Protein 8SY2 (pdb70)

B-factor: mean 122.2, std 37.91, range [64.63, 251.86]

Structure (mmCIF, N/CA/C/O backbone):
data_8SY2
#
_entry.id   8SY2
#
_cell.length_a   104.627
_cell.length_b   104.627
_cell.length_c   221.541
_cell.angle_alpha   90.00
_cell.angle_beta   90.00
_cell.angle_gamma   120.00
#
_symmetry.space_group_name_H-M   'P 61 2 2'
#
loop_
_entity.id
_entity.type
_entity.pdbx_description
1 polymer 'BURP domain-containing protein'
2 water water
#
loop_
_atom_site.group_PDB
_atom_site.id
_atom_site.type_symbol
_atom_site.label_atom_id
_atom_site.label_alt_id
_atom_site.label_comp_id
_atom_site.label_asym_id
_atom_site.label_entity_id
_atom_site.label_seq_id
_atom_site.pdbx_PDB_ins_code
_atom_site.Cartn_x
_atom_site.Cartn_y
_atom_site.Cartn_z
_atom_site.occupancy
_atom_site.B_iso_or_equiv
_atom_site.auth_seq_id
_atom_site.auth_comp_id
_atom_site.auth_asym_id
_atom_site.auth_atom_id
_atom_site.pdbx_PDB_model_num
ATOM 1 N N . PRO A 1 9 ? -25.681 8.060 -10.181 1.00 183.94 9 PRO A N 1
ATOM 2 C CA . PRO A 1 9 ? -25.466 9.409 -10.708 1.00 189.09 9 PRO A CA 1
ATOM 3 C C . PRO A 1 9 ? -24.206 10.035 -10.117 1.00 203.72 9 PRO A C 1
ATOM 4 O O . PRO A 1 9 ? -23.370 9.328 -9.571 1.00 225.87 9 PRO A O 1
ATOM 8 N N . ASP A 1 10 ? -24.102 11.364 -10.147 1.00 195.51 10 ASP A N 1
ATOM 9 C CA . ASP A 1 10 ? -23.198 12.059 -9.248 1.00 179.50 10 ASP A CA 1
ATOM 10 C C . ASP A 1 10 ? -21.765 11.554 -9.446 1.00 172.98 10 ASP A C 1
ATOM 11 O O . ASP A 1 10 ? -21.274 11.563 -10.561 1.00 178.51 10 ASP A O 1
ATOM 16 N N . GLU A 1 11 ? -21.100 11.080 -8.387 1.00 167.62 11 GLU A N 1
ATOM 17 C CA . GLU A 1 11 ? -19.714 10.656 -8.494 1.00 167.45 11 GLU A CA 1
ATOM 18 C C . GLU A 1 11 ? -19.534 9.529 -9.521 1.00 169.78 11 GLU A C 1
ATOM 19 O O . GLU A 1 11 ? -18.420 9.307 -9.988 1.00 160.81 11 GLU A O 1
ATOM 25 N N . ASP A 1 12 ? -20.598 8.781 -9.856 1.00 166.40 12 ASP A N 1
ATOM 26 C CA . ASP A 1 12 ? -20.530 7.808 -10.939 1.00 156.88 12 ASP A CA 1
ATOM 27 C C . ASP A 1 12 ? -20.109 8.486 -12.235 1.00 153.40 12 ASP A C 1
ATOM 28 O O . ASP A 1 12 ? -19.217 8.003 -12.923 1.00 154.91 12 ASP A O 1
ATOM 33 N N . TYR A 1 13 ? -20.756 9.609 -12.543 1.00 146.02 13 TYR A N 1
ATOM 34 C CA . TYR A 1 13 ? -20.373 10.420 -13.682 1.00 128.02 13 TYR A CA 1
ATOM 35 C C . TYR A 1 13 ? -18.867 10.698 -13.670 1.00 118.37 13 TYR A C 1
ATOM 36 O O . TYR A 1 13 ? -18.206 10.521 -14.684 1.00 113.32 13 TYR A O 1
ATOM 45 N N . TRP A 1 14 ? -18.343 11.129 -12.518 1.00 106.72 14 TRP A N 1
ATOM 46 C CA . TRP A 1 14 ? -16.940 11.473 -12.378 1.00 100.89 14 TRP A CA 1
ATOM 47 C C . TRP A 1 14 ? -16.051 10.235 -12.522 1.00 112.82 14 TRP A C 1
ATOM 48 O O . TRP A 1 14 ? -15.097 10.224 -13.299 1.00 103.59 14 TRP A O 1
ATOM 59 N N . GLN A 1 15 ? -16.349 9.191 -11.740 1.00 130.03 15 GLN A N 1
ATOM 60 C CA . GLN A 1 15 ? -15.467 8.040 -11.611 1.00 130.12 15 GLN A CA 1
ATOM 61 C C . GLN A 1 15 ? -15.434 7.243 -12.908 1.00 119.11 15 GLN A C 1
ATOM 62 O O . GLN A 1 15 ? -14.461 6.577 -13.209 1.00 122.74 15 GLN A O 1
ATOM 68 N N . ALA A 1 16 ? -16.508 7.334 -13.683 1.00 112.34 16 ALA A N 1
ATOM 69 C CA . ALA A 1 16 ? -16.514 6.801 -15.031 1.00 107.60 16 ALA A CA 1
ATOM 70 C C . ALA A 1 16 ? -15.358 7.378 -15.845 1.00 102.54 16 ALA A C 1
ATOM 71 O O . ALA A 1 16 ? -14.744 6.666 -16.620 1.00 104.74 16 ALA A O 1
ATOM 73 N N . VAL A 1 17 ? -15.047 8.660 -15.668 1.00 97.35 17 VAL A N 1
ATOM 74 C CA . VAL A 1 17 ? -14.007 9.292 -16.455 1.00 95.29 17 VAL A CA 1
ATOM 75 C C . VAL A 1 17 ? -12.663 9.142 -15.762 1.00 100.01 17 VAL A C 1
ATOM 76 O O . VAL A 1 17 ? -11.693 8.768 -16.394 1.00 110.08 17 VAL A O 1
ATOM 80 N N . TRP A 1 18 ? -12.616 9.465 -14.471 1.00 112.97 18 TRP A N 1
ATOM 81 C CA . TRP A 1 18 ? -11.374 9.410 -13.728 1.00 113.08 18 TRP A CA 1
ATOM 82 C C . TRP A 1 18 ? -11.515 8.415 -12.591 1.00 120.36 18 TRP A C 1
ATOM 83 O O . TRP A 1 18 ? -11.634 8.813 -11.438 1.00 114.55 18 TRP A O 1
ATOM 94 N N . PRO A 1 19 ? -11.478 7.100 -12.893 1.00 137.71 19 PRO A N 1
ATOM 95 C CA . PRO A 1 19 ? -11.704 6.067 -11.890 1.00 139.78 19 PRO A CA 1
ATOM 96 C C . PRO A 1 19 ? -10.528 6.078 -10.930 1.00 145.95 19 PRO A C 1
ATOM 97 O O . PRO A 1 19 ? -9.413 6.389 -11.334 1.00 140.01 19 PRO A O 1
ATOM 101 N N . ASN A 1 20 ? -10.818 5.771 -9.663 1.00 158.81 20 ASN A N 1
ATOM 102 C CA . ASN A 1 20 ? -9.847 5.850 -8.584 1.00 159.31 20 ASN A CA 1
ATOM 103 C C . ASN A 1 20 ? -9.299 7.270 -8.465 1.00 153.18 20 ASN A C 1
ATOM 104 O O . ASN A 1 20 ? -8.122 7.461 -8.157 1.00 144.56 20 ASN A O 1
ATOM 109 N N . THR A 1 21 ? -10.173 8.258 -8.672 1.00 149.27 21 THR A N 1
ATOM 110 C CA . THR A 1 21 ? -9.935 9.593 -8.176 1.00 148.32 21 THR A CA 1
ATOM 111 C C . THR A 1 21 ? -11.251 10.075 -7.598 1.00 149.77 21 THR A C 1
ATOM 112 O O . THR A 1 21 ? -12.309 9.826 -8.160 1.00 157.89 21 THR A O 1
ATOM 116 N N . PRO A 1 22 ? -11.235 10.778 -6.459 1.00 149.93 22 PRO A N 1
ATOM 117 C CA . PRO A 1 22 ? -12.449 11.416 -5.972 1.00 140.58 22 PRO A CA 1
ATOM 118 C C . PRO A 1 22 ? -12.655 12.741 -6.686 1.00 112.60 22 PRO A C 1
ATOM 119 O O . PRO A 1 22 ? -11.719 13.283 -7.275 1.00 102.70 22 PRO A O 1
ATOM 123 N N . ILE A 1 23 ? -13.862 13.281 -6.565 1.00 108.89 23 ILE A N 1
ATOM 124 C CA . ILE A 1 23 ? -14.027 14.704 -6.777 1.00 108.66 23 ILE A CA 1
ATOM 125 C C . ILE A 1 23 ? -13.177 15.380 -5.713 1.00 112.82 23 ILE A C 1
ATOM 126 O O . ILE A 1 23 ? -13.306 15.033 -4.547 1.00 124.45 23 ILE A O 1
ATOM 131 N N . PRO A 1 24 ? -12.287 16.338 -6.041 1.00 119.59 24 PRO A N 1
ATOM 132 C CA . PRO A 1 24 ? -11.562 17.072 -4.997 1.00 128.71 24 PRO A CA 1
ATOM 133 C C . PRO A 1 24 ? -12.518 17.959 -4.196 1.00 134.77 24 PRO A C 1
ATOM 134 O O . PRO A 1 24 ? -13.510 18.447 -4.733 1.00 136.80 24 PRO A O 1
ATOM 138 N N . ASN A 1 25 ? -12.216 18.150 -2.906 1.00 139.50 25 ASN A N 1
ATOM 139 C CA . ASN A 1 25 ? -13.168 18.731 -1.972 1.00 134.30 25 ASN A CA 1
ATOM 140 C C . ASN A 1 25 ? -13.589 20.138 -2.388 1.00 129.31 25 ASN A C 1
ATOM 141 O O . ASN A 1 25 ? -14.756 20.473 -2.199 1.00 125.23 25 ASN A O 1
ATOM 146 N N . THR A 1 26 ? -12.682 20.934 -2.966 1.00 121.24 26 THR A N 1
ATOM 147 C CA . THR A 1 26 ? -13.079 22.236 -3.489 1.00 120.88 26 THR A CA 1
ATOM 148 C C . THR A 1 26 ? -14.204 22.077 -4.519 1.00 127.75 26 THR A C 1
ATOM 149 O O . THR A 1 26 ? -15.261 22.709 -4.408 1.00 116.00 26 THR A O 1
ATOM 153 N N . LEU A 1 27 ? -13.991 21.227 -5.531 1.00 129.49 27 LEU A N 1
ATOM 154 C CA . LEU A 1 27 ? -14.985 21.079 -6.579 1.00 116.72 27 LEU A CA 1
ATOM 155 C C . LEU A 1 27 ? -16.259 20.494 -5.981 1.00 108.32 27 LEU A C 1
ATOM 156 O O . LEU A 1 27 ? -17.352 20.983 -6.240 1.00 104.14 27 LEU A O 1
ATOM 161 N N . LYS A 1 28 ? -16.099 19.442 -5.187 1.00 105.47 28 LYS A N 1
ATOM 162 C CA . LYS A 1 28 ? -17.219 18.819 -4.512 1.00 126.65 28 LYS A CA 1
ATOM 163 C C . LYS A 1 28 ? -18.078 19.870 -3.808 1.00 132.71 28 LYS A C 1
ATOM 164 O O . LYS A 1 28 ? -19.311 19.777 -3.826 1.00 135.24 28 LYS A O 1
ATOM 170 N N . GLU A 1 29 ? -17.418 20.873 -3.219 1.00 119.08 29 GLU A N 1
ATOM 171 C CA . GLU A 1 29 ? -18.114 21.958 -2.553 1.00 125.39 29 GLU A CA 1
ATOM 172 C C . GLU A 1 29 ? -18.913 22.767 -3.574 1.00 119.85 29 GLU A C 1
ATOM 173 O O . GLU A 1 29 ? -20.090 23.048 -3.359 1.00 123.21 29 GLU A O 1
ATOM 179 N N . LEU A 1 30 ? -18.281 23.124 -4.694 1.00 110.77 30 LEU A N 1
ATOM 180 C CA . LEU A 1 30 ? -18.929 24.012 -5.637 1.00 105.68 30 LEU A CA 1
ATOM 181 C C . LEU A 1 30 ? -20.113 23.368 -6.328 1.00 117.01 30 LEU A C 1
ATOM 182 O O . LEU A 1 30 ? -20.977 24.088 -6.806 1.00 141.66 30 LEU A O 1
ATOM 187 N N . LEU A 1 31 ? -20.152 22.041 -6.365 1.00 124.94 31 LEU A N 1
ATOM 188 C CA . LEU A 1 31 ? -21.232 21.341 -7.036 1.00 131.67 31 LEU A CA 1
ATOM 189 C C . LEU A 1 31 ? -22.491 21.205 -6.190 1.00 132.72 31 LEU A C 1
ATOM 190 O O . LEU A 1 31 ? -23.508 20.773 -6.725 1.00 129.77 31 LEU A O 1
ATOM 195 N N . LYS A 1 32 ? -22.437 21.579 -4.907 1.00 142.95 32 LYS A N 1
ATOM 196 C CA . LYS A 1 32 ? -23.636 21.593 -4.078 1.00 163.68 32 LYS A CA 1
ATOM 197 C C . LYS A 1 32 ? -24.657 22.587 -4.629 1.00 176.42 32 LYS A C 1
ATOM 198 O O . LYS A 1 32 ? -24.266 23.589 -5.224 1.00 176.37 32 LYS A O 1
ATOM 204 N N . PRO A 1 33 ? -25.987 22.347 -4.477 1.00 181.69 33 PRO A N 1
ATOM 205 C CA . PRO A 1 33 ? -26.999 23.293 -4.954 1.00 178.06 33 PRO A CA 1
ATOM 206 C C . PRO A 1 33 ? -27.100 24.531 -4.045 1.00 166.42 33 PRO A C 1
ATOM 207 O O . PRO A 1 33 ? -27.016 24.378 -2.837 1.00 147.23 33 PRO A O 1
ATOM 211 N N . ASP A 1 49 ? -24.222 35.219 -1.465 1.00 198.22 49 ASP A N 1
ATOM 212 C CA . ASP A 1 49 ? -23.111 36.112 -1.897 1.00 194.61 49 ASP A CA 1
ATOM 213 C C . ASP A 1 49 ? -21.777 35.476 -1.509 1.00 191.12 49 ASP A C 1
ATOM 214 O O . ASP A 1 49 ? -21.739 34.451 -0.832 1.00 196.93 49 ASP A O 1
ATOM 219 N N . THR A 1 50 ? -20.687 36.107 -1.947 1.00 182.72 50 THR A N 1
ATOM 220 C CA . THR A 1 50 ? -19.396 35.446 -2.039 1.00 173.98 50 THR A CA 1
ATOM 221 C C . THR A 1 50 ? -18.318 36.408 -1.548 1.00 179.94 50 THR A C 1
ATOM 222 O O . THR A 1 50 ? -18.632 37.359 -0.836 1.00 195.65 50 THR A O 1
ATOM 226 N N . GLN A 1 51 ? -17.058 36.173 -1.935 1.00 161.66 51 GLN A N 1
ATOM 227 C CA . GLN A 1 51 ? -16.119 37.275 -2.031 1.00 150.62 51 GLN A CA 1
ATOM 228 C C . GLN A 1 51 ? -15.377 37.208 -3.356 1.00 130.87 51 GLN A C 1
ATOM 229 O O . GLN A 1 51 ? -14.975 36.145 -3.798 1.00 122.77 51 GLN A O 1
ATOM 235 N N . TYR A 1 52 ? -15.192 38.379 -3.945 1.00 126.25 52 TYR A N 1
ATOM 236 C CA . TYR A 1 52 ? -14.320 38.531 -5.083 1.00 116.93 52 TYR A CA 1
ATOM 237 C C . TYR A 1 52 ? -13.092 39.275 -4.607 1.00 109.36 52 TYR A C 1
ATOM 238 O O . TYR A 1 52 ? -13.214 40.326 -3.991 1.00 121.78 52 TYR A O 1
ATOM 247 N N . PRO A 1 53 ? -11.883 38.743 -4.827 1.00 100.86 53 PRO A N 1
ATOM 248 C CA . PRO A 1 53 ? -10.678 39.504 -4.541 1.00 105.59 53 PRO A CA 1
ATOM 249 C C . PRO A 1 53 ? -10.550 40.600 -5.587 1.00 101.10 53 PRO A C 1
ATOM 250 O O . PRO A 1 53 ? -10.819 40.358 -6.755 1.00 100.76 53 PRO A O 1
ATOM 254 N N . LYS A 1 54 ? -10.203 41.796 -5.120 1.00 112.90 54 LYS A N 1
ATOM 255 C CA . LYS A 1 54 ? -10.131 42.976 -5.959 1.00 115.51 54 LYS A CA 1
ATOM 256 C C . LYS A 1 54 ? -8.696 43.367 -6.272 1.00 119.51 54 LYS A C 1
ATOM 257 O O . LYS A 1 54 ? -8.471 44.245 -7.097 1.00 122.76 54 LYS A O 1
ATOM 263 N N . THR A 1 55 ? -7.734 42.763 -5.577 1.00 121.09 55 THR A N 1
ATOM 264 C CA . THR A 1 55 ? -6.339 43.134 -5.723 1.00 123.97 55 THR A CA 1
ATOM 265 C C . THR A 1 55 ? -5.867 42.863 -7.151 1.00 121.24 55 THR A C 1
ATOM 266 O O . THR A 1 55 ? -6.296 41.900 -7.756 1.00 135.58 55 THR A O 1
ATOM 270 N N . PHE A 1 56 ? -5.001 43.723 -7.690 1.00 111.55 56 PHE A N 1
ATOM 271 C CA . PHE A 1 56 ? -4.345 43.475 -8.962 1.00 104.32 56 PHE A CA 1
ATOM 272 C C . PHE A 1 56 ? -2.851 43.663 -8.784 1.00 111.94 56 PHE A C 1
ATOM 273 O O . PHE A 1 56 ? -2.432 44.352 -7.863 1.00 126.85 56 PHE A O 1
ATOM 281 N N . PHE A 1 57 ? -2.050 43.087 -9.682 1.00 109.99 57 PHE A N 1
ATOM 282 C CA . PHE A 1 57 ? -0.610 43.161 -9.520 1.00 109.63 57 PHE A CA 1
ATOM 283 C C . PHE A 1 57 ? 0.091 42.849 -10.834 1.00 109.68 57 PHE A C 1
ATOM 284 O O . PHE A 1 57 ? -0.529 42.406 -11.793 1.00 106.98 57 PHE A O 1
ATOM 292 N N . PHE A 1 58 ? 1.398 43.104 -10.849 1.00 110.98 58 PHE A N 1
ATOM 293 C CA . PHE A 1 58 ? 2.232 42.730 -11.972 1.00 114.12 58 PHE A CA 1
ATOM 294 C C . PHE A 1 58 ? 2.887 41.381 -11.710 1.00 98.57 58 PHE A C 1
ATOM 295 O O . PHE A 1 58 ? 3.170 41.042 -10.568 1.00 90.59 58 PHE A O 1
ATOM 303 N N . GLU A 1 59 ? 3.245 40.692 -12.792 1.00 96.98 59 GLU A N 1
ATOM 304 C CA . GLU A 1 59 ? 3.899 39.405 -12.706 1.00 97.22 59 GLU A CA 1
ATOM 305 C C . GLU A 1 59 ? 5.117 39.454 -11.809 1.00 90.96 59 GLU A C 1
ATOM 306 O O . GLU A 1 59 ? 5.415 38.486 -11.126 1.00 103.27 59 GLU A O 1
ATOM 312 N N . HIS A 1 60 ? 5.834 40.570 -11.809 1.00 88.83 60 HIS A N 1
ATOM 313 C CA . HIS A 1 60 ? 7.076 40.580 -11.051 1.00 96.51 60 HIS A CA 1
ATOM 314 C C . HIS A 1 60 ? 6.809 40.697 -9.554 1.00 98.08 60 HIS A C 1
ATOM 315 O O . HIS A 1 60 ? 7.758 40.723 -8.771 1.00 105.04 60 HIS A O 1
ATOM 322 N N . GLU A 1 61 ? 5.530 40.711 -9.155 1.00 94.19 61 GLU A N 1
ATOM 323 C CA . GLU A 1 61 ? 5.175 40.752 -7.744 1.00 95.82 61 GLU A CA 1
ATOM 324 C C . GLU A 1 61 ? 4.840 39.354 -7.227 1.00 100.15 61 GLU A C 1
ATOM 325 O O . GLU A 1 61 ? 4.655 39.163 -6.027 1.00 92.91 61 GLU A O 1
ATOM 331 N N . LEU A 1 62 ? 4.776 38.365 -8.120 1.00 92.17 62 LEU A N 1
ATOM 332 C CA . LEU A 1 62 ? 4.653 36.983 -7.690 1.00 82.39 62 LEU A CA 1
ATOM 333 C C . LEU A 1 62 ? 6.029 36.433 -7.358 1.00 78.84 62 LEU A C 1
ATOM 334 O O . LEU A 1 62 ? 6.711 35.924 -8.236 1.00 74.75 62 LEU A O 1
ATOM 339 N N . PHE A 1 63 ? 6.445 36.539 -6.098 1.00 83.84 63 PHE A N 1
ATOM 340 C CA . PHE A 1 63 ? 7.734 35.992 -5.727 1.00 83.00 63 PHE A CA 1
ATOM 341 C C . PHE A 1 63 ? 7.722 35.518 -4.283 1.00 85.40 63 PHE A C 1
ATOM 342 O O . PHE A 1 63 ? 6.894 35.929 -3.478 1.00 85.02 63 PHE A O 1
ATOM 350 N N . PRO A 1 64 ? 8.654 34.633 -3.899 1.00 75.99 64 PRO A N 1
ATOM 351 C CA . PRO A 1 64 ? 8.652 34.087 -2.556 1.00 77.80 64 PRO A CA 1
ATOM 352 C C . PRO A 1 64 ? 8.898 35.197 -1.557 1.00 82.12 64 PRO A C 1
ATOM 353 O O . PRO A 1 64 ? 9.912 35.880 -1.619 1.00 94.19 64 PRO A O 1
ATOM 357 N N . GLY A 1 65 ? 7.960 35.343 -0.628 1.00 89.69 65 GLY A N 1
ATOM 358 C CA . GLY A 1 65 ? 8.098 36.309 0.443 1.00 96.26 65 GLY A CA 1
ATOM 359 C C . GLY A 1 65 ? 7.319 37.598 0.179 1.00 91.16 65 GLY A C 1
ATOM 360 O O . GLY A 1 65 ? 7.267 38.474 1.034 1.00 88.45 65 GLY A O 1
ATOM 361 N N . LYS A 1 66 ? 6.699 37.726 -0.990 1.00 86.85 66 LYS A N 1
ATOM 362 C CA . LYS A 1 66 ? 5.823 38.855 -1.222 1.00 81.56 66 LYS A CA 1
ATOM 363 C C . LYS A 1 66 ? 4.736 38.832 -0.172 1.00 82.47 66 LYS A C 1
ATOM 364 O O . LYS A 1 66 ? 4.112 37.800 0.045 1.00 97.58 66 LYS A O 1
ATOM 370 N N . LYS A 1 67 ? 4.525 39.995 0.443 1.00 99.50 67 LYS A N 1
ATOM 371 C CA . LYS A 1 67 ? 3.415 40.234 1.339 1.00 101.29 67 LYS A CA 1
ATOM 372 C C . LYS A 1 67 ? 2.237 40.781 0.547 1.00 98.22 67 LYS A C 1
ATOM 373 O O . LYS A 1 67 ? 2.350 41.810 -0.114 1.00 107.04 67 LYS A O 1
ATOM 379 N N . MET A 1 68 ? 1.133 40.053 0.576 1.00 98.91 68 MET A N 1
ATOM 380 C CA . MET A 1 68 ? -0.056 40.446 -0.150 1.00 105.36 68 MET A CA 1
ATOM 381 C C . MET A 1 68 ? -1.102 40.797 0.884 1.00 109.52 68 MET A C 1
ATOM 382 O O . MET A 1 68 ? -1.314 40.025 1.807 1.00 124.57 68 MET A O 1
ATOM 387 N N . ASN A 1 69 ? -1.705 41.975 0.764 1.00 116.06 69 ASN A N 1
ATOM 388 C CA . ASN A 1 69 ? -2.867 42.278 1.564 1.00 114.50 69 ASN A CA 1
ATOM 389 C C . ASN A 1 69 ? -4.038 42.218 0.608 1.00 108.73 69 ASN A C 1
ATOM 390 O O . ASN A 1 69 ? -4.060 42.894 -0.405 1.00 117.16 69 ASN A O 1
ATOM 395 N N . MET A 1 70 ? -4.968 41.346 0.920 1.00 119.16 70 MET A N 1
ATOM 396 C CA . MET A 1 70 ? -5.962 40.947 -0.043 1.00 118.31 70 MET A CA 1
ATOM 397 C C . MET A 1 70 ? -7.188 41.808 0.214 1.00 109.47 70 MET A C 1
ATOM 398 O O . MET A 1 70 ? -7.604 41.966 1.351 1.00 117.87 70 MET A O 1
ATOM 403 N N . LYS A 1 71 ? -7.748 42.382 -0.840 1.00 104.03 71 LYS A N 1
ATOM 404 C CA . LYS A 1 71 ? -8.927 43.207 -0.694 1.00 121.57 71 LYS A CA 1
ATOM 405 C C . LYS A 1 71 ? -10.087 42.399 -1.237 1.00 115.61 71 LYS A C 1
ATOM 406 O O . LYS A 1 71 ? -10.010 41.925 -2.360 1.00 125.97 71 LYS A O 1
ATOM 412 N N . PHE A 1 72 ? -11.139 42.242 -0.445 1.00 111.16 72 PHE A N 1
ATOM 413 C CA . PHE A 1 72 ? -12.259 41.445 -0.887 1.00 113.14 72 PHE A CA 1
ATOM 414 C C . PHE A 1 72 ? -13.523 42.274 -0.945 1.00 120.88 72 PHE A C 1
ATOM 415 O O . PHE A 1 72 ? -13.832 43.013 -0.018 1.00 116.24 72 PHE A O 1
ATOM 423 N N . SER A 1 73 ? -14.301 41.998 -1.982 1.00 123.44 73 SER A N 1
ATOM 424 C CA . SER A 1 73 ? -15.519 42.716 -2.259 1.00 130.46 73 SER A CA 1
ATOM 425 C C . SER A 1 73 ? -16.698 41.764 -2.210 1.00 132.04 73 SER A C 1
ATOM 426 O O . SER A 1 73 ? -16.596 40.618 -2.627 1.00 127.91 73 SER A O 1
ATOM 429 N N . LYS A 1 74 ? -17.839 42.307 -1.797 1.00 142.81 74 LYS A N 1
ATOM 430 C CA . LYS A 1 74 ? -19.081 41.559 -1.802 1.00 153.70 74 LYS A CA 1
ATOM 431 C C . LYS A 1 74 ? -19.707 41.536 -3.195 1.00 151.09 74 LYS A C 1
ATOM 432 O O . LYS A 1 74 ? -20.701 40.845 -3.408 1.00 141.49 74 LYS A O 1
ATOM 438 N N . ILE A 1 75 ? -19.138 42.300 -4.138 1.00 157.50 75 ILE A N 1
ATOM 439 C CA . ILE A 1 75 ? -19.697 42.463 -5.473 1.00 164.83 75 ILE A CA 1
ATOM 440 C C . ILE A 1 75 ? -18.578 42.469 -6.517 1.00 167.88 75 ILE A C 1
ATOM 441 O O . ILE A 1 75 ? -17.507 43.040 -6.298 1.00 158.81 75 ILE A O 1
ATOM 446 N N . PRO A 1 76 ? -18.804 41.902 -7.722 1.00 174.26 76 PRO A N 1
ATOM 447 C CA . PRO A 1 76 ? -17.787 41.935 -8.768 1.00 174.57 76 PRO A CA 1
ATOM 448 C C . PRO A 1 76 ? -17.706 43.362 -9.291 1.00 177.89 76 PRO A C 1
ATOM 449 O O . PRO A 1 76 ? -18.590 44.166 -9.005 1.00 181.70 76 PRO A O 1
ATOM 453 N N . PHE A 1 77 ? -16.655 43.651 -10.050 1.00 177.74 77 PHE A N 1
ATOM 454 C CA . PHE A 1 77 ? -16.623 44.856 -10.861 1.00 182.58 77 PHE A CA 1
ATOM 455 C C . PHE A 1 77 ? -17.730 44.792 -11.911 1.00 189.35 77 PHE A C 1
ATOM 456 O O . PHE A 1 77 ? -18.368 43.754 -12.090 1.00 197.76 77 PHE A O 1
ATOM 464 N N . ALA A 1 78 ? -17.940 45.907 -12.616 1.00 189.70 78 ALA A N 1
ATOM 465 C CA . ALA A 1 78 ? -18.887 45.958 -13.722 1.00 195.49 78 ALA A CA 1
ATOM 466 C C . ALA A 1 78 ? -18.640 44.796 -14.685 1.00 206.65 78 ALA A C 1
ATOM 467 O O . ALA A 1 78 ? -19.583 44.211 -15.213 1.00 220.06 78 ALA A O 1
ATOM 469 N N . GLN A 1 79 ? -17.365 44.491 -14.925 1.00 212.97 79 GLN A N 1
ATOM 470 C CA . GLN A 1 79 ? -16.990 43.298 -15.662 1.00 219.37 79 GLN A CA 1
ATOM 471 C C . GLN A 1 79 ? -16.646 42.302 -14.560 1.00 231.56 79 GLN A C 1
ATOM 472 O O . GLN A 1 79 ? -16.466 42.731 -13.426 1.00 251.86 79 GLN A O 1
ATOM 478 N N . PRO A 1 80 ? -16.888 40.989 -14.749 1.00 225.20 80 PRO A N 1
ATOM 479 C CA . PRO A 1 80 ? -16.350 39.963 -13.865 1.00 211.05 80 PRO A CA 1
ATOM 480 C C . PRO A 1 80 ? -14.890 40.007 -14.291 1.00 204.74 80 PRO A C 1
ATOM 481 O O . PRO A 1 80 ? -14.550 39.427 -15.323 1.00 223.22 80 PRO A O 1
ATOM 485 N N . TYR A 1 81 ? -14.091 40.704 -13.460 1.00 188.47 81 TYR A N 1
ATOM 486 C CA . TYR A 1 81 ? -12.848 41.316 -13.885 1.00 181.08 81 TYR A CA 1
ATOM 487 C C . TYR A 1 81 ? -13.256 41.671 -15.318 1.00 200.61 81 TYR A C 1
ATOM 488 O O . TYR A 1 81 ? -14.212 42.398 -15.499 1.00 218.47 81 TYR A O 1
ATOM 497 N N . GLY A 1 82 ? -12.547 41.250 -16.328 1.00 200.11 82 GLY A N 1
ATOM 498 C CA . GLY A 1 82 ? -13.079 41.133 -17.660 1.00 190.83 82 GLY A CA 1
ATOM 499 C C . GLY A 1 82 ? -12.992 39.640 -17.653 1.00 187.13 82 GLY A C 1
ATOM 500 O O . GLY A 1 82 ? -12.159 39.181 -16.899 1.00 209.94 82 GLY A O 1
ATOM 501 N N . VAL A 1 83 ? -14.006 38.970 -18.135 1.00 178.66 83 VAL A N 1
ATOM 502 C CA . VAL A 1 83 ? -14.074 37.513 -18.147 1.00 168.07 83 VAL A CA 1
ATOM 503 C C . VAL A 1 83 ? -12.708 36.828 -17.904 1.00 145.44 83 VAL A C 1
ATOM 504 O O . VAL A 1 83 ? -12.315 36.630 -16.703 1.00 115.79 83 VAL A O 1
ATOM 508 N N . GLU A 1 112 ? -18.492 29.977 -29.935 1.00 162.45 112 GLU A N 1
ATOM 509 C CA . GLU A 1 112 ? -18.737 28.644 -29.318 1.00 162.77 112 GLU A CA 1
ATOM 510 C C . GLU A 1 112 ? -17.646 28.309 -28.305 1.00 169.50 112 GLU A C 1
ATOM 511 O O . GLU A 1 112 ? -17.626 27.197 -27.785 1.00 172.89 112 GLU A O 1
ATOM 517 N N . ASP A 1 113 ? -16.757 29.269 -28.016 1.00 177.19 113 ASP A N 1
ATOM 518 C CA . ASP A 1 113 ? -15.682 29.078 -27.049 1.00 169.58 113 ASP A CA 1
ATOM 519 C C . ASP A 1 113 ? -16.170 29.371 -25.624 1.00 153.38 113 ASP A C 1
ATOM 520 O O . ASP A 1 113 ? -15.368 29.487 -24.696 1.00 130.49 113 ASP A O 1
ATOM 525 N N . LYS A 1 114 ? -17.501 29.449 -25.470 1.00 145.19 114 LYS A N 1
ATOM 526 C CA . LYS A 1 114 ? -18.166 29.782 -24.220 1.00 134.57 114 LYS A CA 1
ATOM 527 C C . LYS A 1 114 ? -19.361 28.854 -24.069 1.00 121.12 114 LYS A C 1
ATOM 528 O O . LYS A 1 114 ? -19.962 28.472 -25.064 1.00 127.98 114 LYS A O 1
ATOM 534 N N . TYR A 1 115 ? -19.706 28.492 -22.835 1.00 110.78 115 TYR A N 1
ATOM 535 C CA . TYR A 1 115 ? -20.715 27.475 -22.599 1.00 109.32 115 TYR A CA 1
ATOM 536 C C . TYR A 1 115 ? -21.261 27.639 -21.191 1.00 115.08 115 TYR A C 1
ATOM 537 O O . TYR A 1 115 ? -20.596 28.222 -20.345 1.00 125.68 115 TYR A O 1
ATOM 546 N N . CYS A 1 116 ? -22.448 27.083 -20.944 1.00 115.05 116 CYS A N 1
ATOM 547 C CA . CYS A 1 116 ? -23.143 27.342 -19.700 1.00 120.16 116 CYS A CA 1
ATOM 548 C C . CYS A 1 116 ? -23.607 26.013 -19.109 1.00 119.61 116 CYS A C 1
ATOM 549 O O . CYS A 1 116 ? -24.635 25.474 -19.506 1.00 121.17 116 CYS A O 1
ATOM 552 N N . ALA A 1 117 ? -22.809 25.479 -18.178 1.00 113.41 117 ALA A N 1
ATOM 553 C CA . ALA A 1 117 ? -22.956 24.111 -17.706 1.00 114.05 117 ALA A CA 1
ATOM 554 C C . ALA A 1 117 ? -23.915 24.037 -16.525 1.00 126.12 117 ALA A C 1
ATOM 555 O O . ALA A 1 117 ? -23.821 24.859 -15.622 1.00 126.46 117 ALA A O 1
ATOM 557 N N . LYS A 1 118 ? -24.787 23.021 -16.534 1.00 132.25 118 LYS A N 1
ATOM 558 C CA . LYS A 1 118 ? -25.838 22.884 -15.538 1.00 133.24 118 LYS A CA 1
ATOM 559 C C . LYS A 1 118 ? -25.734 21.579 -14.760 1.00 128.72 118 LYS A C 1
ATOM 560 O O . LYS A 1 118 ? -26.507 21.333 -13.842 1.00 135.64 118 LYS A O 1
ATOM 566 N N . SER A 1 119 ? -24.783 20.729 -15.118 1.00 119.06 119 SER A N 1
ATOM 567 C CA . SER A 1 119 ? -24.617 19.463 -14.434 1.00 119.03 119 SER A CA 1
ATOM 568 C C . SER A 1 119 ? -23.156 19.064 -14.528 1.00 110.44 119 SER A C 1
ATOM 569 O O . SER A 1 119 ? -22.464 19.453 -15.460 1.00 112.81 119 SER A O 1
ATOM 572 N N . LEU A 1 120 ? -22.702 18.214 -13.619 1.00 110.72 120 LEU A N 1
ATOM 573 C CA . LEU A 1 120 ? -21.305 17.826 -13.641 1.00 107.35 120 LEU A CA 1
ATOM 574 C C . LEU A 1 120 ? -20.980 17.156 -14.977 1.00 105.19 120 LEU A C 1
ATOM 575 O O . LEU A 1 120 ? -19.880 17.324 -15.496 1.00 102.53 120 LEU A O 1
ATOM 580 N N . SER A 1 121 ? -21.940 16.421 -15.548 1.00 110.32 121 SER A N 1
ATOM 581 C CA . SER A 1 121 ? -21.705 15.753 -16.820 1.00 111.03 121 SER A CA 1
ATOM 582 C C . SER A 1 121 ? -21.410 16.778 -17.910 1.00 105.41 121 SER A C 1
ATOM 583 O O . SER A 1 121 ? -20.402 16.678 -18.602 1.00 103.99 121 SER A O 1
ATOM 586 N N . THR A 1 122 ? -22.281 17.774 -18.046 1.00 106.01 122 THR A N 1
ATOM 587 C CA . THR A 1 122 ? -22.066 18.791 -19.056 1.00 109.91 122 THR A CA 1
ATOM 588 C C . THR A 1 122 ? -20.757 19.533 -18.797 1.00 104.58 122 THR A C 1
ATOM 589 O O . THR A 1 122 ? -20.044 19.867 -19.732 1.00 109.38 122 THR A O 1
ATOM 593 N N . LEU A 1 123 ? -20.448 19.800 -17.534 1.00 101.52 123 LEU A N 1
ATOM 594 C CA . LEU A 1 123 ? -19.225 20.500 -17.205 1.00 100.99 123 LEU A CA 1
ATOM 595 C C . LEU A 1 123 ? -18.021 19.710 -17.694 1.00 101.00 123 LEU A C 1
ATOM 596 O O . LEU A 1 123 ? -17.134 20.250 -18.337 1.00 106.56 123 LEU A O 1
ATOM 601 N N . ILE A 1 124 ? -17.988 18.424 -17.378 1.00 102.56 124 ILE A N 1
ATOM 602 C CA . ILE A 1 124 ? -16.858 17.617 -17.788 1.00 97.80 124 ILE A CA 1
ATOM 603 C C . ILE A 1 124 ? -16.805 17.546 -19.305 1.00 97.18 124 ILE A C 1
ATOM 604 O O . ILE A 1 124 ? -15.730 17.632 -19.888 1.00 89.64 124 ILE A O 1
ATOM 609 N N . GLY A 1 125 ? -17.972 17.356 -19.923 1.00 97.87 125 GLY A N 1
ATOM 610 C CA . GLY A 1 125 ? -18.045 17.239 -21.368 1.00 97.93 125 GLY A CA 1
ATOM 611 C C . GLY A 1 125 ? -17.367 18.425 -22.044 1.00 97.93 125 GLY A C 1
ATOM 612 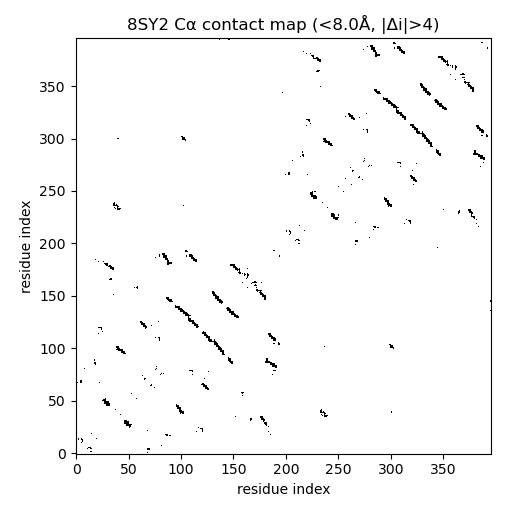O O . GLY A 1 125 ? -16.526 18.270 -22.921 1.00 96.78 125 GLY A O 1
ATOM 613 N N . PHE A 1 126 ? -17.732 19.630 -21.632 1.00 101.14 126 PHE A N 1
ATOM 614 C CA . PHE A 1 126 ? -17.149 20.809 -22.236 1.00 101.73 126 PHE A CA 1
ATOM 615 C C . PHE A 1 126 ? -15.641 20.838 -22.005 1.00 90.00 126 PHE A C 1
ATOM 616 O O . PHE A 1 126 ? -14.881 21.029 -22.934 1.00 94.14 126 PHE A O 1
ATOM 624 N N . ALA A 1 127 ? -15.205 20.604 -20.778 1.00 85.23 127 ALA A N 1
ATOM 625 C CA . ALA A 1 127 ? -13.783 20.665 -20.480 1.00 83.69 127 ALA A CA 1
ATOM 626 C C . ALA A 1 127 ? -13.007 19.693 -21.362 1.00 87.82 127 ALA A C 1
ATOM 627 O O . ALA A 1 127 ? -12.059 20.084 -22.039 1.00 95.97 127 ALA A O 1
ATOM 629 N N . VAL A 1 128 ? -13.430 18.432 -21.398 1.00 89.19 128 VAL A N 1
ATOM 630 C CA . VAL A 1 128 ? -12.635 17.476 -22.135 1.00 89.00 128 VAL A CA 1
ATOM 631 C C . VAL A 1 128 ? -12.768 17.760 -23.619 1.00 88.86 128 VAL A C 1
ATOM 632 O O . VAL A 1 128 ? -11.841 17.477 -24.364 1.00 101.41 128 VAL A O 1
ATOM 636 N N . SER A 1 129 ? -13.884 18.329 -24.056 1.00 84.56 129 SER A N 1
ATOM 637 C CA . SER A 1 129 ? -14.003 18.585 -25.477 1.00 88.45 129 SER A CA 1
ATOM 638 C C . SER A 1 129 ? -12.937 19.578 -25.929 1.00 90.64 129 SER A C 1
ATOM 639 O O . SER A 1 129 ? -12.592 19.582 -27.100 1.00 101.51 129 SER A O 1
ATOM 642 N N . LYS A 1 130 ? -12.432 20.422 -25.027 1.00 92.04 130 LYS A N 1
ATOM 643 C CA . LYS A 1 130 ? -11.418 21.394 -25.394 1.00 96.86 130 LYS A CA 1
ATOM 644 C C . LYS A 1 130 ? -10.013 20.939 -25.022 1.00 95.74 130 LYS A C 1
ATOM 645 O O . LYS A 1 130 ? -9.067 21.334 -25.693 1.00 103.01 130 LYS A O 1
ATOM 651 N N . LEU A 1 131 ? -9.850 20.144 -23.960 1.00 90.73 131 LEU A N 1
ATOM 652 C CA . LEU A 1 131 ? -8.514 19.847 -23.461 1.00 90.02 131 LEU A CA 1
ATOM 653 C C . LEU A 1 131 ? -8.147 18.363 -23.513 1.00 90.83 131 LEU A C 1
ATOM 654 O O . LEU A 1 131 ? -6.998 17.997 -23.251 1.00 94.28 131 LEU A O 1
ATOM 659 N N . GLY A 1 132 ? -9.125 17.496 -23.759 1.00 84.80 132 GLY A N 1
ATOM 660 C CA . GLY A 1 132 ? -8.921 16.078 -23.549 1.00 90.38 132 GLY A CA 1
ATOM 661 C C . GLY A 1 132 ? -9.096 15.689 -22.087 1.00 92.42 132 GLY A C 1
ATOM 662 O O . GLY A 1 132 ? -9.462 16.499 -21.250 1.00 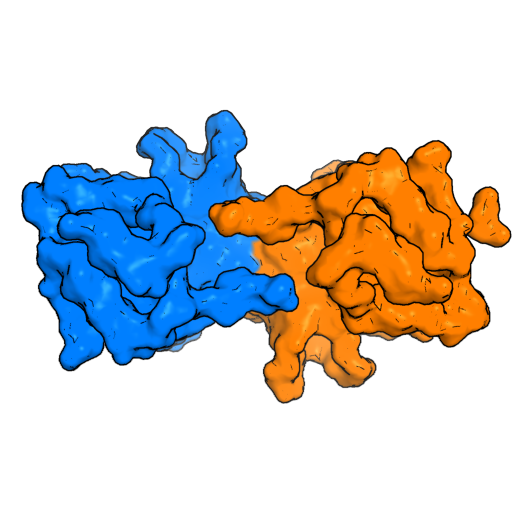85.60 132 GLY A O 1
ATOM 663 N N . LYS A 1 133 ? -8.829 14.419 -21.811 1.00 96.05 133 LYS A N 1
ATOM 664 C CA . LYS A 1 133 ? -9.280 13.751 -20.610 1.00 91.05 133 LYS A CA 1
ATOM 665 C C . LYS A 1 133 ? -8.242 13.930 -19.509 1.00 86.95 133 LYS A C 1
ATOM 666 O O . LYS A 1 133 ? -8.558 13.810 -18.329 1.00 84.16 133 LYS A O 1
ATOM 672 N N . ASN A 1 134 ? -6.997 14.206 -19.883 1.00 88.41 134 ASN A N 1
ATOM 673 C CA . ASN A 1 134 ? -5.934 14.183 -18.896 1.00 92.54 134 ASN A CA 1
ATOM 674 C C . ASN A 1 134 ? -5.792 15.562 -18.267 1.00 96.63 134 ASN A C 1
ATOM 675 O O . ASN A 1 134 ? -4.790 16.244 -18.465 1.00 97.27 134 ASN A O 1
ATOM 680 N N . ILE A 1 135 ? -6.788 15.909 -17.440 1.00 92.33 135 ILE A N 1
ATOM 681 C CA . ILE A 1 135 ? -6.885 17.230 -16.855 1.00 82.43 135 ILE A CA 1
ATOM 682 C C . ILE A 1 135 ? -7.313 17.120 -15.402 1.00 81.45 135 ILE A C 1
ATOM 683 O O . ILE A 1 135 ? -7.905 16.136 -14.992 1.00 86.33 135 ILE A O 1
ATOM 688 N N . GLN A 1 136 ? -7.062 18.188 -14.656 1.00 89.59 136 GLN A N 1
ATOM 689 C CA . GLN A 1 136 ? -7.470 18.300 -13.272 1.00 94.18 136 GLN A CA 1
ATOM 690 C C . GLN A 1 136 ? -8.166 19.632 -13.074 1.00 92.83 136 GLN A C 1
ATOM 691 O O . GLN A 1 136 ? -7.774 20.611 -13.705 1.00 98.52 136 GLN A O 1
ATOM 697 N N . PRO A 1 137 ? -9.184 19.713 -12.199 1.00 85.29 137 PRO A N 1
ATOM 698 C CA . PRO A 1 137 ? -9.763 20.989 -11.807 1.00 91.33 137 PRO A CA 1
ATOM 699 C C . PRO A 1 137 ? -9.137 21.541 -10.536 1.00 97.80 137 PRO A C 1
ATOM 700 O O . PRO A 1 137 ? -9.020 20.832 -9.538 1.00 100.46 137 PRO A O 1
ATOM 704 N N . PHE A 1 138 ? -8.840 22.837 -10.578 1.00 96.69 138 PHE A N 1
ATOM 705 C CA . PHE A 1 138 ? -8.314 23.547 -9.435 1.00 79.81 138 PHE A CA 1
ATOM 706 C C . PHE A 1 138 ? -9.168 24.766 -9.123 1.00 81.27 138 PHE A C 1
ATOM 707 O O . PHE A 1 138 ? -9.870 25.293 -9.978 1.00 81.63 138 PHE A O 1
ATOM 715 N N . SER A 1 139 ? -9.079 25.211 -7.879 1.00 73.38 139 SER A N 1
ATOM 716 C CA . SER A 1 139 ? -9.758 26.410 -7.461 1.00 83.32 139 SER A CA 1
ATOM 717 C C . SER A 1 139 ? -9.006 27.005 -6.287 1.00 82.82 139 SER A C 1
ATOM 718 O O . SER A 1 139 ? -8.258 26.315 -5.619 1.00 81.85 139 SER A O 1
ATOM 721 N N . SER A 1 140 ? -9.236 28.286 -6.032 1.00 89.64 140 SER A N 1
ATOM 722 C CA . SER A 1 140 ? -8.547 28.954 -4.950 1.00 77.12 140 SER A CA 1
ATOM 723 C C . SER A 1 140 ? -9.134 28.512 -3.627 1.00 76.33 140 SER A C 1
ATOM 724 O O . SER A 1 140 ? -10.297 28.116 -3.571 1.00 83.81 140 SER A O 1
ATOM 727 N N . SER A 1 141 ? -8.355 28.680 -2.555 1.00 78.40 141 SER A N 1
ATOM 728 C CA . SER A 1 141 ? -8.853 28.418 -1.214 1.00 86.19 141 SER A CA 1
ATOM 729 C C . SER A 1 141 ? -8.427 29.538 -0.288 1.00 92.56 141 SER A C 1
ATOM 730 O O . SER A 1 141 ? -7.642 29.313 0.637 1.00 89.07 141 SER A O 1
ATOM 733 N N . PHE A 1 142 ? -8.960 30.731 -0.557 1.00 83.32 142 PHE A N 1
ATOM 734 C CA . PHE A 1 142 ? -8.828 31.800 0.405 1.00 81.91 142 PHE A CA 1
ATOM 735 C C . PHE A 1 142 ? -9.572 31.391 1.658 1.00 82.47 142 PHE A C 1
ATOM 736 O O . PHE A 1 142 ? -10.643 30.802 1.560 1.00 80.36 142 PHE A O 1
ATOM 744 N N . LEU A 1 143 ? -9.009 31.774 2.807 1.00 80.99 143 LEU A N 1
ATOM 745 C CA . LEU A 1 143 ? -9.544 31.398 4.104 1.00 89.13 143 LEU A CA 1
ATOM 746 C C . LEU A 1 143 ? -10.411 32.521 4.658 1.00 92.22 143 LEU A C 1
ATOM 747 O O . LEU A 1 143 ? -10.112 33.689 4.433 1.00 109.82 143 LEU A O 1
ATOM 752 N N . ASP A 1 144 ? -11.383 32.151 5.492 1.00 98.33 144 ASP A N 1
ATOM 753 C CA . ASP A 1 144 ? -12.555 32.957 5.788 1.00 104.91 144 ASP A CA 1
ATOM 754 C C . ASP A 1 144 ? -12.265 34.437 6.024 1.00 106.94 144 ASP A C 1
ATOM 755 O O . ASP A 1 144 ? -12.740 35.263 5.254 1.00 138.38 144 ASP A O 1
ATOM 760 N N . LYS A 1 145 ? -11.566 34.822 7.087 1.00 95.54 145 LYS A N 1
ATOM 761 C CA . LYS A 1 145 ? -11.474 36.262 7.325 1.00 95.78 145 LYS A CA 1
ATOM 762 C C . LYS A 1 145 ? -10.027 36.707 7.326 1.00 98.68 145 LYS A C 1
ATOM 763 O O . LYS A 1 145 ? -9.650 37.680 7.971 1.00 104.90 145 LYS A O 1
ATOM 769 N N . GLN A 1 146 ? -9.220 35.967 6.586 1.00 102.93 146 GLN A N 1
ATOM 770 C CA . GLN A 1 146 ? -7.812 36.275 6.546 1.00 100.63 146 GLN A CA 1
ATOM 771 C C . GLN A 1 146 ? -7.615 37.322 5.468 1.00 96.89 146 GLN A C 1
ATOM 772 O O . GLN A 1 146 ? -8.374 37.401 4.508 1.00 97.04 146 GLN A O 1
ATOM 778 N N . THR A 1 147 ? -6.572 38.119 5.658 1.00 103.37 147 THR A N 1
ATOM 779 C CA . THR A 1 147 ? -6.372 39.291 4.838 1.00 104.08 147 THR A CA 1
ATOM 780 C C . THR A 1 147 ? -4.956 39.317 4.300 1.00 101.57 147 THR A C 1
ATOM 781 O O . THR A 1 147 ? -4.750 39.726 3.166 1.00 98.88 147 THR A O 1
ATOM 785 N N . ASP A 1 148 ? -3.991 38.943 5.139 1.00 101.72 148 ASP A N 1
ATOM 786 C CA . ASP A 1 148 ? -2.600 39.094 4.766 1.00 107.76 148 ASP A CA 1
ATOM 787 C C . ASP A 1 148 ? -1.961 37.729 4.571 1.00 103.44 148 ASP A C 1
ATOM 788 O O . ASP A 1 148 ? -2.035 36.881 5.439 1.00 101.99 148 ASP A O 1
ATOM 793 N N . TYR A 1 149 ? -1.288 37.563 3.440 1.00 98.73 149 TYR A N 1
ATOM 794 C CA . TYR A 1 149 ? -0.693 36.297 3.093 1.00 81.92 149 TYR A CA 1
ATOM 795 C C . TYR A 1 149 ? 0.713 36.529 2.584 1.00 78.35 149 TYR A C 1
ATOM 796 O O . TYR A 1 149 ? 0.994 37.548 1.981 1.00 92.96 149 TYR A O 1
ATOM 805 N N . THR A 1 150 ? 1.580 35.553 2.803 1.00 85.75 150 THR A N 1
ATOM 806 C CA . THR A 1 150 ? 2.904 35.574 2.220 1.00 86.02 150 THR A CA 1
ATOM 807 C C . THR A 1 150 ? 3.008 34.484 1.163 1.00 86.94 150 THR A C 1
ATOM 808 O O . THR A 1 150 ? 2.595 33.354 1.383 1.00 89.39 150 THR A O 1
ATOM 812 N N . ILE A 1 151 ? 3.579 34.832 0.022 1.00 82.28 151 ILE A N 1
ATOM 813 C CA . ILE A 1 151 ? 3.665 33.892 -1.073 1.00 83.92 151 ILE A CA 1
ATOM 814 C C . ILE A 1 151 ? 4.806 32.916 -0.818 1.00 83.29 151 ILE A C 1
ATOM 815 O O . ILE A 1 151 ? 5.902 33.315 -0.473 1.00 94.15 151 ILE A O 1
ATOM 820 N N . GLU A 1 152 ? 4.541 31.627 -0.991 1.00 83.04 152 GLU A N 1
ATOM 821 C CA . GLU A 1 152 ? 5.540 30.607 -0.735 1.00 83.47 152 GLU A CA 1
ATOM 822 C C . GLU A 1 152 ? 6.247 30.225 -2.025 1.00 80.52 152 GLU A C 1
ATOM 823 O O . GLU A 1 152 ? 7.399 29.819 -2.001 1.00 79.42 152 GLU A O 1
ATOM 829 N N . GLY A 1 153 ? 5.522 30.287 -3.139 1.00 75.43 153 GLY A N 1
ATOM 830 C CA . GLY A 1 153 ? 6.043 29.839 -4.414 1.00 64.63 153 GLY A CA 1
ATOM 831 C C . GLY A 1 153 ? 5.029 30.138 -5.505 1.00 67.54 153 GLY A C 1
ATOM 832 O O . GLY A 1 153 ? 3.934 30.601 -5.213 1.00 71.99 153 GLY A O 1
ATOM 833 N N . VAL A 1 154 ? 5.395 29.862 -6.756 1.00 71.16 154 VAL A N 1
ATOM 834 C CA . VAL A 1 154 ? 4.557 30.223 -7.884 1.00 73.29 154 VAL A CA 1
ATOM 835 C C . VAL A 1 154 ? 4.736 29.184 -8.969 1.00 74.03 154 VAL A C 1
ATOM 836 O O . VAL A 1 154 ? 5.829 29.057 -9.522 1.00 72.58 154 VAL A O 1
ATOM 840 N N . HIS A 1 155 ? 3.646 28.518 -9.328 1.00 74.67 155 HIS A N 1
ATOM 841 C CA . HIS A 1 155 ? 3.739 27.373 -10.213 1.00 68.79 155 HIS A CA 1
ATOM 842 C C . HIS A 1 155 ? 3.026 27.729 -11.499 1.00 69.78 155 HIS A C 1
ATOM 843 O O . HIS A 1 155 ? 1.854 28.072 -11.478 1.00 76.89 155 HIS A O 1
ATOM 850 N N . ASN A 1 156 ? 3.738 27.588 -12.608 1.00 74.17 156 ASN A N 1
ATOM 851 C CA . ASN A 1 156 ? 3.219 27.949 -13.900 1.00 70.29 156 ASN A CA 1
ATOM 852 C C . ASN A 1 156 ? 2.319 26.843 -14.432 1.00 70.75 156 ASN A C 1
ATOM 853 O O . ASN A 1 156 ? 2.774 25.728 -14.561 1.00 87.04 156 ASN A O 1
ATOM 858 N N . LEU A 1 157 ? 1.077 27.151 -14.789 1.00 70.46 157 LEU A N 1
ATOM 859 C CA . LEU A 1 157 ? 0.168 26.150 -15.323 1.00 69.11 157 LEU A CA 1
ATOM 860 C C . LEU A 1 157 ? -0.025 26.338 -16.827 1.00 76.30 157 LEU A C 1
ATOM 861 O O . LEU A 1 157 ? -0.870 25.682 -17.414 1.00 84.98 157 LEU A O 1
ATOM 866 N N . GLY A 1 158 ? 0.726 27.234 -17.466 1.00 80.60 158 GLY A N 1
ATOM 867 C CA . GLY A 1 158 ? 0.637 27.401 -18.912 1.00 81.46 158 GLY A CA 1
ATOM 868 C C . GLY A 1 158 ? -0.568 28.234 -19.351 1.00 83.30 158 GLY A C 1
ATOM 869 O O . GLY A 1 158 ? -1.206 28.897 -18.528 1.00 83.55 158 GLY A O 1
ATOM 870 N N . ASP A 1 159 ? -0.855 28.184 -20.660 1.00 81.65 159 ASP A N 1
ATOM 871 C CA . ASP A 1 159 ? -1.807 29.085 -21.285 1.00 83.65 159 ASP A CA 1
ATOM 872 C C . ASP A 1 159 ? -2.998 28.352 -21.903 1.00 88.46 159 ASP A C 1
ATOM 873 O O . ASP A 1 159 ? -3.834 28.981 -22.552 1.00 88.12 159 ASP A O 1
ATOM 878 N N . LYS A 1 160 ? -3.078 27.034 -21.712 1.00 93.73 160 LYS A N 1
ATOM 879 C CA . LYS A 1 160 ? -4.243 26.268 -22.113 1.00 91.09 160 LYS A CA 1
ATOM 880 C C . LYS A 1 160 ? -4.962 25.817 -20.855 1.00 87.25 160 LYS A C 1
ATOM 881 O O . LYS A 1 160 ? -4.348 25.169 -20.007 1.00 80.34 160 LYS A O 1
ATOM 887 N N . ALA A 1 161 ? -6.241 26.196 -20.762 1.00 77.01 161 ALA A N 1
ATOM 888 C CA . ALA A 1 161 ? -7.065 25.904 -19.609 1.00 75.55 161 ALA A CA 1
ATOM 889 C C . ALA A 1 161 ? -8.508 26.273 -19.914 1.00 74.72 161 ALA A C 1
ATOM 890 O O . ALA A 1 161 ? -8.761 26.983 -20.860 1.00 82.42 161 ALA A O 1
ATOM 892 N N . VAL A 1 162 ? -9.444 25.793 -19.103 1.00 80.30 162 VAL A N 1
ATOM 893 C CA . VAL A 1 162 ? -10.832 26.189 -19.221 1.00 80.83 162 VAL A CA 1
ATOM 894 C C . VAL A 1 162 ? -11.270 26.709 -17.873 1.00 82.40 162 VAL A C 1
ATOM 895 O O . VAL A 1 162 ? -11.049 26.034 -16.874 1.00 91.11 162 VAL A O 1
ATOM 899 N N . MET A 1 163 ? -11.917 27.869 -17.865 1.00 90.34 163 MET A N 1
ATOM 900 C CA . MET A 1 163 ? -12.350 28.437 -16.611 1.00 92.00 163 MET A CA 1
ATOM 901 C C . MET A 1 163 ? -13.840 28.353 -16.516 1.00 87.31 163 MET A C 1
ATOM 902 O O . MET A 1 163 ? -14.525 28.590 -17.490 1.00 97.24 163 MET A O 1
ATOM 907 N N . CYS A 1 164 ? -14.292 28.014 -15.325 1.00 90.91 164 CYS A N 1
ATOM 908 C CA . CYS A 1 164 ? -15.702 27.848 -15.068 1.00 102.15 164 CYS A CA 1
ATOM 909 C C . CYS A 1 164 ? -16.070 28.639 -13.825 1.00 105.99 164 CYS A C 1
ATOM 910 O O . CYS A 1 164 ? -15.496 28.394 -12.779 1.00 104.63 164 CYS A O 1
ATOM 913 N N . HIS A 1 165 ? -17.025 29.560 -13.949 1.00 113.30 165 HIS A N 1
ATOM 914 C CA . HIS A 1 165 ? -17.421 30.414 -12.847 1.00 107.91 165 HIS A CA 1
ATOM 915 C C . HIS A 1 165 ? -18.803 30.017 -12.355 1.00 117.07 165 HIS A C 1
ATOM 916 O O . HIS A 1 165 ? -19.739 30.001 -13.143 1.00 118.25 165 HIS A O 1
ATOM 923 N N . ARG A 1 166 ? -18.889 29.686 -11.063 1.00 123.87 166 ARG A N 1
ATOM 924 C CA . ARG A 1 166 ? -20.108 29.192 -10.444 1.00 130.26 166 ARG A CA 1
ATOM 925 C C . ARG A 1 166 ? -21.013 30.391 -10.223 1.00 125.51 166 ARG A C 1
ATOM 926 O O . ARG A 1 166 ? -20.678 31.275 -9.457 1.00 120.35 166 ARG A O 1
ATOM 934 N N . LEU A 1 167 ? -22.151 30.421 -10.902 1.00 142.24 167 LEU A N 1
ATOM 935 C CA . LEU A 1 167 ? -23.039 31.562 -10.799 1.00 150.14 167 LEU A CA 1
ATOM 936 C C . LEU A 1 167 ? -23.868 31.451 -9.525 1.00 160.28 167 LEU A C 1
ATOM 937 O O . LEU A 1 167 ? -23.941 30.401 -8.891 1.00 166.09 167 LEU A O 1
ATOM 942 N N . ASN A 1 168 ? -24.509 32.559 -9.165 1.00 168.94 168 ASN A N 1
ATOM 943 C CA . ASN A 1 168 ? -24.953 32.744 -7.799 1.00 173.46 168 ASN A CA 1
ATOM 944 C C . ASN A 1 168 ? -26.304 32.071 -7.548 1.00 181.18 168 ASN A C 1
ATOM 945 O O . ASN A 1 168 ? -26.811 32.175 -6.435 1.00 205.07 168 ASN A O 1
ATOM 950 N N . PHE A 1 169 ? -26.868 31.357 -8.539 1.00 178.97 169 PHE A N 1
ATOM 951 C CA . PHE A 1 169 ? -28.183 30.737 -8.396 1.00 180.59 169 PHE A CA 1
ATOM 952 C C . PHE A 1 169 ? -28.155 29.655 -7.313 1.00 187.09 169 PHE A C 1
ATOM 953 O O . PHE A 1 169 ? -27.087 29.165 -6.950 1.00 173.86 169 PHE A O 1
ATOM 961 N N . GLN A 1 170 ? -29.323 29.247 -6.806 1.00 195.20 170 GLN A N 1
ATOM 962 C CA . GLN A 1 170 ? -29.364 28.050 -5.977 1.00 194.57 170 GLN A CA 1
ATOM 963 C C . GLN A 1 170 ? -28.814 26.877 -6.785 1.00 186.89 170 GLN A C 1
ATOM 964 O O . GLN A 1 170 ? -27.916 26.158 -6.340 1.00 172.79 170 GLN A O 1
ATOM 970 N N . SER A 1 171 ? -29.364 26.737 -7.994 1.00 188.00 171 SER A N 1
ATOM 971 C CA . SER A 1 171 ? -28.983 25.671 -8.900 1.00 179.92 171 SER A CA 1
ATOM 972 C C . SER A 1 171 ? -27.502 25.762 -9.236 1.00 173.88 171 SER A C 1
ATOM 973 O O . SER A 1 171 ? -26.928 26.836 -9.400 1.00 161.70 171 SER A O 1
ATOM 976 N N . THR A 1 172 ? -26.911 24.577 -9.354 1.00 178.07 172 THR A N 1
ATOM 977 C CA . THR A 1 172 ? -25.573 24.402 -9.886 1.00 171.42 172 THR A CA 1
ATOM 978 C C . THR A 1 172 ? -25.563 24.910 -11.327 1.00 161.74 172 THR A C 1
ATOM 979 O O . THR A 1 172 ? -26.191 24.310 -12.200 1.00 159.00 172 THR A O 1
ATOM 983 N N . VAL A 1 173 ? -24.901 26.052 -11.550 1.00 145.49 173 VAL A N 1
ATOM 984 C CA . VAL A 1 173 ? -24.745 26.618 -12.882 1.00 134.23 173 VAL A CA 1
ATOM 985 C C . VAL A 1 173 ? -23.339 27.195 -13.008 1.00 131.38 173 VAL A C 1
ATOM 986 O O . VAL A 1 173 ? -22.951 27.997 -12.172 1.00 143.94 173 VAL A O 1
ATOM 990 N N . PHE A 1 174 ? -22.603 26.854 -14.067 1.00 118.43 174 PHE A N 1
ATOM 991 C CA . PHE A 1 174 ? -21.327 27.504 -14.307 1.00 111.43 174 PHE A CA 1
ATOM 992 C C . PHE A 1 174 ? -21.253 28.079 -15.714 1.00 109.35 174 PHE A C 1
ATOM 993 O O . PHE A 1 174 ? -21.736 27.492 -16.673 1.00 110.55 174 PHE A O 1
ATOM 1001 N N . TYR A 1 175 ? -20.608 29.233 -15.822 1.00 101.01 175 TYR A N 1
ATOM 1002 C CA . TYR A 1 175 ? -20.293 29.802 -17.108 1.00 101.99 175 TYR A CA 1
ATOM 1003 C C . TYR A 1 175 ? -18.860 29.423 -17.411 1.00 100.35 175 TYR A C 1
ATOM 1004 O O . TYR A 1 175 ? -17.980 29.779 -16.635 1.00 105.11 175 TYR A O 1
ATOM 1013 N N . CYS A 1 176 ? -18.642 28.705 -18.510 1.00 98.64 176 CYS A N 1
ATOM 1014 C CA . CYS A 1 176 ? -17.327 28.158 -18.797 1.00 91.46 176 CYS A CA 1
ATOM 1015 C C . CYS A 1 176 ? -16.800 28.732 -20.104 1.00 86.57 176 CYS A C 1
ATOM 1016 O O . CYS A 1 176 ? -17.546 28.856 -21.070 1.00 90.41 176 CYS A O 1
ATOM 1019 N N . HIS A 1 177 ? -15.499 28.994 -20.152 1.00 81.05 177 HIS A N 1
ATOM 1020 C CA . HIS A 1 177 ? -14.879 29.462 -21.374 1.00 88.90 177 HIS A CA 1
ATOM 1021 C C . HIS A 1 177 ? -13.405 29.076 -21.402 1.00 93.58 177 HIS A C 1
ATOM 1022 O O . HIS A 1 177 ? -12.784 28.870 -20.360 1.00 90.91 177 HIS A O 1
ATOM 1029 N N . GLU A 1 178 ? -12.834 29.027 -22.606 1.00 100.34 178 GLU A N 1
ATOM 1030 C CA . GLU A 1 178 ? -11.398 28.829 -22.722 1.00 100.33 178 GLU A CA 1
ATOM 1031 C C . GLU A 1 178 ? -10.680 30.122 -22.370 1.00 102.76 178 GLU A C 1
ATOM 1032 O O . GLU A 1 178 ? -11.259 31.193 -22.425 1.00 107.85 178 GLU A O 1
ATOM 1038 N N . ILE A 1 179 ? -9.404 30.015 -22.031 1.00 107.42 179 ILE A N 1
ATOM 1039 C CA . ILE A 1 179 ? -8.585 31.203 -21.889 1.00 106.49 179 ILE A CA 1
ATOM 1040 C C . ILE A 1 179 ? -7.709 31.342 -23.116 1.00 106.45 179 ILE A C 1
ATOM 1041 O O . ILE A 1 179 ? -7.406 30.357 -23.769 1.00 118.92 179 ILE A O 1
ATOM 1046 N N . HIS A 1 180 ? -7.312 32.582 -23.388 1.00 108.37 180 HIS A N 1
ATOM 1047 C CA . HIS A 1 180 ? -6.443 32.908 -24.500 1.00 110.65 180 HIS A CA 1
ATOM 1048 C C . HIS A 1 180 ? -5.652 34.143 -24.095 1.00 104.42 180 HIS A C 1
ATOM 1049 O O . HIS A 1 180 ? -6.155 34.982 -23.347 1.00 109.67 180 HIS A O 1
ATOM 1056 N N . GLY A 1 181 ? -4.401 34.233 -24.555 1.00 97.41 181 GLY A N 1
ATOM 1057 C CA . GLY A 1 181 ? -3.566 35.384 -24.255 1.00 104.63 181 GLY A CA 1
ATOM 1058 C C . GLY A 1 181 ? -3.382 35.608 -22.755 1.00 100.16 181 GLY A C 1
ATOM 1059 O O . GLY A 1 181 ? -3.282 36.743 -22.286 1.00 116.37 181 GLY A O 1
ATOM 1060 N N . THR A 1 182 ? -3.243 34.511 -22.018 1.00 101.52 182 THR A N 1
ATOM 1061 C CA . THR A 1 182 ? -3.284 34.535 -20.569 1.00 98.79 182 THR A CA 1
ATOM 1062 C C . THR A 1 182 ? -2.502 33.356 -20.010 1.00 92.59 182 THR A C 1
ATOM 1063 O O . THR A 1 182 ? -2.637 32.259 -20.529 1.00 100.51 182 THR A O 1
ATOM 1067 N N . THR A 1 183 ? -1.757 33.562 -18.922 1.00 81.75 183 THR A N 1
ATOM 1068 C CA . THR A 1 183 ? -1.058 32.484 -18.250 1.00 77.60 183 THR A CA 1
ATOM 1069 C C . THR A 1 183 ? -1.621 32.290 -16.857 1.00 80.85 183 THR A C 1
ATOM 1070 O O . THR A 1 183 ? -1.808 33.248 -16.132 1.00 87.46 183 THR A O 1
ATOM 1074 N N . ALA A 1 184 ? -1.851 31.039 -16.471 1.00 84.25 184 ALA A N 1
ATOM 1075 C CA . ALA A 1 184 ? -2.408 30.760 -15.168 1.00 76.10 184 ALA A CA 1
ATOM 1076 C C . ALA A 1 184 ? -1.311 30.278 -14.232 1.00 78.43 184 ALA A C 1
ATOM 1077 O O . ALA A 1 184 ? -0.366 29.619 -14.660 1.00 80.23 184 ALA A O 1
ATOM 1079 N N . TYR A 1 185 ? -1.481 30.578 -12.942 1.00 78.42 185 TYR A N 1
ATOM 1080 C CA . TYR A 1 185 ? -0.518 30.140 -11.956 1.00 72.56 185 TYR A CA 1
ATOM 1081 C C . TYR A 1 185 ? -1.231 29.572 -10.749 1.00 70.75 185 TYR A C 1
ATOM 1082 O O . TYR A 1 185 ? -2.325 29.994 -10.428 1.00 75.12 185 TYR A O 1
ATOM 1091 N N . MET A 1 186 ? -0.555 28.678 -10.045 1.00 71.45 186 MET A N 1
ATOM 1092 C CA . MET A 1 186 ? -1.003 28.240 -8.740 1.00 81.19 186 MET A CA 1
ATOM 1093 C C . MET A 1 186 ? -0.035 28.850 -7.739 1.00 83.47 186 MET A C 1
ATOM 1094 O O . MET A 1 186 ? 1.173 28.735 -7.927 1.00 80.80 186 MET A O 1
ATOM 1099 N N . VAL A 1 187 ? -0.571 29.519 -6.714 1.00 80.55 187 VAL A N 1
ATOM 1100 C CA . VAL A 1 187 ? 0.243 30.341 -5.843 1.00 78.54 187 VAL A CA 1
ATOM 1101 C C . VAL A 1 187 ? 0.028 29.893 -4.415 1.00 71.63 187 VAL A C 1
ATOM 1102 O O . VAL A 1 187 ? -0.964 30.223 -3.782 1.00 79.44 187 VAL A O 1
ATOM 1106 N N . PRO A 1 188 ? 0.893 29.023 -3.903 1.00 79.64 188 PRO A N 1
ATOM 1107 C CA . PRO A 1 188 ? 0.810 28.638 -2.503 1.00 86.50 188 PRO A CA 1
ATOM 1108 C C . PRO A 1 188 ? 1.185 29.804 -1.600 1.00 80.56 188 PRO A C 1
ATOM 1109 O O . PRO A 1 188 ? 2.079 30.581 -1.897 1.00 93.93 188 PRO A O 1
ATOM 1113 N N . MET A 1 189 ? 0.500 29.882 -0.471 1.00 77.89 189 MET A N 1
ATOM 1114 C CA . MET A 1 189 ? 0.595 31.030 0.403 1.00 72.09 189 MET A CA 1
ATOM 1115 C C . MET A 1 189 ? 0.427 30.571 1.833 1.00 72.95 189 MET A C 1
ATOM 1116 O O . MET A 1 189 ? -0.321 29.643 2.100 1.00 85.00 189 MET A O 1
ATOM 1121 N N . VAL A 1 190 ? 1.003 31.321 2.754 1.00 79.04 190 VAL A N 1
ATOM 1122 C CA . VAL A 1 190 ? 0.714 31.129 4.158 1.00 75.93 190 VAL A CA 1
ATOM 1123 C C . VAL A 1 190 ? 0.064 32.402 4.679 1.00 83.14 190 VAL A C 1
ATOM 1124 O O . VAL A 1 190 ? 0.535 33.502 4.424 1.00 96.58 190 VAL A O 1
ATOM 1128 N N . ALA A 1 191 ? -1.040 32.237 5.392 1.00 88.20 191 ALA A N 1
ATOM 1129 C CA . ALA A 1 191 ? -1.790 33.352 5.931 1.00 87.74 191 ALA A CA 1
ATOM 1130 C C . ALA A 1 191 ? -1.172 33.844 7.237 1.00 93.91 191 ALA A C 1
ATOM 1131 O O . ALA A 1 191 ? -0.365 33.163 7.858 1.00 100.07 191 ALA A O 1
ATOM 1133 N N . ALA A 1 192 ? -1.629 35.011 7.689 1.00 95.21 192 ALA A N 1
ATOM 1134 C CA . ALA A 1 192 ? -1.161 35.614 8.928 1.00 87.30 192 ALA A CA 1
ATOM 1135 C C . ALA A 1 192 ? -1.369 34.668 10.108 1.00 88.18 192 ALA A C 1
ATOM 1136 O O . ALA A 1 192 ? -0.514 34.569 10.976 1.00 89.48 192 ALA A O 1
ATOM 1138 N N . ASP A 1 193 ? -2.480 33.927 10.122 1.00 88.05 193 ASP A N 1
ATOM 1139 C CA . ASP A 1 193 ? -2.735 33.019 11.222 1.00 85.62 193 ASP A CA 1
ATOM 1140 C C . ASP A 1 193 ? -1.864 31.766 11.147 1.00 86.15 193 ASP A C 1
ATOM 1141 O O . ASP A 1 193 ? -1.974 30.908 12.007 1.00 94.00 193 ASP A O 1
ATOM 1146 N N . GLY A 1 194 ? -1.031 31.633 10.111 1.00 86.52 194 GLY A N 1
ATOM 1147 C CA . GLY A 1 194 ? -0.107 30.516 10.026 1.00 87.79 194 GLY A CA 1
ATOM 1148 C C . GLY A 1 194 ? -0.610 29.360 9.154 1.00 85.95 194 GLY A C 1
ATOM 1149 O O . GLY A 1 194 ? 0.163 28.485 8.791 1.00 83.13 194 GLY A O 1
ATOM 1150 N N . ARG A 1 195 ? -1.877 29.377 8.761 1.00 83.77 195 ARG A N 1
ATOM 1151 C CA . ARG A 1 195 ? -2.408 28.333 7.915 1.00 79.55 195 ARG A CA 1
ATOM 1152 C C . ARG A 1 195 ? -1.876 28.459 6.496 1.00 78.32 195 ARG A C 1
ATOM 1153 O O . ARG A 1 195 ? -1.706 29.553 5.988 1.00 77.80 195 ARG A O 1
ATOM 1161 N N . ARG A 1 196 ? -1.677 27.310 5.849 1.00 83.10 196 ARG A N 1
ATOM 1162 C CA . ARG A 1 196 ? -1.129 27.277 4.503 1.00 78.89 196 ARG A CA 1
ATOM 1163 C C . ARG A 1 196 ? -2.214 26.892 3.527 1.00 72.31 196 ARG A C 1
ATOM 1164 O O . ARG A 1 196 ? -3.004 26.004 3.797 1.00 80.24 196 ARG A O 1
ATOM 1172 N N . THR A 1 197 ? -2.246 27.578 2.393 1.00 67.19 197 THR A N 1
ATOM 1173 C CA . THR A 1 197 ? -3.301 27.364 1.429 1.00 66.08 197 THR A CA 1
ATOM 1174 C C . THR A 1 197 ? -2.751 27.793 0.086 1.00 67.52 197 THR A C 1
ATOM 1175 O O . THR A 1 197 ? -1.546 27.949 -0.054 1.00 74.75 197 THR A O 1
ATOM 1179 N N . GLN A 1 198 ? -3.616 27.986 -0.899 1.00 72.66 198 GLN A N 1
ATOM 1180 C CA . GLN A 1 198 ? -3.118 28.337 -2.216 1.00 70.41 198 GLN A CA 1
ATOM 1181 C C . GLN A 1 198 ? -4.226 29.026 -2.985 1.00 70.04 198 GLN A C 1
ATOM 1182 O O . GLN A 1 198 ? -5.402 28.841 -2.687 1.00 73.24 198 GLN A O 1
ATOM 1188 N N . ALA A 1 199 ? -3.834 29.843 -3.959 1.00 76.10 199 ALA A N 1
ATOM 1189 C CA . ALA A 1 199 ? -4.803 30.551 -4.773 1.00 74.39 199 ALA A CA 1
ATOM 1190 C C . ALA A 1 199 ? -4.379 30.506 -6.221 1.00 66.04 199 ALA A C 1
ATOM 1191 O O . ALA A 1 199 ? -3.198 30.359 -6.510 1.00 71.22 199 ALA A O 1
ATOM 1193 N N . LEU A 1 200 ? -5.360 30.629 -7.112 1.00 67.34 200 LEU A N 1
ATOM 1194 C CA . LEU A 1 200 ? -5.062 30.698 -8.531 1.00 72.70 200 LEU A CA 1
ATOM 1195 C C . LEU A 1 200 ? -4.915 32.145 -8.942 1.00 77.25 200 LEU A C 1
ATOM 1196 O O . LEU A 1 200 ? -5.790 32.954 -8.671 1.00 83.64 200 LEU A O 1
ATOM 1201 N N . ALA A 1 201 ? -3.866 32.407 -9.705 1.00 84.94 201 ALA A N 1
ATOM 1202 C CA . ALA A 1 201 ? -3.673 33.707 -10.316 1.00 83.10 201 ALA A CA 1
ATOM 1203 C C . ALA A 1 201 ? -3.714 33.590 -11.836 1.00 81.41 201 ALA A C 1
ATOM 1204 O O . ALA A 1 201 ? -3.316 32.591 -12.423 1.00 85.54 201 ALA A O 1
ATOM 1206 N N . VAL A 1 202 ? -4.144 34.670 -12.457 1.00 85.35 202 VAL A N 1
ATOM 1207 C CA . VAL A 1 202 ? -4.280 34.740 -13.889 1.00 83.62 202 VAL A CA 1
ATOM 1208 C C . VAL A 1 202 ? -3.555 35.995 -14.347 1.00 88.52 202 VAL A C 1
ATOM 1209 O O . VAL A 1 202 ? -3.830 37.067 -13.841 1.00 97.88 202 VAL A O 1
ATOM 1213 N N . CYS A 1 203 ? -2.614 35.860 -15.273 1.00 84.74 203 CYS A N 1
ATOM 1214 C CA . CYS A 1 203 ? -1.940 37.006 -15.844 1.00 86.73 203 CYS A CA 1
ATOM 1215 C C . CYS A 1 203 ? -2.316 37.163 -17.305 1.00 87.90 203 CYS A C 1
ATOM 1216 O O . CYS A 1 203 ? -2.052 36.273 -18.099 1.00 93.17 203 CYS A O 1
ATOM 1219 N N . HIS A 1 204 ? -2.906 38.313 -17.635 1.00 92.91 204 HIS A N 1
ATOM 1220 C CA . HIS A 1 204 ? -3.308 38.598 -18.996 1.00 99.31 204 HIS A CA 1
ATOM 1221 C C . HIS A 1 204 ? -2.181 39.335 -19.705 1.00 103.47 204 HIS A C 1
ATOM 1222 O O . HIS A 1 204 ? -1.730 40.386 -19.252 1.00 109.72 204 HIS A O 1
ATOM 1229 N N . HIS A 1 205 ? -1.718 38.751 -20.803 1.00 103.82 205 HIS A N 1
ATOM 1230 C CA . HIS A 1 205 ? -0.523 39.261 -21.436 1.00 116.94 205 HIS A CA 1
ATOM 1231 C C . HIS A 1 205 ? -0.883 39.936 -22.751 1.00 128.77 205 HIS A C 1
ATOM 1232 O O . HIS A 1 205 ? -0.274 40.942 -23.095 1.00 136.45 205 HIS A O 1
ATOM 1239 N N . ASP A 1 206 ? -1.914 39.440 -23.444 1.00 138.60 206 ASP A N 1
ATOM 1240 C CA . ASP A 1 206 ? -2.666 40.284 -24.354 1.00 150.28 206 ASP A CA 1
ATOM 1241 C C . ASP A 1 206 ? -3.525 41.170 -23.467 1.00 152.96 206 ASP A C 1
ATOM 1242 O O . ASP A 1 206 ? -4.683 40.859 -23.215 1.00 151.86 206 ASP A O 1
ATOM 1247 N N . THR A 1 207 ? -2.916 42.259 -22.995 1.00 165.04 207 THR A N 1
ATOM 1248 C CA . THR A 1 207 ? -3.419 43.045 -21.879 1.00 175.54 207 THR A CA 1
ATOM 1249 C C . THR A 1 207 ? -4.497 44.020 -22.365 1.00 176.83 207 THR A C 1
ATOM 1250 O O . THR A 1 207 ? -4.572 45.179 -21.944 1.00 175.53 207 THR A O 1
ATOM 1254 N N . SER A 1 208 ? -5.315 43.516 -23.289 1.00 182.58 208 SER A N 1
ATOM 1255 C CA . SER A 1 208 ? -6.442 44.202 -23.901 1.00 188.44 208 SER A CA 1
ATOM 1256 C C . SER A 1 208 ? -7.718 43.845 -23.137 1.00 192.60 208 SER A C 1
ATOM 1257 O O . SER A 1 208 ? -7.645 43.149 -22.131 1.00 195.93 208 SER A O 1
ATOM 1260 N N . GLY A 1 209 ? -8.876 44.316 -23.620 1.00 200.66 209 GLY A N 1
ATOM 1261 C CA . GLY A 1 209 ? -10.156 43.686 -23.327 1.00 196.83 209 GLY A CA 1
ATOM 1262 C C . GLY A 1 209 ? -10.607 43.870 -21.879 1.00 193.91 209 GLY A C 1
ATOM 1263 O O . GLY A 1 209 ? -11.234 42.977 -21.302 1.00 172.41 209 GLY A O 1
ATOM 1264 N N . MET A 1 210 ? -10.306 45.047 -21.320 1.00 197.02 210 MET A N 1
ATOM 1265 C CA . MET A 1 210 ? -10.544 45.338 -19.918 1.00 187.96 210 MET A CA 1
ATOM 1266 C C . MET A 1 210 ? -10.756 46.837 -19.749 1.00 183.30 210 MET A C 1
ATOM 1267 O O . MET A 1 210 ? -10.270 47.633 -20.550 1.00 185.01 210 MET A O 1
ATOM 1272 N N . ASN A 1 211 ? -11.440 47.218 -18.666 1.00 180.88 211 ASN A N 1
ATOM 1273 C CA . ASN A 1 211 ? -11.648 48.621 -18.355 1.00 192.29 211 ASN A CA 1
ATOM 1274 C C . ASN A 1 211 ? -10.315 49.302 -18.060 1.00 195.79 211 ASN A C 1
ATOM 1275 O O . ASN A 1 211 ? -9.763 49.127 -16.976 1.00 186.73 211 ASN A O 1
ATOM 1280 N N . ALA A 1 212 ? -9.837 50.120 -19.010 1.00 193.40 212 ALA A N 1
ATOM 1281 C CA . ALA A 1 212 ? -8.631 50.917 -18.822 1.00 182.22 212 ALA A CA 1
ATOM 1282 C C . ALA A 1 212 ? -8.686 51.667 -17.488 1.00 174.19 212 ALA A C 1
ATOM 1283 O O . ALA A 1 212 ? -7.668 51.863 -16.831 1.00 166.08 212 ALA A O 1
ATOM 1285 N N . GLU A 1 213 ? -9.899 52.082 -17.106 1.00 178.70 213 GLU A N 1
ATOM 1286 C CA . GLU A 1 213 ? -10.147 52.751 -15.843 1.00 192.34 213 GLU A CA 1
ATOM 1287 C C . GLU A 1 213 ? -9.612 51.928 -14.672 1.00 195.36 213 GLU A C 1
ATOM 1288 O O . GLU A 1 213 ? -8.939 52.478 -13.810 1.00 200.49 213 GLU A O 1
ATOM 1294 N N . VAL A 1 214 ? -9.908 50.628 -14.616 1.00 192.18 214 VAL A N 1
ATOM 1295 C CA . VAL A 1 214 ? -9.512 49.852 -13.452 1.00 183.83 214 VAL A CA 1
ATOM 1296 C C . VAL A 1 214 ? -8.014 49.572 -13.517 1.00 182.74 214 VAL A C 1
ATOM 1297 O O . VAL A 1 214 ? -7.348 49.585 -12.489 1.00 177.92 214 VAL A O 1
ATOM 1301 N N . LEU A 1 215 ? -7.482 49.353 -14.724 1.00 186.92 215 LEU A N 1
ATOM 1302 C CA . LEU A 1 215 ? -6.042 49.212 -14.895 1.00 186.07 215 LEU A CA 1
ATOM 1303 C C . LEU A 1 215 ? -5.364 50.446 -14.316 1.00 182.64 215 LEU A C 1
ATOM 1304 O O . LEU A 1 215 ? -4.381 50.354 -13.579 1.00 173.36 215 LEU A O 1
ATOM 1309 N N . TYR A 1 216 ? -5.923 51.610 -14.653 1.00 183.53 216 TYR A N 1
ATOM 1310 C CA . TYR A 1 216 ? -5.358 52.825 -14.112 1.00 190.43 216 TYR A CA 1
ATOM 1311 C C . TYR A 1 216 ? -5.582 52.877 -12.606 1.00 190.84 216 TYR A C 1
ATOM 1312 O O . TYR A 1 216 ? -4.644 53.128 -11.862 1.00 197.67 216 TYR A O 1
ATOM 1321 N N . GLU A 1 217 ? -6.807 52.601 -12.155 1.00 186.01 217 GLU A N 1
ATOM 1322 C CA . GLU A 1 217 ? -7.105 52.718 -10.737 1.00 188.14 217 GLU A CA 1
ATOM 1323 C C . GLU A 1 217 ? -6.104 51.898 -9.924 1.00 188.69 217 GLU A C 1
ATOM 1324 O O . GLU A 1 217 ? -5.516 52.396 -8.963 1.00 182.92 217 GLU A O 1
ATOM 1330 N N . MET A 1 218 ? -5.895 50.652 -10.355 1.00 190.91 218 MET A N 1
ATOM 1331 C CA . MET A 1 218 ? -5.164 49.675 -9.571 1.00 180.47 218 MET A CA 1
ATOM 1332 C C . MET A 1 218 ? -3.659 49.777 -9.809 1.00 168.51 218 MET A C 1
ATOM 1333 O O . MET A 1 218 ? -2.887 49.570 -8.874 1.00 165.22 218 MET A O 1
ATOM 1338 N N . LEU A 1 219 ? -3.240 50.078 -11.047 1.00 160.77 219 LEU A N 1
ATOM 1339 C CA . LEU A 1 219 ? -1.835 49.942 -11.420 1.00 153.91 219 LEU A CA 1
ATOM 1340 C C . LEU A 1 219 ? -1.283 51.205 -12.085 1.00 159.58 219 LEU A C 1
ATOM 1341 O O . LEU A 1 219 ? -0.102 51.249 -12.441 1.00 146.55 219 LEU A O 1
ATOM 1346 N N . LYS A 1 220 ? -2.140 52.225 -12.240 1.00 173.10 220 LYS A N 1
ATOM 1347 C CA . LYS A 1 220 ? -1.768 53.517 -12.794 1.00 184.16 220 LYS A CA 1
ATOM 1348 C C . LYS A 1 220 ? -1.160 53.304 -14.177 1.00 177.41 220 LYS A C 1
ATOM 1349 O O . LYS A 1 220 ? -0.171 53.935 -14.543 1.00 167.86 220 LYS A O 1
ATOM 1355 N N . ILE A 1 221 ? -1.818 52.431 -14.949 1.00 175.73 221 ILE A N 1
ATOM 1356 C CA . ILE A 1 221 ? -1.400 52.073 -16.286 1.00 177.93 221 ILE A CA 1
ATOM 1357 C C . ILE A 1 221 ? -2.654 51.849 -17.129 1.00 171.67 221 ILE A C 1
ATOM 1358 O O . ILE A 1 221 ? -3.762 51.764 -16.598 1.00 169.57 221 ILE A O 1
ATOM 1363 N N . LYS A 1 222 ? -2.454 51.852 -18.453 1.00 171.23 222 LYS A N 1
ATOM 1364 C CA . LYS A 1 222 ? -3.523 51.720 -19.427 1.00 180.79 222 LYS A CA 1
ATOM 1365 C C . LYS A 1 222 ? -3.217 50.534 -20.341 1.00 180.17 222 LYS A C 1
ATOM 1366 O O . LYS A 1 222 ? -2.103 50.020 -20.325 1.00 178.75 222 LYS A O 1
ATOM 1372 N N . PRO A 1 223 ? -4.198 50.035 -21.130 1.00 178.69 223 PRO A N 1
ATOM 1373 C CA . PRO A 1 223 ? -4.007 48.822 -21.932 1.00 180.23 223 PRO A CA 1
ATOM 1374 C C . PRO A 1 223 ? -2.790 48.781 -22.860 1.00 182.15 223 PRO A C 1
ATOM 1375 O O . PRO A 1 223 ? -2.123 49.782 -23.104 1.00 192.39 223 PRO A O 1
ATOM 1379 N N . GLY A 1 224 ? -2.509 47.587 -23.388 1.00 179.50 224 GLY A N 1
ATOM 1380 C CA . GLY A 1 224 ? -1.525 47.424 -24.443 1.00 178.77 224 GLY A CA 1
ATOM 1381 C C . GLY A 1 224 ? -0.090 47.305 -23.932 1.00 180.76 224 GLY A C 1
ATOM 1382 O O . GLY A 1 224 ? 0.738 46.675 -24.580 1.00 178.82 224 GLY A O 1
ATOM 1383 N N . THR A 1 225 ? 0.229 47.893 -22.777 1.00 188.44 225 THR A N 1
ATOM 1384 C CA . THR A 1 225 ? 1.635 48.078 -22.436 1.00 193.08 225 THR A CA 1
ATOM 1385 C C . THR A 1 225 ? 2.246 46.853 -21.751 1.00 178.01 225 THR A C 1
ATOM 1386 O O . THR A 1 225 ? 3.341 46.423 -22.116 1.00 175.26 225 THR A O 1
ATOM 1390 N N . GLU A 1 226 ? 1.603 46.351 -20.695 1.00 167.95 226 GLU A N 1
ATOM 1391 C CA . GLU A 1 226 ? 2.249 45.380 -19.824 1.00 162.99 226 GLU A CA 1
ATOM 1392 C C . GLU A 1 226 ? 1.232 44.399 -19.265 1.00 158.36 226 GLU A C 1
ATOM 1393 O O . GLU A 1 226 ? 0.033 44.662 -19.262 1.00 176.82 226 GLU A O 1
ATOM 1399 N N . THR A 1 227 ? 1.749 43.278 -18.759 1.00 137.14 227 THR A N 1
ATOM 1400 C CA . THR A 1 227 ? 0.926 42.176 -18.304 1.00 125.35 227 THR A CA 1
ATOM 1401 C C . THR A 1 227 ? 0.289 42.539 -16.966 1.00 115.52 227 THR A C 1
ATOM 1402 O O . THR A 1 227 ? 0.982 42.970 -16.045 1.00 104.74 227 THR A O 1
ATOM 1406 N N . ALA A 1 228 ? -1.024 42.332 -16.856 1.00 115.23 228 ALA A N 1
ATOM 1407 C CA . ALA A 1 228 ? -1.734 42.592 -15.618 1.00 107.35 228 ALA A CA 1
ATOM 1408 C C . ALA A 1 228 ? -2.242 41.280 -15.044 1.00 99.99 228 ALA A C 1
ATOM 1409 O O . ALA A 1 228 ? -2.802 40.471 -15.771 1.00 101.10 228 ALA A O 1
ATOM 1411 N N . CYS A 1 229 ? -2.081 41.102 -13.732 1.00 100.57 229 CYS A N 1
ATOM 1412 C CA . CYS A 1 229 ? -2.415 39.843 -13.088 1.00 95.64 229 CYS A CA 1
ATOM 1413 C C . CYS A 1 229 ? -3.421 40.083 -11.966 1.00 100.26 229 CYS A C 1
ATOM 1414 O O . CYS A 1 229 ? -3.375 41.128 -11.326 1.00 111.56 229 CYS A O 1
ATOM 1417 N N . HIS A 1 230 ? -4.293 39.098 -11.718 1.00 90.80 230 HIS A N 1
ATOM 1418 C CA . HIS A 1 230 ? -5.131 39.100 -10.537 1.00 89.38 230 HIS A CA 1
ATOM 1419 C C . HIS A 1 230 ? -5.477 37.679 -10.097 1.00 92.56 230 HIS A C 1
ATOM 1420 O O . HIS A 1 230 ? -5.260 36.726 -10.824 1.00 103.65 230 HIS A O 1
ATOM 1427 N N . PHE A 1 231 ? -6.031 37.542 -8.898 1.00 85.28 231 PHE A N 1
ATOM 1428 C CA . PHE A 1 231 ? -6.397 36.242 -8.379 1.00 80.50 231 PHE A CA 1
ATOM 1429 C C . PHE A 1 231 ? -7.819 35.871 -8.776 1.00 82.24 231 PHE A C 1
ATOM 1430 O O . PHE A 1 231 ? -8.579 36.702 -9.231 1.00 94.45 231 PHE A O 1
ATOM 1438 N N . LEU A 1 232 ? -8.168 34.605 -8.558 1.00 85.86 232 LEU A N 1
ATOM 1439 C CA . LEU A 1 232 ? -9.524 34.140 -8.761 1.00 89.43 232 LEU A CA 1
ATOM 1440 C C . LEU A 1 232 ? -10.113 33.765 -7.420 1.00 93.63 232 LEU A C 1
ATOM 1441 O O . LEU A 1 232 ? -9.404 33.293 -6.542 1.00 84.92 232 LEU A O 1
ATOM 1446 N N . GLY A 1 233 ? -11.433 33.899 -7.336 1.00 98.45 233 GLY A N 1
ATOM 1447 C CA . GLY A 1 233 ? -12.167 33.617 -6.127 1.00 93.44 233 GLY A CA 1
ATOM 1448 C C . GLY A 1 233 ? -12.407 32.126 -5.989 1.00 88.97 233 GLY A C 1
ATOM 1449 O O . GLY A 1 233 ? -12.352 31.378 -6.952 1.00 104.12 233 GLY A O 1
ATOM 1450 N N . ASN A 1 234 ? -12.721 31.720 -4.770 1.00 89.58 234 ASN A N 1
ATOM 1451 C CA . ASN A 1 234 ? -12.904 30.325 -4.444 1.00 83.72 234 ASN A CA 1
ATOM 1452 C C . ASN A 1 234 ? -14.026 29.693 -5.260 1.00 88.74 234 ASN A C 1
ATOM 1453 O O . ASN A 1 234 ? -14.150 28.479 -5.262 1.00 110.57 234 ASN A O 1
ATOM 1458 N N . LYS A 1 235 ? -14.858 30.495 -5.921 1.00 94.22 235 LYS A N 1
ATOM 1459 C CA . LYS A 1 235 ? -16.007 29.938 -6.619 1.00 100.57 235 LYS A CA 1
ATOM 1460 C C . LYS A 1 235 ? -15.642 29.576 -8.055 1.00 91.58 235 LYS A C 1
ATOM 1461 O O . LYS A 1 235 ? -16.447 29.023 -8.777 1.00 92.49 235 LYS A O 1
ATOM 1467 N N . ALA A 1 236 ? -14.441 29.903 -8.492 1.00 89.48 236 ALA A N 1
ATOM 1468 C CA . ALA A 1 236 ? -14.007 29.556 -9.833 1.00 88.07 236 ALA A CA 1
ATOM 1469 C C . ALA A 1 236 ? -13.395 28.160 -9.832 1.00 91.68 236 ALA A C 1
ATOM 1470 O O . ALA A 1 236 ? -12.752 27.770 -8.868 1.00 89.83 236 ALA A O 1
ATOM 1472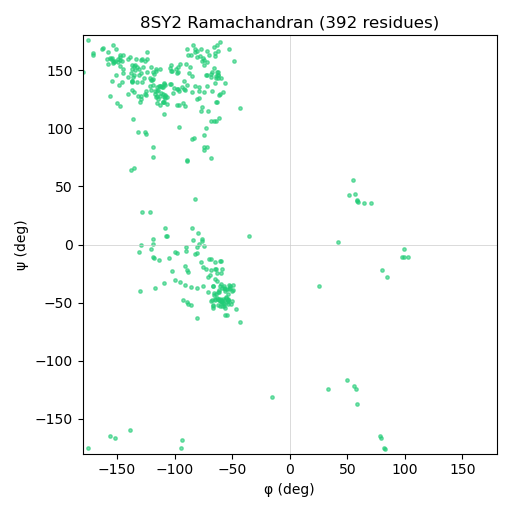 N N . VAL A 1 237 ? -13.564 27.450 -10.944 1.00 90.16 237 VAL A N 1
ATOM 1473 C CA . VAL A 1 237 ? -12.850 26.219 -11.190 1.00 85.48 237 VAL A CA 1
ATOM 1474 C C . VAL A 1 237 ? -12.063 26.406 -12.468 1.00 85.16 237 VAL A C 1
ATOM 1475 O O . VAL A 1 237 ? -12.592 26.904 -13.446 1.00 93.78 237 VAL A O 1
ATOM 1479 N N . MET A 1 238 ? -10.819 25.959 -12.473 1.00 78.57 238 MET A N 1
ATOM 1480 C CA . MET A 1 238 ? -10.036 26.051 -13.677 1.00 79.90 238 MET A CA 1
ATOM 1481 C C . MET A 1 238 ? -9.550 24.646 -13.996 1.00 90.75 238 MET A C 1
ATOM 1482 O O . MET A 1 238 ? -8.998 23.986 -13.124 1.00 86.40 238 MET A O 1
ATOM 1487 N N . TRP A 1 239 ? -9.779 24.199 -15.230 1.00 91.07 239 TRP A N 1
ATOM 1488 C CA . TRP A 1 239 ? -9.324 22.894 -15.650 1.00 83.63 239 TRP A CA 1
ATOM 1489 C C . TRP A 1 239 ? -8.005 23.036 -16.379 1.00 83.34 239 TRP A C 1
ATOM 1490 O O . TRP A 1 239 ? -7.909 23.841 -17.288 1.00 78.01 239 TRP A O 1
ATOM 1501 N N . VAL A 1 240 ? -7.049 22.184 -16.031 1.00 88.13 240 VAL A N 1
ATOM 1502 C CA . VAL A 1 240 ? -5.686 22.351 -16.478 1.00 90.43 240 VAL A CA 1
ATOM 1503 C C . VAL A 1 240 ? -5.144 20.997 -16.895 1.00 86.40 240 VAL A C 1
ATOM 1504 O O . VAL A 1 240 ? -5.394 20.012 -16.232 1.00 98.24 240 VAL A O 1
ATOM 1508 N N . PRO A 1 241 ? -4.366 20.903 -17.976 1.00 78.57 241 PRO A N 1
ATOM 1509 C CA . PRO A 1 241 ? -3.717 19.650 -18.330 1.00 76.88 241 PRO A CA 1
ATOM 1510 C C . PRO A 1 241 ? -2.723 19.140 -17.301 1.00 74.51 241 PRO A C 1
ATOM 1511 O O . PRO A 1 241 ? -1.941 19.877 -16.722 1.00 83.62 241 PRO A O 1
ATOM 1515 N N . ASN A 1 242 ? -2.662 17.825 -17.194 1.00 86.43 242 ASN A N 1
ATOM 1516 C CA . ASN A 1 242 ? -1.758 17.199 -16.253 1.00 88.28 242 ASN A CA 1
ATOM 1517 C C . ASN A 1 242 ? -0.305 17.462 -16.613 1.00 88.00 242 ASN A C 1
ATOM 1518 O O . ASN A 1 242 ? 0.539 17.474 -15.724 1.00 94.78 242 ASN A O 1
ATOM 1523 N N . MET A 1 243 ? -0.023 17.636 -17.910 1.00 92.91 243 MET A N 1
ATOM 1524 C CA . MET A 1 243 ? 1.321 17.923 -18.385 1.00 108.41 243 MET A CA 1
ATOM 1525 C C . MET A 1 243 ? 1.895 19.133 -17.662 1.00 112.89 243 MET A C 1
ATOM 1526 O O . MET A 1 243 ? 3.035 19.109 -17.212 1.00 133.20 243 MET A O 1
ATOM 1531 N N . ALA A 1 244 ? 1.096 20.197 -17.605 1.00 97.22 244 ALA A N 1
ATOM 1532 C CA . ALA A 1 244 ? 1.531 21.456 -17.036 1.00 104.31 244 ALA A CA 1
ATOM 1533 C C . ALA A 1 244 ? 1.881 21.292 -15.552 1.00 108.09 244 ALA A C 1
ATOM 1534 O O . ALA A 1 244 ? 2.950 21.713 -15.106 1.00 111.21 244 ALA A O 1
ATOM 1536 N N . VAL A 1 245 ? 0.981 20.626 -14.825 1.00 103.70 245 VAL A N 1
ATOM 1537 C CA . VAL A 1 245 ? 1.083 20.445 -13.388 1.00 100.32 245 VAL A CA 1
ATOM 1538 C C . VAL A 1 245 ? 2.363 19.710 -13.026 1.00 105.69 245 VAL A C 1
ATOM 1539 O O . VAL A 1 245 ? 3.094 20.127 -12.134 1.00 112.19 245 VAL A O 1
ATOM 1543 N N . ASN A 1 246 ? 2.619 18.605 -13.718 1.00 135.48 246 ASN A N 1
ATOM 1544 C CA . ASN A 1 246 ? 3.748 17.757 -13.389 1.00 157.39 246 ASN A CA 1
ATOM 1545 C C . ASN A 1 246 ? 5.042 18.560 -13.423 1.00 164.05 246 ASN A C 1
ATOM 1546 O O . ASN A 1 246 ? 5.925 18.326 -12.590 1.00 152.77 246 ASN A O 1
ATOM 1551 N N . SER A 1 247 ? 5.130 19.483 -14.395 1.00 147.94 247 SER A N 1
ATOM 1552 C CA . SER A 1 247 ? 6.349 20.240 -14.594 1.00 152.97 247 SER A CA 1
ATOM 1553 C C . SER A 1 247 ? 7.497 19.240 -14.789 1.00 145.85 247 SER A C 1
ATOM 1554 O O . SER A 1 247 ? 7.390 18.361 -15.641 1.00 133.30 247 SER A O 1
ATOM 1557 N N . VAL A 1 248 ? 8.533 19.307 -13.944 1.00 147.06 248 VAL A N 1
ATOM 1558 C CA . VAL A 1 248 ? 9.691 18.436 -14.070 1.00 149.05 248 VAL A CA 1
ATOM 1559 C C . VAL A 1 248 ? 9.347 16.973 -13.797 1.00 154.72 248 VAL A C 1
ATOM 1560 O O . VAL A 1 248 ? 9.896 16.077 -14.433 1.00 151.82 248 VAL A O 1
ATOM 1564 N N . TYR A 1 249 ? 8.429 16.751 -12.858 1.00 161.00 249 TYR A N 1
ATOM 1565 C CA . TYR A 1 249 ? 8.329 15.477 -12.157 1.00 166.44 249 TYR A CA 1
ATOM 1566 C C . TYR A 1 249 ? 7.649 14.405 -13.024 1.00 163.45 249 TYR A C 1
ATOM 1567 O O . TYR A 1 249 ? 6.967 14.739 -14.019 1.00 161.75 249 TYR A O 1
ATOM 1576 N N . PRO B 1 9 ? 25.365 -4.031 -8.418 1.00 158.22 9 PRO B N 1
ATOM 1577 C CA . PRO B 1 9 ? 25.722 -2.731 -9.006 1.00 166.74 9 PRO B CA 1
ATOM 1578 C C . PRO B 1 9 ? 24.540 -1.757 -8.987 1.00 182.26 9 PRO B C 1
ATOM 1579 O O . PRO B 1 9 ? 23.526 -1.997 -8.324 1.00 210.51 9 PRO B O 1
ATOM 1583 N N . ASP B 1 10 ? 24.699 -0.620 -9.676 1.00 168.41 10 ASP B N 1
ATOM 1584 C CA . ASP B 1 10 ? 24.002 0.595 -9.281 1.00 162.99 10 ASP B CA 1
ATOM 1585 C C . ASP B 1 10 ? 22.487 0.397 -9.219 1.00 161.36 10 ASP B C 1
ATOM 1586 O O . ASP B 1 10 ? 21.900 0.574 -8.153 1.00 167.95 10 ASP B O 1
ATOM 1591 N N . GLU B 1 11 ? 21.830 0.040 -10.328 1.00 158.56 11 GLU B N 1
ATOM 1592 C CA . GLU B 1 11 ? 20.372 -0.008 -10.319 1.00 154.90 11 GLU B CA 1
ATOM 1593 C C . GLU B 1 11 ? 19.845 -1.003 -9.275 1.00 163.09 11 GLU B C 1
ATOM 1594 O O . GLU B 1 11 ? 18.714 -0.851 -8.800 1.00 153.90 11 GLU B O 1
ATOM 1600 N N . ASP B 1 12 ? 20.655 -2.006 -8.908 1.00 167.21 12 ASP B N 1
ATOM 1601 C CA . ASP B 1 12 ? 20.249 -2.970 -7.894 1.00 155.16 12 ASP B CA 1
ATOM 1602 C C . ASP B 1 12 ? 20.133 -2.245 -6.560 1.00 130.22 12 ASP B C 1
ATOM 1603 O O . ASP B 1 12 ? 19.103 -2.295 -5.894 1.00 121.22 12 ASP B O 1
ATOM 1608 N N . TYR B 1 13 ? 21.228 -1.581 -6.194 1.00 130.07 13 TYR B N 1
ATOM 1609 C CA . TYR B 1 13 ? 21.297 -0.830 -4.955 1.00 127.28 13 TYR B CA 1
ATOM 1610 C C . TYR B 1 13 ? 20.135 0.159 -4.867 1.00 116.96 13 TYR B C 1
ATOM 1611 O O . TYR B 1 13 ? 19.471 0.245 -3.843 1.00 110.94 13 TYR B O 1
ATOM 1620 N N . TRP B 1 14 ? 19.892 0.890 -5.956 1.00 108.49 14 TRP B N 1
ATOM 1621 C CA . TRP B 1 14 ? 18.855 1.905 -6.003 1.00 101.25 14 TRP B CA 1
ATOM 1622 C C . TRP B 1 14 ? 17.477 1.265 -5.892 1.00 100.12 14 TRP B C 1
ATOM 1623 O O . TRP B 1 14 ? 16.691 1.669 -5.044 1.00 94.68 14 TRP B O 1
ATOM 1634 N N . GLN B 1 15 ? 17.186 0.261 -6.722 1.00 111.15 15 GLN B N 1
ATOM 1635 C CA . GLN B 1 15 ? 15.815 -0.221 -6.787 1.00 118.52 15 GLN B CA 1
ATOM 1636 C C . GLN B 1 15 ? 15.482 -1.095 -5.586 1.00 109.32 15 GLN B C 1
ATOM 1637 O O . GLN B 1 15 ? 14.312 -1.322 -5.311 1.00 114.24 15 GLN B O 1
ATOM 1643 N N . ALA B 1 16 ? 16.488 -1.549 -4.849 1.00 98.81 16 ALA B N 1
ATOM 1644 C CA . ALA B 1 16 ? 16.232 -2.079 -3.518 1.00 99.08 16 ALA B CA 1
ATOM 1645 C C . ALA B 1 16 ? 15.465 -1.059 -2.675 1.00 96.29 16 ALA B C 1
ATOM 1646 O O . ALA B 1 16 ? 14.528 -1.398 -1.972 1.00 99.24 16 ALA B O 1
ATOM 1648 N N . VAL B 1 17 ? 15.857 0.207 -2.749 1.00 91.05 17 VAL B N 1
ATOM 1649 C CA . VAL B 1 17 ? 15.259 1.226 -1.910 1.00 93.57 17 VAL B CA 1
ATOM 1650 C C . VAL B 1 17 ? 14.027 1.811 -2.587 1.00 94.13 17 VAL B C 1
ATOM 1651 O O . VAL B 1 17 ? 12.966 1.880 -1.996 1.00 99.85 17 VAL B O 1
ATOM 1655 N N . TRP B 1 18 ? 14.186 2.231 -3.833 1.00 93.38 18 TRP B N 1
ATOM 1656 C CA . TRP B 1 18 ? 13.097 2.823 -4.577 1.00 103.28 18 TRP B CA 1
ATOM 1657 C C . TRP B 1 18 ? 12.844 1.953 -5.795 1.00 110.31 18 TRP B C 1
ATOM 1658 O O . TRP B 1 18 ? 13.387 2.194 -6.868 1.00 103.89 18 TRP B O 1
ATOM 1669 N N . PRO B 1 19 ? 12.052 0.876 -5.631 1.00 115.07 19 PRO B N 1
ATOM 1670 C CA . PRO B 1 19 ? 11.771 -0.035 -6.731 1.00 125.94 19 PRO B CA 1
ATOM 1671 C C . PRO B 1 19 ? 10.880 0.713 -7.709 1.00 136.67 19 PRO B C 1
ATOM 1672 O O . PRO B 1 19 ? 10.311 1.749 -7.363 1.00 147.72 19 PRO B O 1
ATOM 1676 N N . ASN B 1 20 ? 10.796 0.188 -8.929 1.00 147.01 20 ASN B N 1
ATOM 1677 C CA . ASN B 1 20 ? 9.943 0.752 -9.967 1.00 154.28 20 ASN B CA 1
ATOM 1678 C C . ASN B 1 20 ? 10.219 2.245 -10.122 1.00 152.21 20 ASN B C 1
ATOM 1679 O O . ASN B 1 20 ? 9.295 3.052 -10.215 1.00 158.40 20 ASN B O 1
ATOM 1684 N N . THR B 1 21 ? 11.503 2.596 -10.095 1.00 140.25 21 THR B N 1
ATOM 1685 C CA . THR B 1 21 ? 11.952 3.969 -10.203 1.00 129.76 21 THR B CA 1
ATOM 1686 C C . THR B 1 21 ? 13.364 3.889 -10.729 1.00 138.66 21 THR B C 1
ATOM 1687 O O . THR B 1 21 ? 14.153 3.133 -10.187 1.00 157.41 21 THR B O 1
ATOM 1691 N N . PRO B 1 22 ? 13.728 4.600 -11.807 1.00 139.43 22 PRO B N 1
ATOM 1692 C CA . PRO B 1 22 ? 15.117 4.618 -12.242 1.00 133.36 22 PRO B CA 1
ATOM 1693 C C . PRO B 1 22 ? 15.880 5.688 -11.480 1.00 115.52 22 PRO B C 1
ATOM 1694 O O . PRO B 1 22 ? 15.282 6.625 -10.944 1.00 104.18 22 PRO B O 1
ATOM 1698 N N . ILE B 1 23 ? 17.202 5.564 -11.530 1.00 103.10 23 ILE B N 1
ATOM 1699 C CA . ILE B 1 23 ? 18.051 6.681 -11.172 1.00 104.20 23 ILE B CA 1
ATOM 1700 C C . ILE B 1 23 ? 17.714 7.802 -12.138 1.00 109.88 23 ILE B C 1
ATOM 1701 O O . ILE B 1 23 ? 17.688 7.560 -13.336 1.00 124.15 23 ILE B O 1
ATOM 1706 N N . PRO B 1 24 ? 17.425 9.040 -11.684 1.00 119.73 24 PRO B N 1
ATOM 1707 C CA . PRO B 1 24 ? 17.215 10.156 -12.608 1.00 115.18 24 PRO B CA 1
ATOM 1708 C C . PRO B 1 24 ? 18.484 10.463 -13.404 1.00 121.75 24 PRO B C 1
ATOM 1709 O O . PRO B 1 24 ? 19.593 10.287 -12.898 1.00 120.19 24 PRO B O 1
ATOM 1713 N N . ASN B 1 25 ? 18.301 10.930 -14.646 1.00 124.14 25 ASN B N 1
ATOM 1714 C CA . ASN B 1 25 ? 19.392 11.049 -15.605 1.00 129.47 25 ASN B CA 1
ATOM 1715 C C . ASN B 1 25 ? 20.500 11.952 -15.075 1.00 122.06 25 ASN B C 1
ATOM 1716 O O . ASN B 1 25 ? 21.669 11.692 -15.329 1.00 111.65 25 ASN B O 1
ATOM 1721 N N . THR B 1 26 ? 20.121 13.018 -14.363 1.00 119.66 26 THR B N 1
ATOM 1722 C CA . THR B 1 26 ? 21.085 13.875 -13.699 1.00 114.86 26 THR B CA 1
ATOM 1723 C C . THR B 1 26 ? 21.968 13.023 -12.787 1.00 122.89 26 THR B C 1
ATOM 1724 O O . THR B 1 26 ? 23.171 12.935 -12.990 1.00 113.98 26 THR B O 1
ATOM 1728 N N . LEU B 1 27 ? 21.362 12.347 -11.809 1.00 125.77 27 LEU B N 1
ATOM 1729 C CA . LEU B 1 27 ? 22.138 11.637 -10.810 1.00 123.11 27 LEU B CA 1
ATOM 1730 C C . LEU B 1 27 ? 22.942 10.528 -11.475 1.00 118.06 27 LEU B C 1
ATOM 1731 O O . LEU B 1 27 ? 24.130 10.370 -11.215 1.00 119.75 27 LEU B O 1
ATOM 1736 N N . LYS B 1 28 ? 22.270 9.786 -12.347 1.00 118.32 28 LYS B N 1
ATOM 1737 C CA . LYS B 1 28 ? 22.900 8.697 -13.067 1.00 140.34 28 LYS B CA 1
ATOM 1738 C C . LYS B 1 28 ? 24.184 9.182 -13.737 1.00 132.77 28 LYS B C 1
ATOM 1739 O O . LYS B 1 28 ? 25.164 8.438 -13.817 1.00 121.93 28 LYS B O 1
ATOM 1745 N N . GLU B 1 29 ? 24.152 10.421 -14.238 1.00 117.94 29 GLU B N 1
ATOM 1746 C CA . GLU B 1 29 ? 25.321 11.013 -14.854 1.00 122.91 29 GLU B CA 1
ATOM 1747 C C . GLU B 1 29 ? 26.397 11.271 -13.804 1.00 120.20 29 GLU B C 1
ATOM 1748 O O . GLU B 1 29 ? 27.546 10.890 -14.012 1.00 139.81 29 GLU B O 1
ATOM 1754 N N . LEU B 1 30 ? 26.044 11.885 -12.674 1.00 111.79 30 LEU B N 1
ATOM 1755 C CA . LEU B 1 30 ? 27.068 12.286 -11.714 1.00 112.65 30 LEU B CA 1
ATOM 1756 C C . LEU B 1 30 ? 27.809 11.097 -11.118 1.00 122.98 30 LEU B C 1
ATOM 1757 O O . LEU B 1 30 ? 28.928 11.240 -10.647 1.00 133.20 30 LEU B O 1
ATOM 1762 N N . LEU B 1 31 ? 27.188 9.922 -11.172 1.00 127.81 31 LEU B N 1
ATOM 1763 C CA . LEU B 1 31 ? 27.798 8.699 -10.689 1.00 128.02 31 LEU B CA 1
ATOM 1764 C C . LEU B 1 31 ? 28.773 8.070 -11.685 1.00 134.06 31 LEU B C 1
ATOM 1765 O O . LEU B 1 31 ? 29.363 7.034 -11.380 1.00 121.66 31 LEU B O 1
ATOM 1770 N N . LYS B 1 32 ? 28.938 8.645 -12.881 1.00 153.75 32 LYS B N 1
ATOM 1771 C CA . LYS B 1 32 ? 30.034 8.213 -13.738 1.00 164.64 32 LYS B CA 1
ATOM 1772 C C . LYS B 1 32 ? 31.375 8.576 -13.099 1.00 174.73 32 LYS B C 1
ATOM 1773 O O . LYS B 1 32 ? 31.480 9.568 -12.372 1.00 177.24 32 LYS B O 1
ATOM 1779 N N . PRO B 1 33 ? 32.450 7.806 -13.393 1.00 176.21 33 PRO B N 1
ATOM 1780 C CA . PRO B 1 33 ? 33.803 8.181 -12.972 1.00 174.61 33 PRO B CA 1
ATOM 1781 C C . PRO B 1 33 ? 34.347 9.375 -13.776 1.00 174.88 33 PRO B C 1
ATOM 1782 O O . PRO B 1 33 ? 33.824 9.618 -14.855 1.00 170.89 33 PRO B O 1
ATOM 1786 N N . THR B 1 50 ? 34.562 21.711 -14.770 1.00 181.08 50 THR B N 1
ATOM 1787 C CA . THR B 1 50 ? 33.361 22.023 -13.947 1.00 173.21 50 THR B CA 1
ATOM 1788 C C . THR B 1 50 ? 33.120 23.528 -13.894 1.00 171.50 50 THR B C 1
ATOM 1789 O O . THR B 1 50 ? 34.067 24.305 -13.858 1.00 174.08 50 THR B O 1
ATOM 1793 N N . GLN B 1 51 ? 31.844 23.911 -13.788 1.00 166.30 51 GLN B N 1
ATOM 1794 C CA . GLN B 1 51 ? 31.448 25.308 -13.817 1.00 159.47 51 GLN B CA 1
ATOM 1795 C C . GLN B 1 51 ? 30.513 25.631 -12.656 1.00 149.87 51 GLN B C 1
ATOM 1796 O O . GLN B 1 51 ? 29.768 24.773 -12.196 1.00 135.20 51 GLN B O 1
ATOM 1802 N N . TYR B 1 52 ? 30.547 26.887 -12.201 1.00 146.58 52 TYR B N 1
ATOM 1803 C CA . TYR B 1 52 ? 29.786 27.308 -11.037 1.00 132.41 52 TYR B CA 1
ATOM 1804 C C . TYR B 1 52 ? 29.127 28.629 -11.372 1.00 122.52 52 TYR B C 1
ATOM 1805 O O . TYR B 1 52 ? 29.776 29.515 -11.904 1.00 136.85 52 TYR B O 1
ATOM 1814 N N . PRO B 1 53 ? 27.819 28.798 -11.123 1.00 107.38 53 PRO B N 1
ATOM 1815 C CA . PRO B 1 53 ? 27.171 30.069 -11.410 1.00 109.96 53 PRO B CA 1
ATOM 1816 C C . PRO B 1 53 ? 27.522 31.113 -10.355 1.00 116.76 53 PRO B C 1
ATOM 1817 O O . PRO B 1 53 ? 27.171 30.969 -9.190 1.00 120.18 53 PRO B O 1
ATOM 1821 N N . LYS B 1 54 ? 28.171 32.192 -10.808 1.00 118.51 54 LYS B N 1
ATOM 1822 C CA . LYS B 1 54 ? 28.600 33.293 -9.964 1.00 124.94 54 LYS B CA 1
ATOM 1823 C C . LYS B 1 54 ? 27.427 34.184 -9.576 1.00 126.94 54 LYS B C 1
ATOM 1824 O O . LYS B 1 54 ? 27.540 34.994 -8.662 1.00 133.37 54 LYS B O 1
ATOM 1830 N N . THR B 1 55 ? 26.328 34.102 -10.323 1.00 130.18 55 THR B N 1
ATOM 1831 C CA . THR B 1 55 ? 25.265 35.087 -10.212 1.00 131.98 55 THR B CA 1
ATOM 1832 C C . THR B 1 55 ? 24.583 34.975 -8.847 1.00 127.58 55 THR B C 1
ATOM 1833 O O . THR B 1 55 ? 24.227 33.870 -8.464 1.00 141.09 55 THR B O 1
ATOM 1837 N N . PHE B 1 56 ? 24.380 36.096 -8.134 1.00 114.98 56 PHE B N 1
ATOM 1838 C CA . PHE B 1 56 ? 23.669 36.103 -6.863 1.00 113.56 56 PHE B CA 1
ATOM 1839 C C . PHE B 1 56 ? 22.496 37.074 -6.929 1.00 119.34 56 PHE B C 1
ATOM 1840 O O . PHE B 1 56 ? 22.498 37.971 -7.768 1.00 125.64 56 PHE B O 1
ATOM 1848 N N . PHE B 1 57 ? 21.506 36.911 -6.042 1.00 109.70 57 PHE B N 1
ATOM 1849 C CA . PHE B 1 57 ? 20.283 37.692 -6.167 1.00 107.19 57 PHE B CA 1
ATOM 1850 C C . PHE B 1 57 ? 19.491 37.670 -4.864 1.00 98.56 57 PHE B C 1
ATOM 1851 O O . PHE B 1 57 ? 19.757 36.888 -3.959 1.00 94.87 57 PHE B O 1
ATOM 1859 N N . PHE B 1 58 ? 18.492 38.544 -4.798 1.00 97.90 58 PHE B N 1
ATOM 1860 C CA . PHE B 1 58 ? 17.517 38.518 -3.728 1.00 105.48 58 PHE B CA 1
ATOM 1861 C C . PHE B 1 58 ? 16.334 37.639 -4.103 1.00 100.60 58 PHE B C 1
ATOM 1862 O O . PHE B 1 58 ? 15.969 37.529 -5.276 1.00 95.25 58 PHE B O 1
ATOM 1870 N N . GLU B 1 59 ? 15.651 37.120 -3.089 1.00 94.11 59 GLU B N 1
ATOM 1871 C CA . GLU B 1 59 ? 14.542 36.239 -3.388 1.00 95.80 59 GLU B CA 1
ATOM 1872 C C . GLU B 1 59 ? 13.438 37.013 -4.104 1.00 88.72 59 GLU B C 1
ATOM 1873 O O . GLU B 1 59 ? 12.652 36.400 -4.805 1.00 104.33 59 GLU B O 1
ATOM 1879 N N . HIS B 1 60 ? 13.378 38.339 -4.008 1.00 90.87 60 HIS B N 1
ATOM 1880 C CA . HIS B 1 60 ? 12.334 39.031 -4.753 1.00 94.64 60 HIS B CA 1
ATOM 1881 C C . HIS B 1 60 ? 12.665 39.110 -6.240 1.00 89.95 60 HIS B C 1
ATOM 1882 O O . HIS B 1 60 ? 11.917 39.732 -6.992 1.00 96.96 60 HIS B O 1
ATOM 1889 N N . GLU B 1 61 ? 13.762 38.478 -6.667 1.00 87.58 61 GLU B N 1
ATOM 1890 C CA . GLU B 1 61 ? 14.104 38.433 -8.081 1.00 91.16 61 GLU B CA 1
ATOM 1891 C C . GLU B 1 61 ? 13.682 37.105 -8.696 1.00 94.41 61 GLU B C 1
ATOM 1892 O O . GLU B 1 61 ? 13.762 36.942 -9.904 1.00 93.57 61 GLU B O 1
ATOM 1898 N N . LEU B 1 62 ? 13.211 36.162 -7.881 1.00 88.41 62 LEU B N 1
ATOM 1899 C CA . LEU B 1 62 ? 12.670 34.928 -8.416 1.00 81.39 62 LEU B CA 1
ATOM 1900 C C . LEU B 1 62 ? 11.210 35.131 -8.779 1.00 78.98 62 LEU B C 1
ATOM 1901 O O . LEU B 1 62 ? 10.347 34.913 -7.947 1.00 77.50 62 LEU B O 1
ATOM 1906 N N . PHE B 1 63 ? 10.931 35.533 -10.014 1.00 81.89 63 PHE B N 1
ATOM 1907 C CA . PHE B 1 63 ? 9.547 35.715 -10.408 1.00 84.48 63 PHE B CA 1
ATOM 1908 C C . PHE B 1 63 ? 9.369 35.383 -11.884 1.00 87.90 63 PHE B C 1
ATOM 1909 O O . PHE B 1 63 ? 10.314 35.379 -12.666 1.00 85.77 63 PHE B O 1
ATOM 1917 N N . PRO B 1 64 ? 8.137 35.078 -12.321 1.00 75.17 64 PRO B N 1
ATOM 1918 C CA . PRO B 1 64 ? 7.903 34.701 -13.700 1.00 78.75 64 PRO B CA 1
ATOM 1919 C C . PRO B 1 64 ? 8.251 35.860 -14.610 1.00 81.24 64 PRO B C 1
ATOM 1920 O O . PRO B 1 64 ? 7.696 36.941 -14.491 1.00 99.80 64 PRO B O 1
ATOM 1924 N N . GLY B 1 65 ? 9.159 35.593 -15.536 1.00 84.68 65 GLY B N 1
ATOM 1925 C CA . GLY B 1 65 ? 9.548 36.576 -16.525 1.00 88.18 65 GLY B CA 1
ATOM 1926 C C . GLY B 1 65 ? 10.895 37.218 -16.205 1.00 84.94 65 GLY B C 1
ATOM 1927 O O . GLY B 1 65 ? 11.462 37.879 -17.070 1.00 87.02 65 GLY B O 1
ATOM 1928 N N . LYS B 1 66 ? 11.440 36.992 -15.010 1.00 76.34 66 LYS B N 1
ATOM 1929 C CA . LYS B 1 66 ? 12.767 37.488 -14.710 1.00 82.85 66 LYS B CA 1
ATOM 1930 C C . LYS B 1 66 ? 13.739 36.958 -15.750 1.00 86.37 66 LYS B C 1
ATOM 1931 O O . LYS B 1 66 ? 13.650 35.789 -16.091 1.00 90.09 66 LYS B O 1
ATOM 1937 N N . LYS B 1 67 ? 14.669 37.805 -16.201 1.00 99.04 67 LYS B N 1
ATOM 1938 C CA . LYS B 1 67 ? 15.760 37.351 -17.046 1.00 95.95 67 LYS B CA 1
ATOM 1939 C C . LYS B 1 67 ? 17.029 37.207 -16.225 1.00 99.23 67 LYS B C 1
ATOM 1940 O O . LYS B 1 67 ? 17.407 38.111 -15.501 1.00 113.88 67 LYS B O 1
ATOM 1946 N N . MET B 1 68 ? 17.683 36.053 -16.349 1.00 94.96 68 MET B N 1
ATOM 1947 C CA . MET B 1 68 ? 18.999 35.867 -15.778 1.00 100.15 68 MET B CA 1
ATOM 1948 C C . MET B 1 68 ? 19.989 35.816 -16.933 1.00 106.56 68 MET B C 1
ATOM 1949 O O . MET B 1 68 ? 19.706 35.187 -17.951 1.00 101.76 68 MET B O 1
ATOM 1954 N N . ASN B 1 69 ? 21.137 36.478 -16.775 1.00 116.66 69 ASN B N 1
ATOM 1955 C CA . ASN B 1 69 ? 22.284 36.183 -17.610 1.00 124.01 69 ASN B CA 1
ATOM 1956 C C . ASN B 1 69 ? 23.289 35.491 -16.714 1.00 120.62 69 ASN B C 1
ATOM 1957 O O . ASN B 1 69 ? 23.841 36.092 -15.802 1.00 113.22 69 ASN B O 1
ATOM 1962 N N . MET B 1 70 ? 23.525 34.215 -16.986 1.00 122.25 70 MET B N 1
ATOM 1963 C CA . MET B 1 70 ? 24.247 33.387 -16.045 1.00 112.53 70 MET B CA 1
ATOM 1964 C C . MET B 1 70 ? 25.744 33.542 -16.262 1.00 117.94 70 MET B C 1
ATOM 1965 O O . MET B 1 70 ? 26.224 33.490 -17.390 1.00 124.63 70 MET B O 1
ATOM 1970 N N . LYS B 1 71 ? 26.470 33.770 -15.174 1.00 119.65 71 LYS B N 1
ATOM 1971 C CA . LYS B 1 71 ? 27.903 33.944 -15.283 1.00 135.21 71 LYS B CA 1
ATOM 1972 C C . LYS B 1 71 ? 28.528 32.702 -14.678 1.00 125.76 71 LYS B C 1
ATOM 1973 O O . LYS B 1 71 ? 28.206 32.373 -13.545 1.00 119.97 71 LYS B O 1
ATOM 1979 N N . PHE B 1 72 ? 29.410 32.024 -15.409 1.00 123.96 72 PHE B N 1
ATOM 1980 C CA . PHE B 1 72 ? 30.008 30.816 -14.860 1.00 127.27 72 PHE B CA 1
ATOM 1981 C C . PHE B 1 72 ? 31.511 30.972 -14.645 1.00 140.50 72 PHE B C 1
ATOM 1982 O O . PHE B 1 72 ? 32.261 31.221 -15.588 1.00 119.07 72 PHE B O 1
ATOM 1990 N N . SER B 1 73 ? 31.942 30.781 -13.389 1.00 148.95 73 SER B N 1
ATOM 1991 C CA . SER B 1 73 ? 33.354 30.597 -13.094 1.00 163.39 73 SER B CA 1
ATOM 1992 C C . SER B 1 73 ? 33.788 29.209 -13.528 1.00 169.51 73 SER B C 1
ATOM 1993 O O . SER B 1 73 ? 32.996 28.273 -13.463 1.00 174.68 73 SER B O 1
ATOM 1996 N N . LYS B 1 74 ? 35.085 29.061 -13.814 1.00 171.48 74 LYS B N 1
ATOM 1997 C CA . LYS B 1 74 ? 35.720 27.766 -13.677 1.00 177.33 74 LYS B CA 1
ATOM 1998 C C . LYS B 1 74 ? 35.920 27.403 -12.204 1.00 183.98 74 LYS B C 1
ATOM 1999 O O . LYS B 1 74 ? 36.137 26.228 -11.903 1.00 195.56 74 LYS B O 1
ATOM 2005 N N . ILE B 1 75 ? 35.924 28.399 -11.305 1.00 177.89 75 ILE B N 1
ATOM 2006 C CA . ILE B 1 75 ? 36.221 28.122 -9.904 1.00 177.58 75 ILE B CA 1
ATOM 2007 C C . ILE B 1 75 ? 35.464 29.079 -8.994 1.00 172.59 75 ILE B C 1
ATOM 2008 O O . ILE B 1 75 ? 35.415 30.273 -9.258 1.00 153.98 75 ILE B O 1
ATOM 2013 N N . PRO B 1 76 ? 34.871 28.590 -7.881 1.00 183.82 76 PRO B N 1
ATOM 2014 C CA . PRO B 1 76 ? 34.139 29.450 -6.966 1.00 190.04 76 PRO B CA 1
ATOM 2015 C C . PRO B 1 76 ? 35.191 29.838 -5.920 1.00 207.94 76 PRO B C 1
ATOM 2016 O O . PRO B 1 76 ? 36.381 29.589 -6.118 1.00 219.97 76 PRO B O 1
ATOM 2020 N N . PHE B 1 77 ? 34.770 30.433 -4.798 1.00 214.70 77 PHE B N 1
ATOM 2021 C CA . PHE B 1 77 ? 35.678 31.143 -3.891 1.00 212.67 77 PHE B CA 1
ATOM 2022 C C . PHE B 1 77 ? 36.177 30.319 -2.687 1.00 216.77 77 PHE B C 1
ATOM 2023 O O . PHE B 1 77 ? 35.529 30.254 -1.640 1.00 218.51 77 PHE B O 1
ATOM 2031 N N . ALA B 1 78 ? 37.423 29.818 -2.780 1.00 220.88 78 ALA B N 1
ATOM 2032 C CA . ALA B 1 78 ? 37.946 28.845 -1.839 1.00 216.61 78 ALA B CA 1
ATOM 2033 C C . ALA B 1 78 ? 36.879 27.759 -1.765 1.00 222.81 78 ALA B C 1
ATOM 2034 O O . ALA B 1 78 ? 36.520 27.240 -2.814 1.00 226.39 78 ALA B O 1
ATOM 2036 N N . GLN B 1 79 ? 36.258 27.552 -0.599 1.00 226.42 79 GLN B N 1
ATOM 2037 C CA . GLN B 1 79 ? 35.193 26.565 -0.432 1.00 216.32 79 GLN B CA 1
ATOM 2038 C C . GLN B 1 79 ? 33.953 26.855 -1.298 1.00 215.61 79 GLN B C 1
ATOM 2039 O O . GLN B 1 79 ? 33.824 27.933 -1.880 1.00 212.28 79 GLN B O 1
ATOM 2045 N N . PRO B 1 80 ? 33.016 25.881 -1.449 1.00 211.98 80 PRO B N 1
ATOM 2046 C CA . PRO B 1 80 ? 31.833 26.061 -2.292 1.00 209.11 80 PRO B CA 1
ATOM 2047 C C . PRO B 1 80 ? 31.222 27.441 -2.090 1.00 215.07 80 PRO B C 1
ATOM 2048 O O . PRO B 1 80 ? 30.813 27.766 -0.981 1.00 241.28 80 PRO B O 1
ATOM 2052 N N . TYR B 1 81 ? 31.208 28.245 -3.161 1.00 197.68 81 TYR B N 1
ATOM 2053 C CA . TYR B 1 81 ? 30.691 29.602 -3.123 1.00 184.68 81 TYR B CA 1
ATOM 2054 C C . TYR B 1 81 ? 31.161 30.285 -1.831 1.00 181.51 81 TYR B C 1
ATOM 2055 O O . TYR B 1 81 ? 30.295 30.655 -1.021 1.00 168.56 81 TYR B O 1
ATOM 2064 N N . ALA B 1 103 ? 40.711 14.089 2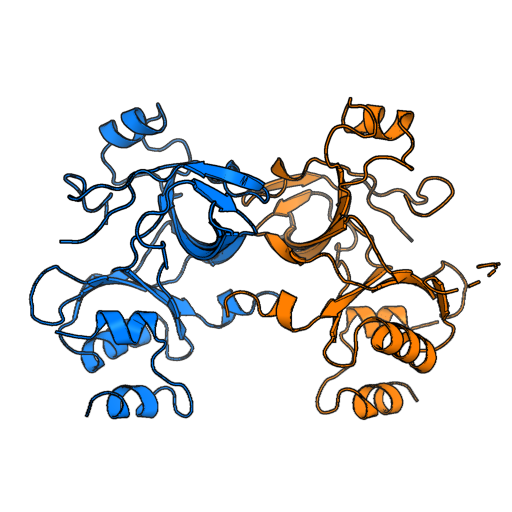.306 1.00 167.47 103 ALA B N 1
ATOM 2065 C CA . ALA B 1 103 ? 40.876 15.547 2.094 1.00 167.75 103 ALA B CA 1
ATOM 2066 C C . ALA B 1 103 ? 39.571 16.282 2.395 1.00 177.06 103 ALA B C 1
ATOM 2067 O O . ALA B 1 103 ? 39.616 17.424 2.843 1.00 186.37 103 ALA B O 1
ATOM 2069 N N . CYS B 1 104 ? 38.427 15.660 2.073 1.00 176.09 104 CYS B N 1
ATOM 2070 C CA . CYS B 1 104 ? 37.171 16.017 2.706 1.00 171.80 104 CYS B CA 1
ATOM 2071 C C . CYS B 1 104 ? 37.308 15.559 4.150 1.00 175.50 104 CYS B C 1
ATOM 2072 O O . CYS B 1 104 ? 36.748 14.540 4.548 1.00 164.78 104 CYS B O 1
ATOM 2075 N N . VAL B 1 105 ? 38.101 16.316 4.909 1.00 187.71 105 VAL B N 1
ATOM 2076 C CA . VAL B 1 105 ? 38.645 15.822 6.156 1.00 188.95 105 VAL B CA 1
ATOM 2077 C C . VAL B 1 105 ? 37.473 15.378 7.049 1.00 183.98 105 VAL B C 1
ATOM 2078 O O . VAL B 1 105 ? 37.572 14.281 7.666 1.00 172.84 105 VAL B O 1
ATOM 2082 N N . GLU B 1 112 ? 28.921 15.132 12.406 1.00 145.03 112 GLU B N 1
ATOM 2083 C CA . GLU B 1 112 ? 27.724 14.258 12.571 1.00 156.26 112 GLU B CA 1
ATOM 2084 C C . GLU B 1 112 ? 26.620 14.687 11.599 1.00 156.47 112 GLU B C 1
ATOM 2085 O O . GLU B 1 112 ? 25.691 13.926 11.329 1.00 152.53 112 GLU B O 1
ATOM 2091 N N . ASP B 1 113 ? 26.730 15.918 11.078 1.00 151.79 113 ASP B N 1
ATOM 2092 C CA . ASP B 1 113 ? 25.845 16.426 10.041 1.00 140.40 113 ASP B CA 1
ATOM 2093 C C . ASP B 1 113 ? 26.600 16.527 8.713 1.00 125.52 113 ASP B C 1
ATOM 2094 O O . ASP B 1 113 ? 26.105 17.171 7.782 1.00 113.50 113 ASP B O 1
ATOM 2099 N N . LYS B 1 114 ? 27.783 15.893 8.633 1.00 120.79 114 LYS B N 1
ATOM 2100 C CA . LYS B 1 114 ? 28.645 15.965 7.461 1.00 125.98 114 LYS B CA 1
ATOM 2101 C C . LYS B 1 114 ? 29.188 14.583 7.136 1.00 122.60 114 LYS B C 1
ATOM 2102 O O . LYS B 1 114 ? 29.489 13.820 8.044 1.00 130.08 114 LYS B O 1
ATOM 2108 N N . TYR B 1 115 ? 29.332 14.286 5.845 1.00 123.42 115 TYR B N 1
ATOM 2109 C CA . TYR B 1 115 ? 29.787 12.973 5.421 1.00 120.08 115 TYR B CA 1
ATOM 2110 C C . TYR B 1 115 ? 30.403 13.082 4.035 1.00 118.51 115 TYR B C 1
ATOM 2111 O O . TYR B 1 115 ? 30.168 14.048 3.324 1.00 116.80 115 TYR B O 1
ATOM 2120 N N . CYS B 1 116 ? 31.216 12.096 3.666 1.00 126.13 116 CYS B N 1
ATOM 2121 C CA . CYS B 1 116 ? 31.926 12.154 2.406 1.00 130.25 116 CYS B CA 1
ATOM 2122 C C . CYS B 1 116 ? 31.846 10.795 1.716 1.00 125.83 116 CYS B C 1
ATOM 2123 O O . CYS B 1 116 ? 32.478 9.843 2.151 1.00 130.66 116 CYS B O 1
ATOM 2126 N N . ALA B 1 117 ? 31.062 10.718 0.639 1.00 117.91 117 ALA B N 1
ATOM 2127 C CA . ALA B 1 117 ? 30.542 9.458 0.137 1.00 118.81 117 ALA B CA 1
ATOM 2128 C C . ALA B 1 117 ? 31.296 9.015 -1.109 1.00 128.57 117 ALA B C 1
ATOM 2129 O O . ALA B 1 117 ? 31.487 9.816 -2.026 1.00 124.27 117 ALA B O 1
ATOM 2131 N N . LYS B 1 118 ? 31.591 7.704 -1.171 1.00 139.91 118 LYS B N 1
ATOM 2132 C CA . LYS B 1 118 ? 32.347 7.103 -2.264 1.00 151.11 118 LYS B CA 1
ATOM 2133 C C . LYS B 1 118 ? 31.443 6.360 -3.257 1.00 142.22 118 LYS B C 1
ATOM 2134 O O . LYS B 1 118 ? 31.821 6.176 -4.415 1.00 148.90 118 LYS B O 1
ATOM 2140 N N . SER B 1 119 ? 30.250 5.947 -2.832 1.00 128.29 119 SER B N 1
ATOM 2141 C CA . SER B 1 119 ? 29.459 5.035 -3.633 1.00 118.06 119 SER B CA 1
ATOM 2142 C C . SER B 1 119 ? 27.980 5.345 -3.469 1.00 118.24 119 SER B C 1
ATOM 2143 O O . SER B 1 119 ? 27.565 5.882 -2.450 1.00 130.77 119 SER B O 1
ATOM 2146 N N . LEU B 1 120 ? 27.178 4.928 -4.441 1.00 108.11 120 LEU B N 1
ATOM 2147 C CA . LEU B 1 120 ? 25.761 5.223 -4.406 1.00 98.15 120 LEU B CA 1
ATOM 2148 C C . LEU B 1 120 ? 25.145 4.678 -3.117 1.00 101.39 120 LEU B C 1
ATOM 2149 O O . LEU B 1 120 ? 24.258 5.302 -2.534 1.00 106.44 120 LEU B O 1
ATOM 2154 N N . SER B 1 121 ? 25.627 3.527 -2.647 1.00 111.43 121 SER B N 1
ATOM 2155 C CA . SER B 1 121 ? 25.099 2.949 -1.419 1.00 118.90 121 SER B CA 1
ATOM 2156 C C . SER B 1 121 ? 25.321 3.903 -0.245 1.00 126.41 121 SER B C 1
ATOM 2157 O O . SER B 1 121 ? 24.378 4.263 0.454 1.00 127.90 121 SER B O 1
ATOM 2160 N N . THR B 1 122 ? 26.558 4.351 -0.053 1.00 128.19 122 THR B N 1
ATOM 2161 C CA . THR B 1 122 ? 26.849 5.238 1.059 1.00 116.41 122 THR B CA 1
ATOM 2162 C C . THR B 1 122 ? 26.057 6.533 0.910 1.00 108.68 122 THR B C 1
ATOM 2163 O O . THR B 1 122 ? 25.538 7.055 1.880 1.00 100.69 122 THR B O 1
ATOM 2167 N N . LEU B 1 123 ? 25.964 7.049 -0.312 1.00 105.63 123 LEU B N 1
ATOM 2168 C CA . LEU B 1 123 ? 25.268 8.296 -0.556 1.00 93.14 123 LEU B CA 1
ATOM 2169 C C . LEU B 1 123 ? 23.822 8.161 -0.110 1.00 91.66 123 LEU B C 1
ATOM 2170 O O . LEU B 1 123 ? 23.295 9.019 0.581 1.00 96.04 123 LEU B O 1
ATOM 2175 N N . ILE B 1 124 ? 23.175 7.078 -0.509 1.00 99.48 124 ILE B N 1
ATOM 2176 C CA . ILE B 1 124 ? 21.792 6.901 -0.126 1.00 94.90 124 ILE B CA 1
ATOM 2177 C C . ILE B 1 124 ? 21.715 6.722 1.377 1.00 92.69 124 ILE B C 1
ATOM 2178 O O . ILE B 1 124 ? 20.836 7.279 2.015 1.00 105.03 124 ILE B O 1
ATOM 2183 N N . GLY B 1 125 ? 22.620 5.917 1.921 1.00 93.84 125 GLY B N 1
ATOM 2184 C CA . GLY B 1 125 ? 22.614 5.630 3.349 1.00 99.31 125 GLY B CA 1
ATOM 2185 C C . GLY B 1 125 ? 22.557 6.914 4.168 1.00 97.57 125 GLY B C 1
ATOM 2186 O O . GLY B 1 125 ? 21.678 7.090 4.999 1.00 101.62 125 GLY B O 1
ATOM 2187 N N . PHE B 1 126 ? 23.462 7.833 3.859 1.00 93.69 126 PHE B N 1
ATOM 2188 C CA . PHE B 1 126 ? 23.532 9.085 4.575 1.00 97.50 126 PHE B CA 1
ATOM 2189 C C . PHE B 1 126 ? 22.239 9.882 4.418 1.00 89.29 126 PHE B C 1
ATOM 2190 O O . PHE B 1 126 ? 21.680 10.365 5.384 1.00 92.50 126 PHE B O 1
ATOM 2198 N N . ALA B 1 127 ? 21.754 10.007 3.197 1.00 81.24 127 ALA B N 1
ATOM 2199 C CA . ALA B 1 127 ? 20.574 10.810 2.947 1.00 83.66 127 ALA B CA 1
ATOM 2200 C C . ALA B 1 127 ? 19.398 10.271 3.746 1.00 84.45 127 ALA B C 1
ATOM 2201 O O . ALA B 1 127 ? 18.712 10.999 4.440 1.00 86.24 127 ALA B O 1
ATOM 2203 N N . VAL B 1 128 ? 19.183 8.970 3.679 1.00 93.32 128 VAL B N 1
ATOM 2204 C CA . VAL B 1 128 ? 18.068 8.386 4.387 1.00 94.93 128 VAL B CA 1
ATOM 2205 C C . VAL B 1 128 ? 18.301 8.514 5.883 1.00 96.39 128 VAL B C 1
ATOM 2206 O O . VAL B 1 128 ? 17.357 8.693 6.641 1.00 95.00 128 VAL B O 1
ATOM 2210 N N . SER B 1 129 ? 19.561 8.395 6.292 1.00 97.98 129 SER B N 1
ATOM 2211 C CA . SER B 1 129 ? 19.935 8.541 7.687 1.00 100.42 129 SER B CA 1
ATOM 2212 C C . SER B 1 129 ? 19.406 9.854 8.245 1.00 100.68 129 SER B C 1
ATOM 2213 O O . SER B 1 129 ? 18.910 9.900 9.358 1.00 111.35 129 SER B O 1
ATOM 2216 N N . LYS B 1 130 ? 19.451 10.902 7.433 1.00 96.95 130 LYS B N 1
ATOM 2217 C CA . LYS B 1 130 ? 19.017 12.212 7.879 1.00 92.70 130 LYS B CA 1
ATOM 2218 C C . LYS B 1 130 ? 17.544 12.491 7.602 1.00 89.61 130 LYS B C 1
ATOM 2219 O O . LYS B 1 130 ? 16.928 13.180 8.393 1.00 92.87 130 LYS B O 1
ATOM 2225 N N . LEU B 1 131 ? 16.979 11.999 6.496 1.00 88.78 131 LEU B N 1
ATOM 2226 C CA . LEU B 1 131 ? 15.657 12.451 6.066 1.00 86.95 131 LEU B CA 1
ATOM 2227 C C . LEU B 1 131 ? 14.608 11.338 6.020 1.00 92.36 131 LEU B C 1
ATOM 2228 O O . LEU B 1 131 ? 13.429 11.608 5.772 1.00 88.74 131 LEU B O 1
ATOM 2233 N N . GLY B 1 132 ? 15.034 10.081 6.146 1.00 87.55 132 GLY B N 1
ATOM 2234 C CA . GLY B 1 132 ? 14.139 8.981 5.856 1.00 91.24 132 GLY B CA 1
ATOM 2235 C C . GLY B 1 132 ? 14.081 8.690 4.360 1.00 93.57 132 GLY B C 1
ATOM 2236 O O . GLY B 1 132 ? 14.791 9.283 3.552 1.00 92.35 132 GLY B O 1
ATOM 2237 N N . LYS B 1 133 ? 13.208 7.753 4.024 1.00 96.31 133 LYS B N 1
ATOM 2238 C CA . LYS B 1 133 ? 13.278 7.021 2.780 1.00 89.67 133 LYS B CA 1
ATOM 2239 C C . LYS B 1 133 ? 12.508 7.765 1.701 1.00 82.07 133 LYS B C 1
ATOM 2240 O O . LYS B 1 133 ? 12.767 7.580 0.522 1.00 79.48 133 LYS B O 1
ATOM 2246 N N . ASN B 1 134 ? 11.550 8.597 2.097 1.00 86.86 134 ASN B N 1
ATOM 2247 C CA . ASN B 1 134 ? 10.642 9.159 1.119 1.00 85.75 134 ASN B CA 1
ATOM 2248 C C . ASN B 1 134 ? 11.213 10.456 0.564 1.00 82.93 134 ASN B C 1
ATOM 2249 O O . ASN B 1 134 ? 10.694 11.531 0.839 1.00 88.61 134 ASN B O 1
ATOM 2254 N N . ILE B 1 135 ? 12.248 10.316 -0.272 1.00 82.16 135 ILE B N 1
ATOM 2255 C CA . ILE B 1 135 ? 12.991 11.462 -0.755 1.00 81.19 135 ILE B CA 1
ATOM 2256 C C . ILE B 1 135 ? 13.344 11.282 -2.220 1.00 82.52 135 ILE B C 1
ATOM 2257 O O . ILE B 1 135 ? 13.403 10.180 -2.726 1.00 92.02 135 ILE B O 1
ATOM 2262 N N . GLN B 1 136 ? 13.642 12.400 -2.873 1.00 91.60 136 GLN B N 1
ATOM 2263 C CA . GLN B 1 136 ? 14.086 12.404 -4.245 1.00 90.44 136 GLN B CA 1
ATOM 2264 C C . GLN B 1 136 ? 15.347 13.227 -4.346 1.00 91.02 136 GLN B C 1
ATOM 2265 O O . GLN B 1 136 ? 15.463 14.217 -3.640 1.00 94.90 136 GLN B O 1
ATOM 2271 N N . PRO B 1 137 ? 16.281 12.880 -5.249 1.00 87.34 137 PRO B N 1
ATOM 2272 C CA . PRO B 1 137 ? 17.409 13.749 -5.564 1.00 88.91 137 PRO B CA 1
ATOM 2273 C C . PRO B 1 137 ? 17.111 14.661 -6.740 1.00 86.85 137 PRO B C 1
ATOM 2274 O O . PRO B 1 137 ? 16.476 14.247 -7.690 1.00 96.43 137 PRO B O 1
ATOM 2278 N N . PHE B 1 138 ? 17.564 15.904 -6.637 1.00 89.44 138 PHE B N 1
ATOM 2279 C CA . PHE B 1 138 ? 17.465 16.862 -7.718 1.00 75.27 138 PHE B CA 1
ATOM 2280 C C . PHE B 1 138 ? 18.812 17.507 -7.993 1.00 75.63 138 PHE B C 1
ATOM 2281 O O . PHE B 1 138 ? 19.672 17.581 -7.123 1.00 76.23 138 PHE B O 1
ATOM 2289 N N . SER B 1 139 ? 18.934 18.039 -9.203 1.00 70.50 139 SER B N 1
ATOM 2290 C CA . SER B 1 139 ? 20.117 18.737 -9.621 1.00 79.54 139 SER B CA 1
ATOM 2291 C C . SER B 1 139 ? 19.736 19.843 -10.586 1.00 87.41 139 SER B C 1
ATOM 2292 O O . SER B 1 139 ? 18.666 19.820 -11.180 1.00 84.73 139 SER B O 1
ATOM 2295 N N . SER B 1 140 ? 20.642 20.801 -10.766 1.00 92.00 140 SER B N 1
ATOM 2296 C CA . SER B 1 140 ? 20.424 21.796 -11.793 1.00 87.51 140 SER B CA 1
ATOM 2297 C C . SER B 1 140 ? 20.726 21.177 -13.145 1.00 78.21 140 SER B C 1
ATOM 2298 O O . SER B 1 140 ? 21.495 20.230 -13.225 1.00 78.88 140 SER B O 1
ATOM 2301 N N . SER B 1 141 ? 20.159 21.767 -14.199 1.00 76.54 141 SER B N 1
ATOM 2302 C CA . SER B 1 141 ? 20.448 21.352 -15.558 1.00 81.63 141 SER B CA 1
ATOM 2303 C C . SER B 1 141 ? 20.603 22.585 -16.422 1.00 87.75 141 SER B C 1
ATOM 2304 O O . SER B 1 141 ? 19.822 22.816 -17.344 1.00 86.55 141 SER B O 1
ATOM 2307 N N . PHE B 1 142 ? 21.618 23.374 -16.108 1.00 88.55 142 PHE B N 1
ATOM 2308 C CA . PHE B 1 142 ? 22.013 24.423 -17.016 1.00 83.61 142 PHE B CA 1
ATOM 2309 C C . PHE B 1 142 ? 22.498 23.753 -18.288 1.00 79.54 142 PHE B C 1
ATOM 2310 O O . PHE B 1 142 ? 23.152 22.718 -18.227 1.00 79.13 142 PHE B O 1
ATOM 2318 N N . LEU B 1 143 ? 22.238 24.398 -19.419 1.00 82.06 143 LEU B N 1
ATOM 2319 C CA . LEU B 1 143 ? 22.533 23.821 -20.722 1.00 80.05 143 LEU B CA 1
ATOM 2320 C C . LEU B 1 143 ? 23.852 24.375 -21.252 1.00 88.09 143 LEU B C 1
ATOM 2321 O O . LEU B 1 143 ? 24.144 25.542 -21.047 1.00 107.78 143 LEU B O 1
ATOM 2326 N N . ASP B 1 144 ? 24.538 23.577 -22.066 1.00 104.55 144 ASP B N 1
ATOM 2327 C CA . ASP B 1 144 ? 25.960 23.699 -22.334 1.00 105.24 144 ASP B CA 1
ATOM 2328 C C . ASP B 1 144 ? 26.460 25.107 -22.637 1.00 109.79 144 ASP B C 1
ATOM 2329 O O . ASP B 1 144 ? 27.479 25.483 -22.075 1.00 144.86 144 ASP B O 1
ATOM 2334 N N . LYS B 1 145 ? 25.930 25.847 -23.610 1.00 99.21 145 LYS B N 1
ATOM 2335 C CA . LYS B 1 145 ? 26.523 27.169 -23.824 1.00 96.95 145 LYS B CA 1
ATOM 2336 C C . LYS B 1 145 ? 25.465 28.254 -23.826 1.00 96.18 145 LYS B C 1
ATOM 2337 O O . LYS B 1 145 ? 25.631 29.317 -24.425 1.00 95.87 145 LYS B O 1
ATOM 2343 N N . GLN B 1 146 ? 24.387 27.986 -23.115 1.00 90.43 146 GLN B N 1
ATOM 2344 C CA . GLN B 1 146 ? 23.329 28.961 -23.051 1.00 95.44 146 GLN B CA 1
ATOM 2345 C C . GLN B 1 146 ? 23.676 29.941 -21.950 1.00 101.60 146 GLN B C 1
ATOM 2346 O O . GLN B 1 146 ? 24.247 29.556 -20.934 1.00 105.04 146 GLN B O 1
ATOM 2352 N N . THR B 1 147 ? 23.306 31.197 -22.165 1.00 100.35 147 THR B N 1
ATOM 2353 C CA . THR B 1 147 ? 23.710 32.237 -21.244 1.00 97.63 147 THR B CA 1
ATOM 2354 C C . THR B 1 147 ? 22.495 32.866 -20.590 1.00 93.98 147 THR B C 1
ATOM 2355 O O . THR B 1 147 ? 22.535 33.209 -19.422 1.00 102.88 147 THR B O 1
ATOM 2359 N N . ASP B 1 148 ? 21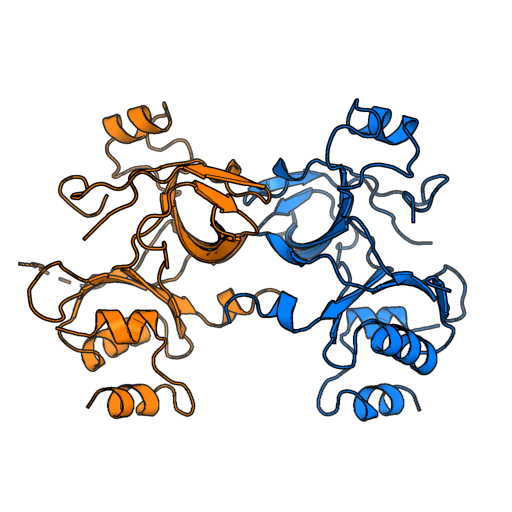.430 33.011 -21.368 1.00 95.17 148 ASP B N 1
ATOM 2360 C CA . ASP B 1 148 ? 20.316 33.844 -20.971 1.00 102.51 148 ASP B CA 1
ATOM 2361 C C . ASP B 1 148 ? 19.073 32.981 -20.815 1.00 96.13 148 ASP B C 1
ATOM 2362 O O . ASP B 1 148 ? 18.693 32.249 -21.721 1.00 100.49 148 ASP B O 1
ATOM 2367 N N . TYR B 1 149 ? 18.405 33.129 -19.678 1.00 90.60 149 TYR B N 1
ATOM 2368 C CA . TYR B 1 149 ? 17.240 32.328 -19.375 1.00 80.42 149 TYR B CA 1
ATOM 2369 C C . TYR B 1 149 ? 16.125 33.232 -18.879 1.00 80.34 149 TYR B C 1
ATOM 2370 O O . TYR B 1 149 ? 16.387 34.280 -18.314 1.00 109.66 149 TYR B O 1
ATOM 2379 N N . THR B 1 150 ? 14.888 32.812 -19.079 1.00 82.81 150 THR B N 1
ATOM 2380 C CA . THR B 1 150 ? 13.752 33.458 -18.462 1.00 82.71 150 THR B CA 1
ATOM 2381 C C . THR B 1 150 ? 13.144 32.505 -17.443 1.00 86.07 150 THR B C 1
ATOM 2382 O O . THR B 1 150 ? 12.960 31.329 -17.715 1.00 92.06 150 THR B O 1
ATOM 2386 N N . ILE B 1 151 ? 12.803 33.019 -16.272 1.00 79.43 151 ILE B N 1
ATOM 2387 C CA . ILE B 1 151 ? 12.221 32.191 -15.242 1.00 72.84 151 ILE B CA 1
ATOM 2388 C C . ILE B 1 151 ? 10.758 31.968 -15.562 1.00 74.61 151 ILE B C 1
ATOM 2389 O O . ILE B 1 151 ? 10.066 32.915 -15.900 1.00 79.47 151 ILE B O 1
ATOM 2394 N N . GLU B 1 152 ? 10.291 30.726 -15.429 1.00 83.49 152 GLU B N 1
ATOM 2395 C CA . GLU B 1 152 ? 8.890 30.468 -15.719 1.00 81.12 152 GLU B CA 1
ATOM 2396 C C . GLU B 1 152 ? 8.121 30.062 -14.474 1.00 75.86 152 GLU B C 1
ATOM 2397 O O . GLU B 1 152 ? 6.904 30.157 -14.490 1.00 77.83 152 GLU B O 1
ATOM 2403 N N . GLY B 1 153 ? 8.801 29.727 -13.379 1.00 74.76 153 GLY B N 1
ATOM 2404 C CA . GLY B 1 153 ? 8.114 29.625 -12.103 1.00 66.46 153 GLY B CA 1
ATOM 2405 C C . GLY B 1 153 ? 9.097 29.350 -10.978 1.00 67.05 153 GLY B C 1
ATOM 2406 O O . GLY B 1 153 ? 10.285 29.249 -11.227 1.00 72.75 153 GLY B O 1
ATOM 2407 N N . VAL B 1 154 ? 8.589 29.139 -9.766 1.00 66.91 154 VAL B N 1
ATOM 2408 C CA . VAL B 1 154 ? 9.447 28.956 -8.610 1.00 72.51 154 VAL B CA 1
ATOM 2409 C C . VAL B 1 154 ? 8.743 28.049 -7.619 1.00 72.07 154 VAL B C 1
ATOM 2410 O O . VAL B 1 154 ? 7.706 28.429 -7.087 1.00 67.20 154 VAL B O 1
ATOM 2414 N N . HIS B 1 155 ? 9.366 26.929 -7.286 1.00 71.59 155 HIS B N 1
ATOM 2415 C CA . HIS B 1 155 ? 8.708 25.948 -6.452 1.00 70.62 155 HIS B CA 1
ATOM 2416 C C . HIS B 1 155 ? 9.483 25.829 -5.159 1.00 71.95 155 HIS B C 1
A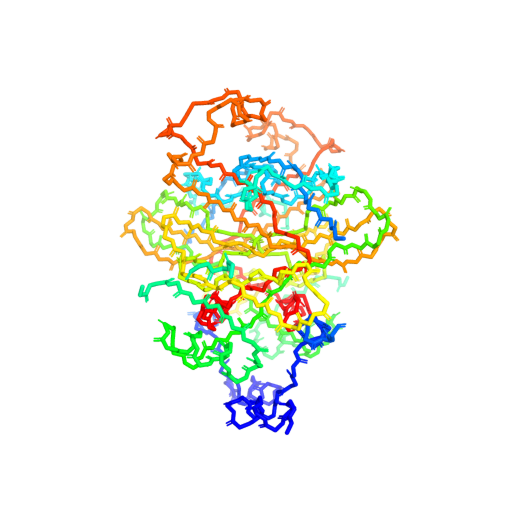TOM 2417 O O . HIS B 1 155 ? 10.676 25.557 -5.172 1.00 80.28 155 HIS B O 1
ATOM 2424 N N . ASN B 1 156 ? 8.767 25.974 -4.050 1.00 80.33 156 ASN B N 1
ATOM 2425 C CA . ASN B 1 156 ? 9.376 25.936 -2.743 1.00 73.48 156 ASN B CA 1
ATOM 2426 C C . ASN B 1 156 ? 9.650 24.496 -2.319 1.00 76.21 156 ASN B C 1
ATOM 2427 O O . ASN B 1 156 ? 8.729 23.701 -2.283 1.00 89.96 1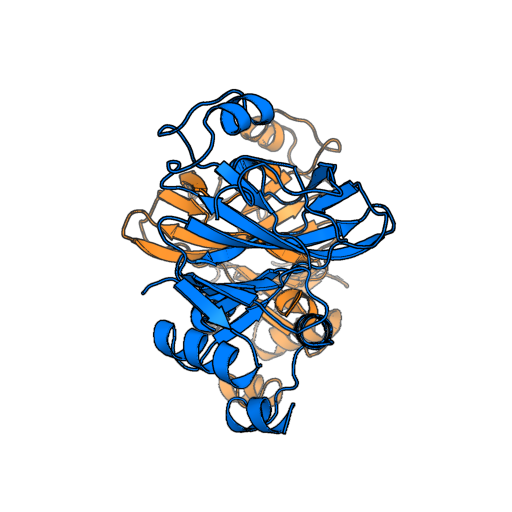56 ASN B O 1
ATOM 2432 N N . LEU B 1 157 ? 10.887 24.168 -1.950 1.00 82.57 157 LEU B N 1
ATOM 2433 C CA . LEU B 1 157 ? 11.215 22.814 -1.533 1.00 74.85 157 LEU B CA 1
ATOM 2434 C C . LEU B 1 157 ? 11.447 22.734 -0.035 1.00 80.60 157 LEU B C 1
ATOM 2435 O O . LEU B 1 157 ? 11.908 21.701 0.451 1.00 84.93 157 LEU B O 1
ATOM 2440 N N . GLY B 1 158 ? 11.174 23.818 0.697 1.00 85.53 158 GLY B N 1
ATOM 2441 C CA . GLY B 1 158 ? 11.320 23.799 2.148 1.00 78.57 158 GLY B CA 1
ATOM 2442 C C . GLY B 1 158 ? 12.777 23.926 2.599 1.00 83.94 158 GLY B C 1
ATOM 2443 O O . GLY B 1 158 ? 13.664 24.297 1.818 1.00 76.15 158 GLY B O 1
ATOM 2444 N N . ASP B 1 159 ? 12.990 23.595 3.878 1.00 91.20 159 ASP B N 1
ATOM 2445 C CA . ASP B 1 159 ? 14.223 23.911 4.570 1.00 97.24 159 ASP B CA 1
ATOM 2446 C C . ASP B 1 159 ? 14.956 22.668 5.063 1.00 94.03 159 ASP B C 1
ATOM 2447 O O . ASP B 1 159 ? 16.016 22.798 5.666 1.00 102.19 159 ASP B O 1
ATOM 2452 N N . LYS B 1 160 ? 14.410 21.479 4.799 1.00 97.48 160 LYS B N 1
ATOM 2453 C CA . LYS B 1 160 ? 15.081 20.237 5.123 1.00 93.44 160 LYS B CA 1
ATOM 2454 C C . LYS B 1 160 ? 15.554 19.588 3.839 1.00 85.77 160 LYS B C 1
ATOM 2455 O O . LYS B 1 160 ? 14.780 19.414 2.915 1.00 76.36 160 LYS B O 1
ATOM 2461 N N . ALA B 1 161 ? 16.836 19.258 3.817 1.00 81.35 161 ALA B N 1
ATOM 2462 C CA . ALA B 1 161 ? 17.445 18.703 2.633 1.00 81.28 161 ALA B CA 1
ATOM 2463 C C . ALA B 1 161 ? 18.842 18.222 2.971 1.00 84.96 161 ALA B C 1
ATOM 2464 O O . ALA B 1 161 ? 19.387 18.609 3.984 1.00 92.18 161 ALA B O 1
ATOM 2466 N N . VAL B 1 162 ? 19.396 17.382 2.105 1.00 88.23 162 VAL B N 1
ATOM 2467 C CA . VAL B 1 162 ? 20.799 17.047 2.169 1.00 86.64 162 VAL B CA 1
ATOM 2468 C C . VAL B 1 162 ? 21.420 17.451 0.850 1.00 91.27 162 VAL B C 1
ATOM 2469 O O . VAL B 1 162 ? 20.895 17.149 -0.214 1.00 90.40 162 VAL B O 1
ATOM 2473 N N . MET B 1 163 ? 22.549 18.134 0.946 1.00 91.93 163 MET B N 1
ATOM 2474 C CA . MET B 1 163 ? 23.201 18.697 -0.207 1.00 88.51 163 MET B CA 1
ATOM 2475 C C . MET B 1 163 ? 24.462 17.883 -0.418 1.00 93.86 163 MET B C 1
ATOM 2476 O O . MET B 1 163 ? 25.149 17.571 0.546 1.00 97.65 163 MET B O 1
ATOM 2481 N N . CYS B 1 164 ? 24.724 17.521 -1.665 1.00 94.23 164 CYS B N 1
ATOM 2482 C CA . CYS B 1 164 ? 25.878 16.718 -1.991 1.00 99.60 164 CYS B CA 1
ATOM 2483 C C . CYS B 1 164 ? 26.603 17.363 -3.154 1.00 104.29 164 CYS B C 1
ATOM 2484 O O . CYS B 1 164 ? 25.992 17.597 -4.189 1.00 100.45 164 CYS B O 1
ATOM 2487 N N . HIS B 1 165 ? 27.905 17.587 -2.991 1.00 106.21 165 HIS B N 1
ATOM 2488 C CA . HIS B 1 165 ? 28.702 18.173 -4.048 1.00 105.97 165 HIS B CA 1
ATOM 2489 C C . HIS B 1 165 ? 29.645 17.110 -4.589 1.00 111.84 165 HIS B C 1
ATOM 2490 O O . HIS B 1 165 ? 30.430 16.572 -3.823 1.00 112.81 165 HIS B O 1
ATOM 2497 N N . ARG B 1 166 ? 29.575 16.835 -5.899 1.00 120.47 166 ARG B N 1
ATOM 2498 C CA . ARG B 1 166 ? 30.502 15.942 -6.574 1.00 121.46 166 ARG B CA 1
ATOM 2499 C C . ARG B 1 166 ? 31.849 16.645 -6.647 1.00 126.62 166 ARG B C 1
ATOM 2500 O O . ARG B 1 166 ? 31.980 17.680 -7.295 1.00 128.03 166 ARG B O 1
ATOM 2508 N N . LEU B 1 167 ? 32.843 16.091 -5.962 1.00 143.23 167 LEU B N 1
ATOM 2509 C CA . LEU B 1 167 ? 34.156 16.697 -5.990 1.00 155.94 167 LEU B CA 1
ATOM 2510 C C . LEU B 1 167 ? 34.762 16.457 -7.366 1.00 174.17 167 LEU B C 1
ATOM 2511 O O . LEU B 1 167 ? 34.366 15.539 -8.089 1.00 184.01 167 LEU B O 1
ATOM 2516 N N . ASN B 1 168 ? 35.717 17.310 -7.730 1.00 175.64 168 ASN B N 1
ATOM 2517 C CA . ASN B 1 168 ? 36.216 17.314 -9.092 1.00 168.66 168 ASN B CA 1
ATOM 2518 C C . ASN B 1 168 ? 37.229 16.186 -9.324 1.00 168.50 168 ASN B C 1
ATOM 2519 O O . ASN B 1 168 ? 37.846 16.128 -10.384 1.00 170.98 168 ASN B O 1
ATOM 2524 N N . PHE B 1 169 ? 37.362 15.257 -8.364 1.00 171.66 169 PHE B N 1
ATOM 2525 C CA . PHE B 1 169 ? 38.293 14.141 -8.470 1.00 172.26 169 PHE B CA 1
ATOM 2526 C C . PHE B 1 169 ? 37.873 13.218 -9.616 1.00 177.70 169 PHE B C 1
ATOM 2527 O O . PHE B 1 169 ? 36.739 13.243 -10.088 1.00 161.92 169 PHE B O 1
ATOM 2535 N N . GLN B 1 170 ? 38.801 12.343 -10.016 1.00 204.35 170 GLN B N 1
ATOM 2536 C CA . GLN B 1 170 ? 38.634 11.436 -11.143 1.00 215.95 170 GLN B CA 1
ATOM 2537 C C . GLN B 1 170 ? 37.583 10.350 -10.881 1.00 208.03 170 GLN B C 1
ATOM 2538 O O . GLN B 1 170 ? 37.182 9.651 -11.810 1.00 203.91 170 GLN B O 1
ATOM 2544 N N . SER B 1 171 ? 37.145 10.195 -9.623 1.00 197.76 171 SER B N 1
ATOM 2545 C CA . SER B 1 171 ? 36.298 9.091 -9.205 1.00 186.46 171 SER B CA 1
ATOM 2546 C C . SER B 1 171 ? 35.142 9.632 -8.368 1.00 182.14 171 SER B C 1
ATOM 2547 O O . SER B 1 171 ? 35.245 10.739 -7.842 1.00 180.25 171 SER B O 1
ATOM 2550 N N . THR B 1 172 ? 34.060 8.853 -8.262 1.00 174.39 172 THR B N 1
ATOM 2551 C CA . THR B 1 172 ? 32.840 9.329 -7.630 1.00 163.39 172 THR B CA 1
ATOM 2552 C C . THR B 1 172 ? 33.099 9.586 -6.141 1.00 159.18 172 THR B C 1
ATOM 2553 O O . THR B 1 172 ? 33.227 8.654 -5.347 1.00 161.99 172 THR B O 1
ATOM 2557 N N . VAL B 1 173 ? 33.185 10.873 -5.773 1.00 148.17 173 VAL B N 1
ATOM 2558 C CA . VAL B 1 173 ? 33.232 11.282 -4.381 1.00 133.51 173 VAL B CA 1
ATOM 2559 C C . VAL B 1 173 ? 32.326 12.487 -4.193 1.00 128.61 173 VAL B C 1
ATOM 2560 O O . VAL B 1 173 ? 32.405 13.438 -4.959 1.00 132.34 173 VAL B O 1
ATOM 2564 N N . PHE B 1 174 ? 31.500 12.448 -3.148 1.00 125.03 174 PHE B N 1
ATOM 2565 C CA . PHE B 1 174 ? 30.657 13.590 -2.858 1.00 118.27 174 PHE B CA 1
ATOM 2566 C C . PHE B 1 174 ? 30.800 14.009 -1.407 1.00 111.86 174 PHE B C 1
ATOM 2567 O O . PHE B 1 174 ? 30.811 13.182 -0.502 1.00 108.20 174 PHE B O 1
ATOM 2575 N N . TYR B 1 175 ? 30.828 15.316 -1.201 1.00 104.20 175 TYR B N 1
ATOM 2576 C CA . TYR B 1 175 ? 30.798 15.850 0.136 1.00 105.36 175 TYR B CA 1
ATOM 2577 C C . TYR B 1 175 ? 29.353 16.187 0.417 1.00 104.15 175 TYR B C 1
ATOM 2578 O O . TYR B 1 175 ? 28.777 16.972 -0.326 1.00 107.71 175 TYR B O 1
ATOM 2587 N N . CYS B 1 176 ? 28.787 15.559 1.444 1.00 104.44 176 CYS B N 1
ATOM 2588 C CA . CYS B 1 176 ? 27.368 15.686 1.700 1.00 100.45 176 CYS B CA 1
ATOM 2589 C C . CYS B 1 176 ? 27.164 16.281 3.087 1.00 101.88 176 CYS B C 1
ATOM 2590 O O . CYS B 1 176 ? 27.861 15.920 4.033 1.00 101.45 176 CYS B O 1
ATOM 2593 N N . HIS B 1 177 ? 26.158 17.150 3.206 1.00 91.83 177 HIS B N 1
ATOM 2594 C CA . HIS B 1 177 ? 25.852 17.742 4.485 1.00 93.60 177 HIS B CA 1
ATOM 2595 C C . HIS B 1 177 ? 24.397 18.174 4.518 1.00 95.80 177 HIS B C 1
ATOM 2596 O O . HIS B 1 177 ? 23.777 18.372 3.480 1.00 93.41 177 HIS B O 1
ATOM 2603 N N . GLU B 1 178 ? 23.872 18.342 5.733 1.00 100.25 178 GLU B N 1
ATOM 2604 C CA . GLU B 1 178 ? 22.541 18.885 5.897 1.00 105.51 178 GLU B CA 1
ATOM 2605 C C . GLU B 1 178 ? 22.579 20.388 5.689 1.00 105.44 178 GLU B C 1
ATOM 2606 O O . GLU B 1 178 ? 23.635 20.996 5.720 1.00 117.21 178 GLU B O 1
ATOM 2612 N N . ILE B 1 179 ? 21.408 21.004 5.574 1.00 104.38 179 ILE B N 1
ATOM 2613 C CA . ILE B 1 179 ? 21.346 22.449 5.507 1.00 110.57 179 ILE B CA 1
ATOM 2614 C C . ILE B 1 179 ? 20.503 22.956 6.662 1.00 112.57 179 ILE B C 1
ATOM 2615 O O . ILE B 1 179 ? 19.611 22.259 7.130 1.00 113.24 179 ILE B O 1
ATOM 2620 N N . HIS B 1 180 ? 20.791 24.188 7.077 1.00 122.30 180 HIS B N 1
ATOM 2621 C CA . HIS B 1 180 ? 20.056 24.825 8.153 1.00 122.61 180 HIS B CA 1
ATOM 2622 C C . HIS B 1 180 ? 19.949 26.313 7.834 1.00 109.27 180 HIS B C 1
ATOM 2623 O O . HIS B 1 180 ? 20.803 26.876 7.154 1.00 101.28 180 HIS B O 1
ATOM 2630 N N . GLY B 1 181 ? 18.842 26.918 8.257 1.00 103.39 181 GLY B N 1
ATOM 2631 C CA . GLY B 1 181 ? 18.605 28.330 8.003 1.00 110.17 181 GLY B CA 1
ATOM 2632 C C . GLY B 1 181 ? 18.591 28.684 6.520 1.00 100.97 181 GLY B C 1
ATOM 2633 O O . GLY B 1 181 ? 18.984 29.780 6.124 1.00 110.34 181 GLY B O 1
ATOM 2634 N N . THR B 1 182 ? 18.043 27.773 5.719 1.00 114.76 182 THR B N 1
ATOM 2635 C CA . THR B 1 182 ? 18.137 27.876 4.277 1.00 108.47 182 THR B CA 1
ATOM 2636 C C . THR B 1 182 ? 16.875 27.332 3.627 1.00 99.03 182 THR B C 1
ATOM 2637 O O . THR B 1 182 ? 16.380 26.319 4.079 1.00 100.17 182 THR B O 1
ATOM 2641 N N . THR B 1 183 ? 16.390 27.994 2.575 1.00 94.96 183 THR B N 1
ATOM 2642 C CA . THR B 1 183 ? 15.269 27.482 1.814 1.00 88.57 183 THR B CA 1
ATOM 2643 C C . THR B 1 183 ? 15.714 27.129 0.405 1.00 88.86 183 THR B C 1
ATOM 2644 O O . THR B 1 183 ? 16.377 27.925 -0.244 1.00 89.16 183 THR B O 1
ATOM 2648 N N . ALA B 1 184 ? 15.319 25.945 -0.063 1.00 80.92 184 ALA B N 1
ATOM 2649 C CA . ALA B 1 184 ? 15.701 25.511 -1.391 1.00 76.90 184 ALA B CA 1
ATOM 2650 C C . ALA B 1 184 ? 14.533 25.689 -2.342 1.00 72.18 184 ALA B C 1
ATOM 2651 O O . ALA B 1 184 ? 13.379 25.569 -1.952 1.00 75.06 184 ALA B O 1
ATOM 2653 N N . TYR B 1 185 ? 14.854 25.948 -3.603 1.00 74.56 185 TYR B N 1
ATOM 2654 C CA . TYR B 1 185 ? 13.820 26.176 -4.584 1.00 77.52 185 TYR B CA 1
ATOM 2655 C C . TYR B 1 185 ? 14.154 25.449 -5.870 1.00 73.01 185 TYR B C 1
ATOM 2656 O O . TYR B 1 1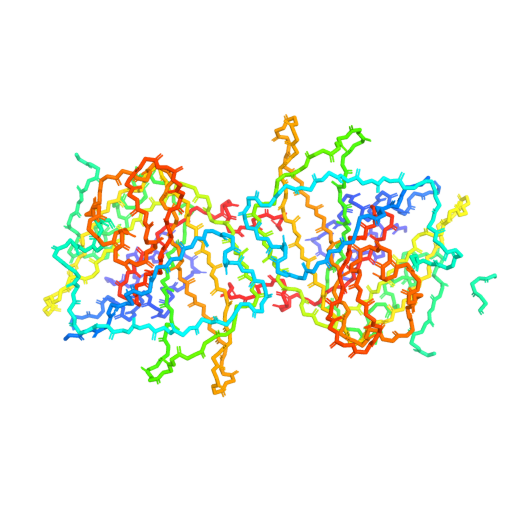85 ? 15.318 25.306 -6.196 1.00 81.18 185 TYR B O 1
ATOM 2665 N N . MET B 1 186 ? 13.125 25.060 -6.616 1.00 74.68 186 MET B N 1
ATOM 2666 C CA . MET B 1 186 ? 13.326 24.520 -7.942 1.00 75.94 186 MET B CA 1
ATOM 2667 C C . MET B 1 186 ? 12.790 25.562 -8.904 1.00 76.18 186 MET B C 1
ATOM 2668 O O . MET B 1 186 ? 11.685 26.041 -8.690 1.00 78.01 186 MET B O 1
ATOM 2673 N N . VAL B 1 187 ? 13.588 25.924 -9.913 1.00 69.47 187 VAL B N 1
ATOM 2674 C CA . VAL B 1 187 ? 13.291 27.079 -10.725 1.00 65.71 187 VAL B CA 1
ATOM 2675 C C . VAL B 1 187 ? 13.266 26.668 -12.186 1.00 72.47 187 VAL B C 1
ATOM 2676 O O . VAL B 1 187 ? 14.293 26.509 -12.830 1.00 79.33 187 VAL B O 1
ATOM 2680 N N . PRO B 1 188 ? 12.077 26.403 -12.734 1.00 81.98 188 PRO B N 1
ATOM 2681 C CA . PRO B 1 188 ? 11.929 26.166 -14.162 1.00 79.12 188 PRO B CA 1
ATOM 2682 C C . PRO B 1 188 ? 12.266 27.403 -14.975 1.00 75.12 188 PRO B C 1
ATOM 2683 O O . PRO B 1 188 ? 11.860 28.510 -14.635 1.00 85.17 188 PRO B O 1
ATOM 2687 N N . MET B 1 189 ? 12.957 27.176 -16.083 1.00 76.16 189 MET B N 1
ATOM 2688 C CA . MET B 1 189 ? 13.471 28.257 -16.890 1.00 71.24 189 MET B CA 1
ATOM 2689 C C . MET B 1 189 ? 13.412 27.853 -18.344 1.00 74.58 189 MET B C 1
ATOM 2690 O O . MET B 1 189 ? 13.638 26.693 -18.664 1.00 79.65 189 MET B O 1
ATOM 2695 N N . VAL B 1 190 ? 13.258 28.845 -19.216 1.00 79.65 190 VAL B N 1
ATOM 2696 C CA . VAL B 1 190 ? 13.385 28.602 -20.636 1.00 80.77 190 VAL B CA 1
ATOM 2697 C C . VAL B 1 190 ? 14.584 29.388 -21.127 1.00 82.01 190 VAL B C 1
ATOM 2698 O O . VAL B 1 190 ? 14.737 30.559 -20.801 1.00 101.00 190 VAL B O 1
ATOM 2702 N N . ALA B 1 191 ? 15.436 28.721 -21.899 1.00 84.17 191 ALA B N 1
ATOM 2703 C CA . ALA B 1 191 ? 16.662 29.328 -22.382 1.00 86.65 191 ALA B CA 1
ATOM 2704 C C . ALA B 1 191 ? 16.401 30.148 -23.642 1.00 88.97 191 ALA B C 1
ATOM 2705 O O . ALA B 1 191 ? 15.334 30.078 -24.236 1.00 105.93 191 ALA B O 1
ATOM 2707 N N . ALA B 1 192 ? 17.413 30.898 -24.078 1.00 97.93 192 ALA B N 1
ATOM 2708 C CA . ALA B 1 192 ? 17.332 31.709 -25.286 1.00 96.04 192 ALA B CA 1
ATOM 2709 C C . ALA B 1 192 ? 16.957 30.855 -26.500 1.00 99.77 192 ALA B C 1
ATOM 2710 O O . ALA B 1 192 ? 16.162 31.269 -27.333 1.00 101.86 192 ALA B O 1
ATOM 2712 N N . ASP B 1 193 ? 17.511 29.645 -26.601 1.00 94.57 193 ASP B N 1
ATOM 2713 C CA . ASP B 1 193 ? 17.261 28.829 -27.775 1.00 93.83 193 ASP B CA 1
ATOM 2714 C C . ASP B 1 193 ? 15.897 28.140 -27.707 1.00 96.57 193 ASP B C 1
ATOM 2715 O O . ASP B 1 193 ? 15.570 27.357 -28.593 1.00 107.65 193 ASP B O 1
ATOM 2720 N N . GLY B 1 194 ? 15.125 28.369 -26.641 1.00 93.37 194 GLY B N 1
ATOM 2721 C CA . GLY B 1 194 ? 13.778 27.825 -26.559 1.00 86.32 194 GLY B CA 1
ATOM 2722 C C . GLY B 1 194 ? 13.673 26.546 -25.729 1.00 86.92 194 GLY B C 1
ATOM 2723 O O . GLY B 1 194 ? 12.564 26.134 -25.390 1.00 82.43 194 GLY B O 1
ATOM 2724 N N . ARG B 1 195 ? 14.798 25.931 -25.354 1.00 81.64 195 ARG B N 1
ATOM 2725 C CA . ARG B 1 195 ? 14.713 24.732 -24.545 1.00 79.16 195 ARG B CA 1
ATOM 2726 C C . ARG B 1 195 ? 14.280 25.059 -23.125 1.00 81.01 195 ARG B C 1
ATOM 2727 O O . ARG B 1 195 ? 14.699 26.064 -22.568 1.00 91.28 195 ARG B O 1
ATOM 2735 N N . ARG B 1 196 ? 13.525 24.149 -22.521 1.00 85.43 196 ARG B N 1
ATOM 2736 C CA . ARG B 1 196 ? 13.088 24.311 -21.151 1.00 81.02 196 ARG B CA 1
ATOM 2737 C C . ARG B 1 196 ? 13.932 23.431 -20.255 1.00 74.76 196 ARG B C 1
ATOM 2738 O O . ARG B 1 196 ? 14.201 22.292 -20.573 1.00 74.14 196 ARG B O 1
ATOM 2746 N N . THR B 1 197 ? 14.315 23.975 -19.108 1.00 74.49 197 THR B N 1
ATOM 2747 C CA . THR B 1 197 ? 15.119 23.229 -18.173 1.00 67.57 197 THR B CA 1
ATOM 2748 C C . THR B 1 197 ? 14.806 23.761 -16.796 1.00 67.54 197 THR B C 1
ATOM 2749 O O . THR B 1 197 ? 13.824 24.475 -16.630 1.00 77.38 197 THR B O 1
ATOM 2753 N N . GLN B 1 198 ? 15.632 23.413 -15.816 1.00 72.17 198 GLN B N 1
ATOM 2754 C CA . GLN B 1 198 ? 15.370 23.930 -14.488 1.00 70.57 198 GLN B CA 1
ATOM 2755 C C . GLN B 1 198 ? 16.668 23.996 -13.716 1.00 71.21 198 GLN B C 1
ATOM 2756 O O . GLN B 1 198 ? 17.601 23.268 -14.020 1.00 76.00 198 GLN B O 1
ATOM 2762 N N . ALA B 1 199 ? 16.701 24.872 -12.716 1.00 75.60 199 ALA B N 1
ATOM 2763 C CA . ALA B 1 199 ? 17.858 24.966 -11.852 1.00 75.19 199 ALA B CA 1
ATOM 2764 C C . ALA B 1 199 ? 17.418 25.040 -10.403 1.00 72.16 199 ALA B C 1
ATOM 2765 O O . ALA B 1 199 ? 16.316 25.483 -10.116 1.00 69.11 199 ALA B O 1
ATOM 2767 N N . LEU B 1 200 ? 18.306 24.602 -9.514 1.00 77.25 200 LEU B N 1
ATOM 2768 C CA . LEU B 1 200 ? 18.076 24.730 -8.089 1.00 71.73 200 LEU B CA 1
ATOM 2769 C C . LEU B 1 200 ? 18.648 26.041 -7.593 1.00 82.72 200 LEU B C 1
ATOM 2770 O O . LEU B 1 200 ? 19.820 26.340 -7.818 1.00 87.93 200 LEU B O 1
ATOM 2775 N N . ALA B 1 201 ? 17.839 26.734 -6.807 1.00 90.95 201 ALA B N 1
ATOM 2776 C CA . ALA B 1 201 ? 18.270 27.936 -6.126 1.00 85.36 201 ALA B CA 1
ATOM 2777 C C . ALA B 1 201 ? 18.221 27.724 -4.618 1.00 81.13 201 ALA B C 1
ATOM 2778 O O . ALA B 1 201 ? 17.374 27.020 -4.082 1.00 79.29 201 ALA B O 1
ATOM 2780 N N . VAL B 1 202 ? 19.121 28.405 -3.931 1.00 89.63 202 VAL B N 1
ATOM 2781 C CA . VAL B 1 202 ? 19.235 28.285 -2.499 1.00 86.93 202 VAL B CA 1
ATOM 2782 C C . VAL B 1 202 ? 19.227 29.685 -1.919 1.00 84.56 202 VAL B C 1
ATOM 2783 O O . VAL B 1 202 ? 19.994 30.514 -2.369 1.00 90.82 202 VAL B O 1
ATOM 2787 N N . CYS B 1 203 ? 18.351 29.937 -0.952 1.00 83.93 203 CYS B N 1
ATOM 2788 C CA . CYS B 1 203 ? 18.321 31.211 -0.258 1.00 86.49 203 CYS B CA 1
ATOM 2789 C C . CYS B 1 203 ? 18.673 31.019 1.217 1.00 88.96 203 CYS B C 1
ATOM 2790 O O . CYS B 1 203 ? 18.057 30.215 1.920 1.00 86.74 203 CYS B O 1
ATOM 2793 N N . HIS B 1 204 ? 19.643 31.807 1.692 1.00 99.06 204 HIS B N 1
ATOM 2794 C CA . HIS B 1 204 ? 20.112 31.716 3.065 1.00 107.24 204 HIS B CA 1
ATOM 2795 C C . HIS B 1 204 ? 19.490 32.824 3.898 1.00 102.50 204 HIS B C 1
ATOM 2796 O O . HIS B 1 204 ? 19.515 33.979 3.500 1.00 105.95 204 HIS B O 1
ATOM 2803 N N . HIS B 1 205 ? 19.003 32.478 5.084 1.00 105.30 205 HIS B N 1
ATOM 2804 C CA . HIS B 1 205 ? 18.472 33.478 5.988 1.00 121.36 205 HIS B CA 1
ATOM 2805 C C . HIS B 1 205 ? 19.571 33.950 6.935 1.00 129.44 205 HIS B C 1
ATOM 2806 O O . HIS B 1 205 ? 19.727 35.153 7.131 1.00 130.44 205 HIS B O 1
ATOM 2813 N N . ASP B 1 206 ? 20.289 32.979 7.513 1.00 142.11 206 ASP B N 1
ATOM 2814 C CA . ASP B 1 206 ? 21.395 33.257 8.405 1.00 162.07 206 ASP B CA 1
ATOM 2815 C C . ASP B 1 206 ? 22.558 33.732 7.562 1.00 158.59 206 ASP B C 1
ATOM 2816 O O . ASP B 1 206 ? 23.465 32.972 7.242 1.00 153.31 206 ASP B O 1
ATOM 2821 N N . THR B 1 207 ? 22.485 35.015 7.226 1.00 162.82 207 THR B N 1
ATOM 2822 C CA . THR B 1 207 ? 23.318 35.598 6.204 1.00 161.18 207 THR B CA 1
ATOM 2823 C C . THR B 1 207 ? 24.767 35.680 6.673 1.00 164.83 207 THR B C 1
ATOM 2824 O O . THR B 1 207 ? 25.645 35.916 5.854 1.00 162.41 207 THR B O 1
ATOM 2828 N N . SER B 1 208 ? 25.021 35.465 7.975 1.00 173.03 208 SER B N 1
ATOM 2829 C CA . SER B 1 208 ? 26.380 35.389 8.502 1.00 171.21 208 SER B CA 1
ATOM 2830 C C . SER B 1 208 ? 27.106 34.168 7.946 1.00 174.17 208 SER B C 1
ATOM 2831 O O . SER B 1 208 ? 26.497 33.339 7.281 1.00 175.98 208 SER B O 1
ATOM 2834 N N . GLY B 1 209 ? 28.423 34.077 8.173 1.00 168.83 209 GLY B N 1
ATOM 2835 C CA . GLY B 1 209 ? 29.231 33.023 7.566 1.00 168.75 209 GLY B CA 1
ATOM 2836 C C . GLY B 1 209 ? 29.288 33.136 6.037 1.00 173.18 209 GLY B C 1
ATOM 2837 O O . GLY B 1 209 ? 29.308 32.134 5.313 1.00 148.73 209 GLY B O 1
ATOM 2838 N N . MET B 1 210 ? 29.306 34.394 5.571 1.00 189.50 210 MET B N 1
ATOM 2839 C CA . MET B 1 210 ? 29.412 34.756 4.163 1.00 187.77 210 MET B CA 1
ATOM 2840 C C . MET B 1 210 ? 30.433 35.890 4.040 1.00 188.58 210 MET B C 1
ATOM 2841 O O . MET B 1 210 ? 30.496 36.747 4.920 1.00 192.96 210 MET B O 1
ATOM 2846 N N . ASN B 1 211 ? 31.205 35.925 2.948 1.00 182.78 211 ASN B N 1
ATOM 2847 C CA . ASN B 1 211 ? 32.144 37.020 2.767 1.00 185.90 211 ASN B CA 1
ATOM 2848 C C . ASN B 1 211 ? 31.368 38.308 2.511 1.00 180.35 211 ASN B C 1
ATOM 2849 O O . ASN B 1 211 ? 30.858 38.507 1.413 1.00 156.78 211 ASN B O 1
ATOM 2854 N N . ALA B 1 212 ? 31.332 39.181 3.532 1.00 182.71 212 ALA B N 1
ATOM 2855 C CA . ALA B 1 212 ? 30.656 40.464 3.440 1.00 172.01 212 ALA B CA 1
ATOM 2856 C C . ALA B 1 212 ? 31.127 41.209 2.200 1.00 173.22 212 ALA B C 1
ATOM 2857 O O . ALA B 1 212 ? 30.329 41.901 1.572 1.00 168.37 212 ALA B O 1
ATOM 2859 N N . GLU B 1 213 ? 32.411 41.055 1.857 1.00 181.17 213 GLU B N 1
ATOM 2860 C CA . GLU B 1 213 ? 32.967 41.726 0.689 1.00 185.23 213 GLU B CA 1
ATOM 2861 C C . GLU B 1 213 ? 32.194 41.294 -0.555 1.00 177.87 213 GLU B C 1
ATOM 2862 O O . GLU B 1 213 ? 31.677 42.132 -1.288 1.00 182.20 213 GLU B O 1
ATOM 2868 N N . VAL B 1 214 ? 32.075 39.985 -0.768 1.00 167.88 214 VAL B N 1
ATOM 2869 C CA . VAL B 1 214 ? 31.444 39.484 -1.976 1.00 167.45 214 VAL B CA 1
ATOM 2870 C C . VAL B 1 214 ? 29.946 39.757 -1.917 1.00 166.64 214 VAL B C 1
ATOM 2871 O O . VAL B 1 214 ? 29.330 40.147 -2.906 1.00 164.08 214 VAL B O 1
ATOM 2875 N N . LEU B 1 215 ? 29.385 39.550 -0.729 1.00 165.83 215 LEU B N 1
ATOM 2876 C CA . LEU B 1 215 ? 27.977 39.781 -0.491 1.00 159.37 215 LEU B CA 1
ATOM 2877 C C . LEU B 1 215 ? 27.631 41.211 -0.899 1.00 158.65 215 LEU B C 1
ATOM 2878 O O . LEU B 1 215 ? 26.707 41.463 -1.672 1.00 142.02 215 LEU B O 1
ATOM 2883 N N . TYR B 1 216 ? 28.444 42.141 -0.412 1.00 163.21 216 TYR B N 1
ATOM 2884 C CA . TYR B 1 216 ? 28.325 43.535 -0.769 1.00 160.12 216 TYR B CA 1
ATOM 2885 C C . TYR B 1 216 ? 28.638 43.729 -2.254 1.00 160.46 216 TYR B C 1
ATOM 2886 O O . TYR B 1 216 ? 27.970 44.502 -2.922 1.00 147.71 216 TYR B O 1
ATOM 2895 N N . GLU B 1 217 ? 29.657 43.058 -2.794 1.00 170.46 217 GLU B N 1
ATOM 2896 C CA . GLU B 1 217 ? 29.964 43.216 -4.208 1.00 179.89 217 GLU B CA 1
ATOM 2897 C C . GLU B 1 217 ? 28.730 42.908 -5.051 1.00 179.71 217 GLU B C 1
ATOM 2898 O O . GLU B 1 217 ? 28.419 43.650 -5.981 1.00 178.67 217 GLU B O 1
ATOM 2904 N N . MET B 1 218 ? 28.059 41.798 -4.731 1.00 182.10 218 MET B N 1
ATOM 2905 C CA . MET B 1 218 ? 26.943 41.299 -5.514 1.00 175.99 218 MET B CA 1
ATOM 2906 C C . MET B 1 218 ? 25.639 42.036 -5.198 1.00 163.68 218 MET B C 1
ATOM 2907 O O . MET B 1 218 ? 24.837 42.271 -6.096 1.00 158.32 218 MET B O 1
ATOM 2912 N N . LEU B 1 219 ? 25.423 42.383 -3.924 1.00 156.22 219 LEU B N 1
ATOM 2913 C CA . LEU B 1 219 ? 24.113 42.815 -3.458 1.00 161.10 219 LEU B CA 1
ATOM 2914 C C . LEU B 1 219 ? 24.176 44.111 -2.647 1.00 164.44 219 LEU B C 1
ATOM 2915 O O . LEU B 1 219 ? 23.134 44.648 -2.270 1.00 159.45 219 LEU B O 1
ATOM 2920 N N . LYS B 1 220 ? 25.392 44.595 -2.369 1.00 166.70 220 LYS B N 1
ATOM 2921 C CA . LYS B 1 220 ? 25.609 45.915 -1.789 1.00 166.89 220 LYS B CA 1
ATOM 2922 C C . LYS B 1 220 ? 24.806 46.022 -0.505 1.00 163.80 220 LYS B C 1
ATOM 2923 O O . LYS B 1 220 ? 23.963 46.904 -0.323 1.00 153.55 220 LYS B O 1
ATOM 2929 N N . ILE B 1 221 ? 25.104 45.050 0.354 1.00 167.54 221 ILE B N 1
ATOM 2930 C CA . ILE B 1 221 ? 24.387 44.846 1.597 1.00 175.56 221 ILE B CA 1
ATOM 2931 C C . ILE B 1 221 ? 25.310 44.060 2.528 1.00 169.32 221 ILE B C 1
ATOM 2932 O O . ILE B 1 221 ? 26.335 43.531 2.080 1.00 156.81 221 ILE B O 1
ATOM 2937 N N . LYS B 1 222 ? 24.953 44.018 3.820 1.00 166.58 222 LYS B N 1
ATOM 2938 C CA . LYS B 1 222 ? 25.855 43.561 4.866 1.00 169.81 222 LYS B CA 1
ATOM 2939 C C . LYS B 1 222 ? 25.294 42.314 5.547 1.00 169.59 222 LYS B C 1
ATOM 2940 O O . LYS B 1 222 ? 24.079 42.205 5.698 1.00 173.03 222 LYS B O 1
ATOM 2946 N N . PRO B 1 223 ? 26.140 41.362 6.007 1.00 165.76 223 PRO B N 1
ATOM 2947 C CA . PRO B 1 223 ? 25.655 40.180 6.725 1.00 161.74 223 PRO B CA 1
ATOM 2948 C C . PRO B 1 223 ? 24.659 40.439 7.851 1.00 161.29 223 PRO B C 1
ATOM 2949 O O . PRO B 1 223 ? 24.547 41.538 8.386 1.00 177.39 223 PRO B O 1
ATOM 2953 N N . GLY B 1 224 ? 23.896 39.402 8.171 1.00 156.64 224 GLY B N 1
ATOM 2954 C CA . GLY B 1 224 ? 22.921 39.441 9.242 1.00 162.43 224 GLY B CA 1
ATOM 2955 C C . GLY B 1 224 ? 21.612 40.114 8.839 1.00 165.22 224 GLY B C 1
ATOM 2956 O O . GLY B 1 224 ? 20.587 39.874 9.471 1.00 166.47 224 GLY B O 1
ATOM 2957 N N . THR B 1 225 ? 21.626 40.963 7.805 1.00 172.21 225 THR B N 1
ATOM 2958 C CA . THR B 1 225 ? 20.472 41.817 7.595 1.00 186.24 225 THR B CA 1
ATOM 2959 C C . THR B 1 225 ? 19.373 41.033 6.886 1.00 176.67 225 THR B C 1
ATOM 2960 O O . THR B 1 225 ? 18.314 40.799 7.453 1.00 183.17 225 THR B O 1
ATOM 2964 N N . GLU B 1 226 ? 19.635 40.592 5.661 1.00 166.18 226 GLU B N 1
ATOM 2965 C CA . GLU B 1 226 ? 18.560 40.149 4.792 1.00 171.82 226 GLU B CA 1
ATOM 2966 C C . GLU B 1 226 ? 19.080 39.062 3.864 1.00 168.94 226 GLU B C 1
ATOM 2967 O O . GLU B 1 226 ? 20.281 38.955 3.613 1.00 180.82 226 GLU B O 1
ATOM 2973 N N . THR B 1 227 ? 18.129 38.268 3.384 1.00 147.70 227 THR B N 1
ATOM 2974 C CA . THR B 1 227 ? 18.399 36.926 2.911 1.00 133.05 227 THR B CA 1
ATOM 2975 C C . THR B 1 227 ? 18.919 36.982 1.475 1.00 119.88 227 THR B C 1
ATOM 2976 O O . THR B 1 227 ? 18.379 37.707 0.637 1.00 106.02 227 THR B O 1
ATOM 2980 N N . ALA B 1 228 ? 19.960 36.179 1.205 1.00 105.35 228 ALA B N 1
ATOM 2981 C CA . ALA B 1 228 ? 20.651 36.227 -0.074 1.00 106.44 228 ALA B CA 1
ATOM 2982 C C . ALA B 1 228 ? 20.595 34.861 -0.755 1.00 108.27 228 ALA B C 1
ATOM 2983 O O . ALA B 1 228 ? 20.718 33.836 -0.089 1.00 111.88 228 ALA B O 1
ATOM 2985 N N . CYS B 1 229 ? 20.461 34.867 -2.083 1.00 100.74 229 CYS B N 1
ATOM 2986 C CA . CYS B 1 229 ? 20.207 33.653 -2.826 1.00 93.03 229 CYS B CA 1
ATOM 2987 C C . CYS B 1 229 ? 21.211 33.482 -3.961 1.00 97.52 229 CYS B C 1
ATOM 2988 O O . CYS B 1 229 ? 21.687 34.466 -4.523 1.00 108.06 229 CYS B O 1
ATOM 2991 N N . HIS B 1 230 ? 21.460 32.222 -4.336 1.00 95.60 230 HIS B N 1
ATOM 2992 C CA . HIS B 1 230 ? 22.162 31.909 -5.568 1.00 92.86 230 HIS B CA 1
ATOM 2993 C C . HIS B 1 230 ? 21.770 30.533 -6.104 1.00 93.58 230 HIS B C 1
ATOM 2994 O O . HIS B 1 230 ? 21.087 29.780 -5.441 1.00 100.94 230 HIS B O 1
ATOM 3001 N N . PHE B 1 231 ? 22.214 30.211 -7.315 1.00 89.56 231 PHE B N 1
ATOM 3002 C CA . PHE B 1 231 ? 21.945 28.923 -7.914 1.00 83.77 231 PHE B CA 1
ATOM 3003 C C . PHE B 1 231 ? 23.008 27.893 -7.554 1.00 84.05 231 PHE B C 1
ATOM 3004 O O . PHE B 1 231 ? 24.106 28.256 -7.173 1.00 97.28 231 PHE B O 1
ATOM 3012 N N . LEU B 1 232 ? 22.691 26.608 -7.746 1.00 78.33 232 LEU B N 1
ATOM 3013 C CA . LEU B 1 232 ? 23.670 25.548 -7.636 1.00 78.43 232 LEU B CA 1
ATOM 3014 C C . LEU B 1 232 ? 24.068 25.068 -9.021 1.00 86.02 232 LEU B C 1
ATOM 3015 O O . LEU B 1 232 ? 23.256 25.066 -9.938 1.00 88.14 232 LEU B O 1
ATOM 3020 N N . GLY B 1 233 ? 25.295 24.570 -9.122 1.00 94.17 233 GLY B N 1
ATOM 3021 C CA . GLY B 1 233 ? 25.812 24.041 -10.369 1.00 93.92 233 GLY B CA 1
ATOM 3022 C C . GLY B 1 233 ? 25.268 22.644 -10.641 1.00 89.16 233 GLY B C 1
ATOM 3023 O O . GLY B 1 233 ? 24.788 21.964 -9.740 1.00 95.10 233 GLY B O 1
ATOM 3024 N N . ASN B 1 234 ? 25.374 22.215 -11.897 1.00 89.74 234 ASN B N 1
ATOM 3025 C CA . ASN B 1 234 ? 24.850 20.931 -12.313 1.00 80.24 234 ASN B CA 1
ATOM 3026 C C . ASN B 1 234 ? 25.500 19.776 -11.553 1.00 89.23 234 ASN B C 1
ATOM 3027 O O . ASN B 1 234 ? 25.023 18.645 -11.611 1.00 106.20 234 ASN B O 1
ATOM 3032 N N . LYS B 1 235 ? 26.606 20.039 -10.862 1.00 91.39 235 LYS B N 1
ATOM 3033 C CA . LYS B 1 235 ? 27.384 18.971 -10.263 1.00 93.20 235 LYS B CA 1
ATOM 3034 C C . LYS B 1 235 ? 26.891 18.686 -8.852 1.00 88.91 235 LYS B C 1
ATOM 3035 O O . LYS B 1 235 ? 27.405 17.788 -8.203 1.00 96.37 235 LYS B O 1
ATOM 3041 N N . ALA B 1 236 ? 25.908 19.440 -8.369 1.00 81.79 236 ALA B N 1
ATOM 3042 C CA . ALA B 1 236 ? 25.368 19.201 -7.044 1.00 85.15 236 ALA B CA 1
ATOM 3043 C C . ALA B 1 236 ? 24.090 18.359 -7.113 1.00 89.48 236 ALA B C 1
ATOM 3044 O O . ALA B 1 236 ? 23.265 18.491 -8.009 1.00 83.28 236 ALA B O 1
ATOM 3046 N N . VAL B 1 237 ? 23.900 17.564 -6.067 1.00 90.91 237 VAL B N 1
ATOM 3047 C CA . VAL B 1 237 ? 22.685 16.816 -5.872 1.00 84.58 237 VAL B CA 1
ATOM 3048 C C . VAL B 1 237 ? 22.063 17.292 -4.576 1.00 84.67 237 VAL B C 1
ATOM 3049 O O . VAL B 1 237 ? 22.755 17.418 -3.587 1.00 90.02 237 VAL B O 1
ATOM 3053 N N . MET B 1 238 ? 20.756 17.489 -4.569 1.00 81.26 238 MET B N 1
ATOM 3054 C CA . MET B 1 238 ? 20.089 17.843 -3.344 1.00 78.27 238 MET B CA 1
ATOM 3055 C C . MET B 1 238 ? 18.965 16.852 -3.115 1.00 82.70 238 MET B C 1
ATOM 3056 O O . MET B 1 238 ? 18.157 16.642 -4.004 1.00 81.67 238 MET B O 1
ATOM 3061 N N . TRP B 1 239 ? 18.909 16.276 -1.923 1.00 79.70 239 TRP B N 1
ATOM 3062 C CA . TRP B 1 239 ? 17.862 15.341 -1.587 1.00 75.81 239 TRP B CA 1
ATOM 3063 C C . TRP B 1 239 ? 16.777 16.063 -0.818 1.00 75.65 239 TRP B C 1
ATOM 3064 O O . TRP B 1 239 ? 17.064 16.719 0.161 1.00 74.53 239 TRP B O 1
ATOM 3075 N N . VAL B 1 240 ? 15.536 15.829 -1.205 1.00 83.59 240 VAL B N 1
ATOM 3076 C CA . VAL B 1 240 ? 14.425 16.610 -0.718 1.00 83.88 240 VAL B CA 1
ATOM 3077 C C . VAL B 1 240 ? 13.280 15.666 -0.404 1.00 87.24 240 VAL B C 1
ATOM 3078 O O . VAL B 1 240 ? 13.031 14.725 -1.148 1.00 93.04 240 VAL B O 1
ATOM 3082 N N . PRO B 1 241 ? 12.529 15.891 0.684 1.00 83.63 241 PRO B N 1
ATOM 3083 C CA . PRO B 1 241 ? 11.351 15.074 0.972 1.00 85.45 241 PRO B CA 1
ATOM 3084 C C . PRO B 1 241 ? 10.248 15.147 -0.074 1.00 83.94 241 PRO B C 1
ATOM 3085 O O . PRO B 1 241 ? 9.932 16.206 -0.602 1.00 92.80 241 PRO B O 1
ATOM 3089 N N . ASN B 1 242 ? 9.569 14.024 -0.263 1.00 94.49 242 ASN B N 1
ATOM 3090 C CA . ASN B 1 242 ? 8.491 13.958 -1.229 1.00 93.31 242 ASN B CA 1
ATOM 3091 C C . ASN B 1 242 ? 7.347 14.896 -0.873 1.00 88.89 242 ASN B C 1
ATOM 3092 O O . ASN B 1 242 ? 6.684 15.383 -1.779 1.00 97.39 242 ASN B O 1
ATOM 3097 N N . MET B 1 243 ? 7.112 15.132 0.421 1.00 91.77 243 MET B N 1
ATOM 3098 C CA . MET B 1 243 ? 6.024 16.001 0.847 1.00 100.36 243 MET B CA 1
ATOM 3099 C C . MET B 1 243 ? 6.181 17.384 0.232 1.00 99.29 243 MET B C 1
ATOM 3100 O O . MET B 1 243 ? 5.225 17.961 -0.294 1.00 126.31 243 MET B O 1
ATOM 3105 N N . ALA B 1 244 ? 7.405 17.896 0.329 1.00 101.22 244 ALA B N 1
ATOM 3106 C CA . ALA B 1 244 ? 7.729 19.235 -0.124 1.00 103.47 244 ALA B CA 1
ATOM 3107 C C . ALA B 1 244 ? 7.454 19.389 -1.622 1.00 105.94 244 ALA B C 1
ATOM 3108 O O . ALA B 1 244 ? 6.800 20.346 -2.035 1.00 106.98 244 ALA B O 1
ATOM 3110 N N . VAL B 1 245 ? 7.922 18.414 -2.409 1.00 106.27 245 VAL B N 1
ATOM 3111 C CA . VAL B 1 245 ? 7.733 18.387 -3.849 1.00 103.50 245 VAL B CA 1
ATOM 3112 C C . VAL B 1 245 ? 6.248 18.389 -4.195 1.00 112.09 245 VAL B C 1
ATOM 3113 O O . VAL B 1 245 ? 5.803 19.143 -5.058 1.00 114.65 245 VAL B O 1
ATOM 3117 N N . ASN B 1 246 ? 5.492 17.515 -3.537 1.00 122.24 246 ASN B N 1
ATOM 3118 C CA . ASN B 1 246 ? 4.093 17.337 -3.884 1.00 142.92 246 ASN B CA 1
ATOM 3119 C C . ASN B 1 246 ? 3.346 18.653 -3.670 1.00 149.02 246 ASN B C 1
ATOM 3120 O O . ASN B 1 246 ? 2.469 19.026 -4.467 1.00 121.42 246 ASN B O 1
ATOM 3125 N N . SER B 1 247 ? 3.692 19.329 -2.565 1.00 157.84 247 SER B N 1
ATOM 3126 C CA . SER B 1 247 ? 3.115 20.619 -2.247 1.00 160.95 247 SER B CA 1
ATOM 3127 C C . SER B 1 247 ? 1.591 20.482 -2.154 1.00 145.81 247 SER B C 1
ATOM 3128 O O . SER B 1 247 ? 1.048 19.515 -1.618 1.00 125.87 247 SER B O 1
ATOM 3131 N N . VAL B 1 248 ? 0.914 21.469 -2.726 1.00 143.07 248 VAL B N 1
ATOM 3132 C CA . VAL B 1 248 ? -0.526 21.606 -2.747 1.00 145.23 248 VAL B CA 1
ATOM 3133 C C . VAL B 1 248 ? -1.214 20.493 -3.529 1.00 147.97 248 VAL B C 1
ATOM 3134 O O . VAL B 1 248 ? -2.426 20.347 -3.433 1.00 153.11 248 VAL B O 1
ATOM 3138 N N . TYR B 1 249 ? -0.483 19.723 -4.337 1.00 148.90 249 TYR B N 1
ATOM 3139 C CA . TYR B 1 249 ? -1.117 18.637 -5.069 1.00 139.01 249 TYR B CA 1
ATOM 3140 C C . TYR B 1 249 ? -1.303 17.411 -4.160 1.00 140.76 249 TYR B C 1
ATOM 3141 O O . TYR B 1 249 ? -0.821 17.381 -3.001 1.00 128.17 249 TYR B O 1
#

Organism: Arachis hypogaea (NCBI:txid3818)

Foldseek 3Di:
DPCCLVCVQVPPDGQPPLVVVLQALQFWWWLAKDAPVQQDFFRKFFTDIDSDAPVDVQPDVQKDKDQHVNRVQVSFCVQVNRQKDKDAFDDDDPFTIKGWHHKAWQAQWKKKWAADDGSGGMTMIGTGDQKTKIKTWIATPVGDITIWMKMKRAQQDRGDQVSCCVNPVGGGDDGIMMDTGGSRMMMMGGPPRVVVPD/DPQVLVCVQVNPDGQPPLVVVLQPLFWWWLAKDAPVQQDFFRKFFTDIDPDQDPPDCVLPLQKDKDQHPNVVQVSFCVQVNRQKDKDFFDDDDPFGMKGWHHKAWQAQWKKKWAQDPHSGGMIIIGIGHQKTKIKTWIATPVGDITIWMKMKHAQQPPNDQVSVCVNPVDGGPPGIMMDTGTSRMMMMGGPPRVVDPD

Radius of gyration: 23.11 Å; Cα contacts (8 Å, |Δi|>4): 850; chains: 2; bounding box: 70×56×42 Å

Sequence (396 aa):
PDEDYWQAVWPNTPIPNTLKELLKPDTQYPKTFFFEHELFPGKKMNMKFSKIPFAQPYGVEDKYCAKSLSTLIGFAVSKLGKNIQPFSSSFLDKQTDYTIEGVHNLGDKAVMCHRLNFQSTVFYCHEIHGTTAYMVPMVAADGRRTQALAVCHHDTSGMNAEVLYEMLKIKPGTETACHFLGNKAVMWVPNMAVNSVYPDEDYWQAVWPNTPIPNTLKELLKPTQYPKTFFFEHELFPGKKMNMKFSKIPFAQPYACVEDKYCAKSLSTLIGFAVSKLGKNIQPFSSSFLDKQTDYTIEGVHNLGDKAVMCHRLNFQSTVFYCHEIHGTTAYMVPMVAADGRRTQALAVCHHDTSGMNAEVLYEMLKIKPGTETACHFLGNKAVMWVPNMAVNSVY

Solvent-accessible surface area: 20136 Å² total; per-residue (Å²): 110,90,67,91,102,8,56,84,36,24,78,145,51,90,10,44,111,47,1,95,123,13,30,134,120,148,17,90,69,3,77,26,21,4,41,33,89,41,0,33,2,32,47,130,7,67,4,119,68,13,138,122,64,43,93,84,72,30,17,82,192,68,122,84,58,0,152,43,14,57,51,1,10,34,21,0,43,78,78,42,34,102,105,7,56,13,24,6,3,24,20,34,129,176,37,56,45,0,37,2,26,0,0,15,43,3,27,62,152,3,0,4,1,30,33,67,105,134,165,66,23,18,3,62,0,15,68,22,168,15,7,13,0,6,4,0,4,0,42,5,78,71,47,116,174,9,39,0,0,0,4,0,28,77,90,6,62,70,36,59,39,137,34,4,105,110,58,25,132,50,132,59,65,81,94,40,4,0,3,0,2,9,49,78,5,1,0,0,0,29,47,162,30,18,74,44,62,97,113,65,100,89,107,4,61,83,34,26,80,151,50,86,13,46,115,41,1,101,90,20,24,115,133,61,91,46,1,92,20,20,2,50,39,92,36,0,36,5,34,48,146,8,69,5,108,57,8,156,119,12,82,94,134,76,51,117,50,186,190,72,131,89,37,0,123,45,8,59,49,1,10,39,23,0,45,82,55,39,31,103,100,6,52,10,18,5,2,26,18,35,125,180,41,67,60,3,40,1,27,0,0,10,42,2,26,65,112,2,0,12,1,24,24,44,103,102,154,32,22,24,3,60,0,38,51,14,156,19,7,12,1,9,2,0,10,0,42,6,80,74,47,120,168,11,33,0,1,0,1,0,42,81,101,1,74,86,49,76,43,133,40,4,122,123,73,20,151,36,154,37,55,74,112,31,2,0,8,0,1,4,55,71,4,0,0,0,0,31,44,162,28,12,82,46,51,93

InterPro domains:
  IPR004873 BURP domain [PF03181] (120-258)
  IPR004873 BURP domain [PS51277] (73-259)
  IPR004873 BURP domain [SM01045] (71-259)
  IPR044816 BURP domain-containing protein [PTHR31236] (28-259)

Nearest PDB structures (foldseek):
  8sy2-assembly1_A  TM=1.005E+00  e=4.169E-45  Arachis hypogaea
  8sy3-assembly1_A  TM=1.004E+00  e=2.927E-42  Arachis hypogaea
  8sy2-assembly1_B  TM=9.829E-01  e=3.172E-41  Arachis hypogaea
  8sy3-assembly1_B  TM=9.669E-01  e=3.574E-41  Arachis hypogaea
  6c5v-assembly1_A  TM=2.744E-01  e=8.805E-01  human gammaherpesvirus 4

Secondary structure (DSSP, 8-state):
-THHHHHHHSTT-PPPHHHHHHT-----EE--EE-GGG-STT-EEE--EESS--SSSS----EEEE-SHHHHHHHHHHHH-SSEEEE-----TT--EEEE--BEE--S--EEEEE-SSSS--EEEEE--SEEEEEEEEEETTS-EEEEEEEEESS--SS-HHHHHHHHS--TTSS-EEEE--TTEEEEEEHHHHHTT-/-HHHHHHHHS-S-PPPHHHHHHT----EE--EEEGGG-STT-EEE--EESS-SSS-------EEEESSHHHHHHHHHHHH-SSEEEE-----TT--EEEE--BEE--S--EEEEE-SSSS--EEEEE--SEEEEEEEEEETTS-EEEEEEEEESS--SS-HHHHHHHHS--TTSS-EEEEPPTTEEEEEEHHHHHTT-